Protein AF-A0A9I9D9I3-F1 (afdb_monomer_lite)

Sequence (636 aa):
SFKDNELGKIIQQENEIQSILKISFNHLSSSLKQCFTYCALFLKDYKIQKDDLIKQWMAQGFLQPQNKKTMEDVGDDYFKELMGRSFFQDIRKNKWGEIKEFKMHDIIHDLACSVVENDCVLANDDTKSIDKRTRLVSISKTRWEVVKESLIKAKNLRTLNNASENYVGGKIEIDLSNHLRLRTLNLESHYYYLDIPKCIGKMKHLRYINISHSDIDFLPRGVTELYHLETLIIRDCMKLRELPSDIKNLINLRHLDIKNLIHFDVPWYRRGWSYMPKGMGSMTTLQTMNLYVLGENKGGELSELNGLINLRGSLSIRELQFCKPIGLENAKYLEEKSGIRKLKLHCKIFGRKLSKIDYEDEKVLECLKPHPNLQKICIKGYRGVKLCNWFSFGNIGSLVNIKLWNCEKLQHLPRFDQFPFLKHLHLEGLPNIEFIDNKNYVSHSLTTFFPSLEKLSIIDLPKLKEWWKGEFIDQTTSFPTILHHLSELTIFNCPQLGSIPKHGPLHSLDISDISLQLFELVMEMATTNIIVGSQDSSSSATTSLSSLRISNMDFEFVELYDLFSNMTHLEFLYLLKCKNMKMSSSLDGVIWKGLGSLRRLILWSIPDLEYLPKGLQYVTTLQYLEISDCPNLVSI

InterPro domains:
  IPR032675 Leucine-rich repeat domain superfamily [G3DSA:3.80.10.10] (127-482)
  IPR032675 Leucine-rich repeat domain superfamily [G3DSA:3.80.10.10] (483-636)
  IPR036388 Winged helix-like DNA-binding domain superfamily [G3DSA:1.10.10.10] (20-114)
  IPR056789 R13L1/DRL21-like, LRR repeat region [PF25019] (302-429)
  IPR058922 Disease resistance protein, winged helix domain [PF23559] (41-112)

pLDDT: mean 82.41, std 14.93, range [32.5, 98.44]

Radius of gyration: 29.5 Å; chains: 1; bounding box: 79×77×71 Å

Secondary structure (DSSP, 8-state):
--HHHHHHHHHHHHHHHHHHHHHHHHTS-HHHHHHHHHGGGSPTT--EEHHHHHHHHHHHT-SPP-TT--HHHHHHHHHHHHHHTT--EEEEE-TTS-EEEEE--HHHHHHHHHHHGGGEEEE-S-GGG--SS--EEEE-SS-HHHHHHHHTT-TT--EEEE-------SEE----TT-TT--EEE---SS-EEPPPTTGGG-TT--EEE-TT---SB--GGGGG-TT--EEE-TT-TT--B--TTGGG-TT--EEE----S--S-GGG--S---PPTTGGG-TT--EE-EEE--SSSS--GGGGGG-TT-EEEEEEE-GGG---TT-TT--SBTT-TEEEEEEEE---TT----S----HHHHHHTT-B-TT--EEEEES---SB--TT-SHHHHTT--EEEEE--TT--B---STT-TT--EEEEES-TT--EEEETT------PPSSTT--EEEEES-TT--EEEES--S-TT-----EETT--EEEEEEETT-----EE---SEEEEEEE-HHHHHHHHHHHHS---TT---TTS-------EEEEES---TT--THHHHTT-TT--EEEEES-SS-----TTHHHHHHT-TT--EEEEES-TT--B--GGGGG-TT--EEEEES-TT--B-

Foldseek 3Di:
DVVVVVVVVVVVVLVVVLVVVVVLLVPDDPLLNVLLLVLLLDDAPDKDFLQVSLLVSVLVVSFDDDPPDDSSRSSVVSVVVCVVSVQWAPFDDDPVRHGTIIGGHPSSSVSSCVVCDLQEDADDLPLVSQACNHAYYEDEADDPVSVQVSVLRPLNHAEYHYNYPDADDDEDAHDPLSNLNYAEYHPDDPHYQYDDHLNLLSNLSHAYYAREPHQDQADRPSVLNNLNHAYDHHEQNQNHAAYDLSVLSVLNHAYDHHHHPPDPQDPPSNNHYAFHHAPLLNNLNHQEDAEHEHHQPHHSALVSLQSPLNYAEHHEYEPLLSHDLPPLVPAASAQNNLRYAEYEYEHDRPPDDDDPDPRPLQSSQQNPQHHLNHAYYAYEQAADQEHYPCPACVRNQNYQYYHYYQRANHADYDQPQRRQNHAEYYYENHANHQEQEEPPDDDPDPDARNNRHAYYAAENHANHAEHYDDDDPDPPDDDRLEAERHAYYHEYQHANHQDHRQYAAHQEYAYENYHPNHVVVVLVSNQDHPPPPDPDPDDQGAGNHAYYHYEHADDADDDCQVRQLRDQNHAYYHYEQHERDDQEDPCLQRRLLSPQNHAEYEAYQYAPCQEHRPNVVNNPNHNYYHHYNHVNHPDD

Structure (mmCIF, N/CA/C/O backbone):
data_AF-A0A9I9D9I3-F1
#
_entry.id   AF-A0A9I9D9I3-F1
#
loop_
_atom_site.group_PDB
_atom_site.id
_atom_site.type_symbol
_atom_site.label_atom_id
_atom_site.label_alt_id
_atom_site.label_comp_id
_atom_site.label_asym_id
_atom_site.label_entity_id
_atom_site.label_seq_id
_atom_site.pdbx_PDB_ins_code
_atom_site.Cartn_x
_atom_site.Cartn_y
_atom_site.Cartn_z
_atom_site.occupancy
_atom_site.B_iso_or_equiv
_atom_site.auth_seq_id
_atom_site.auth_comp_id
_atom_site.auth_asym_id
_atom_site.auth_atom_id
_atom_site.pdbx_PDB_model_num
ATOM 1 N N . SER A 1 1 ? -23.595 -47.362 22.532 1.00 53.38 1 SER A N 1
ATOM 2 C CA . SER A 1 1 ? -23.285 -45.921 22.558 1.00 53.38 1 SER A CA 1
ATOM 3 C C . SER A 1 1 ? -21.770 -45.716 22.559 1.00 53.38 1 SER A C 1
ATOM 5 O O . SER A 1 1 ? -21.153 -45.520 23.594 1.00 53.38 1 SER A O 1
ATOM 7 N N . PHE A 1 2 ? -21.134 -45.815 21.389 1.00 40.72 2 PHE A N 1
ATOM 8 C CA . PHE A 1 2 ? -19.729 -45.403 21.224 1.00 40.72 2 PHE A CA 1
ATOM 9 C C . PHE A 1 2 ? -19.655 -43.894 20.926 1.00 40.72 2 PHE A C 1
ATOM 11 O O . PHE A 1 2 ? -18.816 -43.192 21.475 1.00 40.72 2 PHE A O 1
ATOM 18 N N . LYS A 1 3 ? -20.634 -43.382 20.160 1.00 43.72 3 LYS A N 1
ATOM 19 C CA . LYS A 1 3 ? -20.789 -41.954 19.844 1.00 43.72 3 LYS A CA 1
ATOM 20 C C . LYS A 1 3 ? -20.945 -41.072 21.085 1.00 43.72 3 LYS A C 1
ATOM 22 O O . LYS A 1 3 ? -20.223 -40.095 21.185 1.00 43.72 3 LYS A O 1
ATOM 27 N N . ASP A 1 4 ? -21.803 -41.428 22.042 1.00 53.91 4 ASP A N 1
ATOM 28 C CA . ASP A 1 4 ? -22.055 -40.567 23.215 1.00 53.91 4 ASP A CA 1
ATOM 29 C C . ASP A 1 4 ? -20.863 -40.502 24.183 1.00 53.91 4 ASP A C 1
ATOM 31 O O . ASP A 1 4 ? -20.634 -39.482 24.826 1.00 53.91 4 ASP A O 1
ATOM 35 N N . ASN A 1 5 ? -20.075 -41.579 24.262 1.00 57.09 5 ASN A N 1
ATOM 36 C CA . ASN A 1 5 ? -18.926 -41.667 25.164 1.00 57.09 5 ASN A CA 1
ATOM 37 C C . ASN A 1 5 ? -17.683 -40.967 24.576 1.00 57.09 5 ASN A C 1
ATOM 39 O O . ASN A 1 5 ? -16.932 -40.323 25.303 1.00 57.09 5 ASN A O 1
ATOM 43 N N . GLU A 1 6 ? -17.490 -41.046 23.255 1.00 58.91 6 GLU A N 1
ATOM 44 C CA . GLU A 1 6 ? -16.483 -40.258 22.526 1.00 58.91 6 GLU A CA 1
ATOM 45 C C . GLU A 1 6 ? -16.839 -38.762 22.524 1.00 58.91 6 GLU A C 1
ATOM 47 O O . GLU A 1 6 ? -15.986 -37.940 22.847 1.00 58.91 6 GLU A O 1
ATOM 52 N N . LEU A 1 7 ? -18.106 -38.394 22.267 1.00 54.19 7 LEU A N 1
ATOM 53 C CA . LEU A 1 7 ? -18.573 -37.002 22.377 1.00 54.19 7 LEU A CA 1
ATOM 54 C C . LEU A 1 7 ? -18.385 -36.448 23.792 1.00 54.19 7 LEU A C 1
ATOM 56 O O . LEU A 1 7 ? -17.918 -35.324 23.942 1.00 54.19 7 LEU A O 1
ATOM 60 N N . GLY A 1 8 ? -18.694 -37.234 24.828 1.00 61.84 8 GLY A N 1
ATOM 61 C CA . GLY A 1 8 ? -18.469 -36.838 26.219 1.00 61.84 8 GLY A CA 1
ATOM 62 C C . GLY A 1 8 ? -16.996 -36.545 26.522 1.00 61.84 8 GLY A C 1
ATOM 63 O O . GLY A 1 8 ? -16.693 -35.531 27.147 1.00 61.84 8 GLY A O 1
ATOM 64 N N . LYS A 1 9 ? -16.073 -37.377 26.019 1.00 64.06 9 LYS A N 1
ATOM 65 C CA . LYS A 1 9 ? -14.623 -37.158 26.161 1.00 64.06 9 LYS A CA 1
ATOM 66 C C . LYS A 1 9 ? -14.129 -35.936 25.387 1.00 64.06 9 LYS A C 1
ATOM 68 O O . LYS A 1 9 ? -13.308 -35.195 25.919 1.00 64.06 9 LYS A O 1
ATOM 73 N N . ILE A 1 10 ? -14.639 -35.704 24.175 1.00 65.25 10 ILE A N 1
ATOM 74 C CA . ILE A 1 10 ? -14.300 -34.524 23.362 1.00 65.25 10 ILE A CA 1
ATOM 75 C C . ILE A 1 10 ? -14.774 -33.243 24.057 1.00 65.25 10 ILE A C 1
ATOM 77 O O . ILE A 1 10 ? -13.993 -32.311 24.207 1.00 65.25 10 ILE A O 1
ATOM 81 N N . ILE A 1 11 ? -16.010 -33.217 24.569 1.00 64.75 11 ILE A N 1
ATOM 82 C CA . ILE A 1 11 ? -16.556 -32.071 25.316 1.00 64.75 11 ILE A CA 1
ATOM 83 C C . ILE A 1 11 ? -15.752 -31.823 26.600 1.00 64.75 11 ILE A C 1
ATOM 85 O O . ILE A 1 11 ? -15.494 -30.679 26.973 1.00 64.75 11 ILE A O 1
ATOM 89 N N . GLN A 1 12 ? -15.335 -32.884 27.294 1.00 68.25 12 GLN A N 1
ATOM 90 C CA . GLN A 1 12 ? -14.514 -32.765 28.497 1.00 68.25 12 GLN A CA 1
ATOM 91 C C . GLN A 1 12 ? -13.123 -32.196 28.178 1.00 68.25 12 GLN A C 1
ATOM 93 O O . GLN A 1 12 ? -12.675 -31.282 28.869 1.00 68.25 12 GLN A O 1
ATOM 98 N N . GLN A 1 13 ? -12.493 -32.646 27.089 1.00 72.19 13 GLN A N 1
ATOM 99 C CA . GLN A 1 13 ? -11.240 -32.074 26.590 1.00 72.19 13 GLN A CA 1
ATOM 100 C C . GLN A 1 13 ? -11.398 -30.614 26.149 1.00 72.19 13 GLN A C 1
ATOM 102 O O . GLN A 1 13 ? -10.558 -29.788 26.493 1.00 72.19 13 GLN A O 1
ATOM 107 N N . GLU A 1 14 ? -12.474 -30.254 25.444 1.00 68.06 14 GLU A N 1
ATOM 108 C CA . GLU A 1 14 ? -12.756 -28.859 25.078 1.00 68.06 14 GLU A CA 1
ATOM 109 C C . GLU A 1 14 ? -12.930 -27.970 26.315 1.00 68.06 14 GLU A C 1
ATOM 111 O O . GLU A 1 14 ? -12.385 -26.867 26.358 1.00 68.06 14 GLU A O 1
ATOM 116 N N . ASN A 1 15 ? -13.613 -28.457 27.354 1.00 73.69 15 ASN A N 1
ATOM 117 C CA . ASN A 1 15 ? -13.773 -27.736 28.617 1.00 73.69 15 ASN A CA 1
ATOM 118 C C . ASN A 1 15 ? -12.439 -27.562 29.363 1.00 73.69 15 ASN A C 1
ATOM 120 O O . ASN A 1 15 ? -12.169 -26.489 29.914 1.00 73.69 15 ASN A O 1
ATOM 124 N N . GLU A 1 16 ? -11.578 -28.580 29.368 1.00 78.94 16 GLU A N 1
ATOM 125 C CA . GLU A 1 16 ? -10.223 -28.487 29.925 1.00 78.94 16 GLU A CA 1
ATOM 126 C C . GLU A 1 16 ? -9.365 -27.480 29.143 1.00 78.94 16 GLU A C 1
ATOM 128 O O . GLU A 1 16 ? -8.726 -26.612 29.744 1.00 78.94 16 GLU A O 1
ATOM 133 N N . ILE A 1 17 ? -9.421 -27.513 27.808 1.00 80.38 17 ILE A N 1
ATOM 134 C CA . ILE A 1 17 ? -8.735 -26.556 26.930 1.00 80.38 17 ILE A CA 1
ATOM 135 C C . ILE A 1 17 ? -9.243 -25.132 27.189 1.00 80.38 17 ILE A C 1
ATOM 137 O O . ILE A 1 17 ? -8.435 -24.225 27.397 1.00 80.38 17 ILE A O 1
ATOM 141 N N . GLN A 1 18 ? -10.560 -24.913 27.252 1.00 78.38 18 GLN A N 1
ATOM 142 C CA . GLN A 1 18 ? -11.130 -23.602 27.579 1.00 78.38 18 GLN A CA 1
ATOM 143 C C . GLN A 1 18 ? -10.682 -23.111 28.959 1.00 78.38 18 GLN A C 1
ATOM 145 O O . GLN A 1 18 ? -10.388 -21.925 29.120 1.00 78.38 18 GLN A O 1
ATOM 150 N N . SER A 1 19 ? -10.571 -24.007 29.941 1.00 81.69 19 SER A N 1
ATOM 151 C CA . SER A 1 19 ? -10.085 -23.675 31.285 1.00 81.69 19 SER A CA 1
ATOM 152 C C . SER A 1 19 ? -8.634 -23.188 31.254 1.00 81.69 19 SER A C 1
ATOM 154 O O . SER A 1 19 ? -8.319 -22.150 31.841 1.00 81.69 19 SER A O 1
ATOM 156 N N . ILE A 1 20 ? -7.763 -23.875 30.509 1.00 84.94 20 ILE A N 1
ATOM 157 C CA . ILE A 1 20 ? -6.354 -23.490 30.325 1.00 84.94 20 ILE A CA 1
ATOM 158 C C . ILE A 1 20 ? -6.248 -22.142 29.601 1.00 84.94 20 ILE A C 1
ATOM 160 O O . ILE A 1 20 ? -5.526 -21.244 30.039 1.00 84.94 20 ILE A O 1
ATOM 164 N N . LEU A 1 21 ? -7.006 -21.951 28.522 1.00 86.69 21 LEU A N 1
ATOM 165 C CA . LEU A 1 21 ? -7.010 -20.694 27.771 1.00 86.69 21 LEU A CA 1
ATOM 166 C C . LEU A 1 21 ? -7.533 -19.524 28.614 1.00 86.69 21 LEU A C 1
ATOM 168 O O . LEU A 1 21 ? -7.006 -18.409 28.537 1.00 86.69 21 LEU A O 1
ATOM 172 N N . LYS A 1 22 ? -8.522 -19.778 29.478 1.00 89.38 22 LYS A N 1
ATOM 173 C CA . LYS A 1 22 ? -9.054 -18.788 30.418 1.00 89.38 22 LYS A CA 1
ATOM 174 C C . LYS A 1 22 ? -8.007 -18.354 31.443 1.00 89.38 22 LYS A C 1
ATOM 176 O O . LYS A 1 22 ? -7.979 -17.177 31.795 1.00 89.38 22 LYS A O 1
ATOM 181 N N . ILE A 1 23 ? -7.105 -19.242 31.870 1.00 88.06 23 ILE A N 1
ATOM 182 C CA . ILE A 1 23 ? -5.952 -18.868 32.708 1.00 88.06 23 ILE A CA 1
ATOM 183 C C . ILE A 1 23 ? -5.056 -17.873 31.959 1.00 88.06 23 ILE A C 1
ATOM 185 O O . ILE A 1 23 ? -4.775 -16.792 32.485 1.00 88.06 23 ILE A O 1
ATOM 189 N N . SER A 1 24 ? -4.682 -18.170 30.709 1.00 89.88 24 SER A N 1
ATOM 190 C CA . SER A 1 24 ? -3.870 -17.259 29.885 1.00 89.88 24 SER A CA 1
ATOM 191 C C . SER A 1 24 ? -4.531 -15.888 29.706 1.00 89.88 24 SER A C 1
ATOM 193 O O . SER A 1 24 ? -3.854 -14.861 29.789 1.00 89.88 24 SER A O 1
ATOM 195 N N . PHE A 1 25 ? -5.855 -15.850 29.523 1.00 92.44 25 PHE A N 1
ATOM 196 C CA . PHE A 1 25 ? -6.634 -14.610 29.481 1.00 92.44 25 PHE A CA 1
ATOM 197 C C . PHE A 1 25 ? -6.647 -13.869 30.830 1.00 92.44 25 PHE A C 1
ATOM 199 O O . PHE A 1 25 ? -6.484 -12.648 30.877 1.00 92.44 25 PHE A O 1
ATOM 206 N N . ASN A 1 26 ? -6.810 -14.580 31.947 1.00 92.44 26 ASN A N 1
ATOM 207 C CA . ASN A 1 26 ? -6.870 -13.980 33.281 1.00 92.44 26 ASN A CA 1
ATOM 208 C C . ASN A 1 26 ? -5.576 -13.247 33.659 1.00 92.44 26 ASN A C 1
ATOM 210 O O . ASN A 1 26 ? -5.652 -12.239 34.367 1.00 92.44 26 ASN A O 1
ATOM 214 N N . HIS A 1 27 ? -4.430 -13.690 33.137 1.00 93.25 27 HIS A N 1
ATOM 215 C CA . HIS A 1 27 ? -3.127 -13.044 33.320 1.00 93.25 27 HIS A CA 1
ATOM 216 C C . HIS A 1 27 ? -2.899 -11.789 32.460 1.00 93.25 27 HIS A C 1
ATOM 218 O O . HIS A 1 27 ? -1.872 -11.129 32.621 1.00 93.25 27 HIS A O 1
ATOM 224 N N . LEU A 1 28 ? -3.818 -11.431 31.559 1.00 94.44 28 LEU A N 1
ATOM 225 C CA . LEU A 1 28 ? -3.732 -10.179 30.808 1.00 94.44 28 LEU A CA 1
ATOM 226 C C . LEU A 1 28 ? -4.009 -8.964 31.705 1.00 94.44 28 LEU A C 1
ATOM 228 O O . LEU A 1 28 ? -4.851 -9.001 32.611 1.00 94.44 28 LEU A O 1
ATOM 232 N N . SER A 1 29 ? -3.355 -7.843 31.392 1.00 94.62 29 SER A N 1
ATOM 233 C CA . SER A 1 29 ? -3.715 -6.544 31.966 1.00 94.62 29 SER A CA 1
ATOM 234 C C . SER A 1 29 ? -5.152 -6.157 31.586 1.00 94.62 29 SER A C 1
ATOM 236 O O . SER A 1 29 ? -5.691 -6.630 30.585 1.00 94.62 29 SER A O 1
ATOM 238 N N . SER A 1 30 ? -5.783 -5.270 32.360 1.00 94.31 30 SER A N 1
ATOM 239 C CA . SER A 1 30 ? -7.168 -4.835 32.100 1.00 94.31 30 SER A CA 1
ATOM 240 C C . SER A 1 30 ? -7.362 -4.305 30.669 1.00 94.31 30 SER A C 1
ATOM 242 O O . SER A 1 30 ? -8.293 -4.700 29.969 1.00 94.31 30 SER A O 1
ATOM 244 N N . SER A 1 31 ? -6.424 -3.487 30.190 1.00 95.19 31 SER A N 1
ATOM 245 C CA . SER A 1 31 ? -6.449 -2.914 28.842 1.00 95.19 31 SER A CA 1
ATOM 246 C C . SER A 1 31 ? -6.322 -3.975 27.742 1.00 95.19 31 SER A C 1
ATOM 248 O O . SER A 1 31 ? -7.024 -3.921 26.732 1.00 95.19 31 SER A O 1
ATOM 250 N N . LEU A 1 32 ? -5.467 -4.983 27.947 1.00 96.12 32 LEU A N 1
ATOM 251 C CA . LEU A 1 32 ? -5.314 -6.099 27.010 1.00 96.12 32 LEU A CA 1
ATOM 252 C C . LEU A 1 32 ? -6.534 -7.012 26.998 1.00 96.12 32 LEU A C 1
ATOM 254 O O . LEU A 1 32 ? -6.920 -7.475 25.928 1.00 96.12 32 LEU A O 1
ATOM 258 N N . LYS A 1 33 ? -7.180 -7.222 28.152 1.00 96.25 33 LYS A N 1
ATOM 259 C CA . LYS A 1 33 ? -8.452 -7.953 28.226 1.00 96.25 33 LYS A CA 1
ATOM 260 C C . LYS A 1 33 ? -9.512 -7.282 27.361 1.00 96.25 33 LYS A C 1
ATOM 262 O O . LYS A 1 33 ? -10.189 -7.977 26.617 1.00 96.25 33 LYS A O 1
ATOM 267 N N . GLN A 1 34 ? -9.612 -5.951 27.398 1.00 95.50 34 GLN A N 1
ATOM 268 C CA . GLN A 1 34 ? -10.537 -5.198 26.540 1.00 95.50 34 GLN A CA 1
ATOM 269 C C . GLN A 1 34 ? -10.194 -5.325 25.050 1.00 95.50 34 GLN A C 1
ATOM 271 O O . GLN A 1 34 ? -11.085 -5.518 24.227 1.00 95.50 34 GLN A O 1
ATOM 276 N N . CYS A 1 35 ? -8.907 -5.247 24.697 1.00 97.12 35 CYS A N 1
ATOM 277 C CA . CYS A 1 35 ? -8.455 -5.422 23.315 1.00 97.12 35 CYS A CA 1
ATOM 278 C C . CYS A 1 35 ? -8.764 -6.832 22.788 1.00 97.12 35 CYS A C 1
ATOM 280 O O . CYS A 1 35 ? -9.246 -6.976 21.666 1.00 97.12 35 CYS A O 1
ATOM 282 N N . PHE A 1 36 ? -8.538 -7.854 23.618 1.00 96.38 36 PHE A N 1
ATOM 283 C CA . PHE A 1 36 ? -8.848 -9.248 23.317 1.00 96.38 36 PHE A CA 1
ATOM 284 C C . PHE A 1 36 ? -10.353 -9.486 23.152 1.00 96.38 36 PHE A C 1
ATOM 286 O O . PHE A 1 36 ? -10.771 -10.031 22.136 1.00 96.38 36 PHE A O 1
ATOM 293 N N . THR A 1 37 ? -11.184 -9.047 24.105 1.00 94.69 37 THR A N 1
ATOM 294 C CA . THR A 1 37 ? -12.641 -9.268 24.040 1.00 94.69 37 THR A CA 1
ATOM 295 C C . THR A 1 37 ? -13.288 -8.526 22.879 1.00 94.69 37 THR A C 1
ATOM 297 O O . THR A 1 37 ? -14.264 -9.009 22.314 1.00 94.69 37 THR A O 1
ATOM 300 N N . TYR A 1 38 ? -12.718 -7.395 22.455 1.00 95.56 38 TYR A N 1
ATOM 301 C CA . TYR A 1 38 ? -13.163 -6.693 21.253 1.00 95.56 38 TYR A CA 1
ATOM 302 C C . TYR A 1 38 ? -13.070 -7.556 19.988 1.00 95.56 38 TYR A C 1
ATOM 304 O O . TYR A 1 38 ? -13.881 -7.393 19.080 1.00 95.56 38 TYR A O 1
ATOM 312 N N . CYS A 1 39 ? -12.134 -8.509 19.927 1.00 94.38 39 CYS A N 1
ATOM 313 C CA . CYS A 1 39 ? -11.998 -9.410 18.784 1.00 94.38 39 CYS A CA 1
ATOM 314 C C . CYS A 1 39 ? -13.193 -10.365 18.610 1.00 94.38 39 CYS A C 1
ATOM 316 O O . CYS A 1 39 ? -13.382 -10.876 17.509 1.00 94.38 39 CYS A O 1
ATOM 318 N N . ALA A 1 40 ? -14.043 -10.544 19.631 1.00 92.81 40 ALA A N 1
ATOM 319 C CA . ALA A 1 40 ? -15.305 -11.284 19.512 1.00 92.81 40 ALA A CA 1
ATOM 320 C C . ALA A 1 40 ? -16.279 -10.655 18.493 1.00 92.81 40 ALA A C 1
ATOM 322 O O . ALA A 1 40 ? -17.245 -11.291 18.083 1.00 92.81 40 ALA A O 1
ATOM 323 N N . LEU A 1 41 ? -16.040 -9.401 18.088 1.00 91.56 41 LEU A N 1
ATOM 324 C CA . LEU A 1 41 ? -16.795 -8.692 17.054 1.00 91.56 41 LEU A CA 1
ATOM 325 C C . LEU A 1 41 ? -16.598 -9.283 15.645 1.00 91.56 41 LEU A C 1
ATOM 327 O O . LEU A 1 41 ? -17.449 -9.095 14.775 1.00 91.56 41 LEU A O 1
ATOM 331 N N . PHE A 1 42 ? -15.478 -9.956 15.387 1.00 90.19 42 PHE A N 1
ATOM 332 C CA . PHE A 1 42 ? -15.194 -10.550 14.079 1.00 90.19 42 PHE A CA 1
ATOM 333 C C . PHE A 1 42 ? -15.751 -11.969 14.007 1.00 90.19 42 PHE A C 1
ATOM 335 O O . PHE A 1 42 ? -15.935 -12.619 15.031 1.00 90.19 42 PHE A O 1
ATOM 342 N N . LEU A 1 43 ? -16.043 -12.453 12.802 1.00 86.56 43 LEU A N 1
ATOM 343 C CA . LEU A 1 43 ? -16.455 -13.841 12.612 1.00 86.56 43 LEU A CA 1
ATOM 344 C C . LEU A 1 43 ? -15.283 -14.799 12.848 1.00 86.56 43 LEU A C 1
ATOM 346 O O . LEU A 1 43 ? -14.116 -14.423 12.708 1.00 86.56 43 LEU A O 1
ATOM 350 N N . LYS A 1 44 ? -15.614 -16.059 13.139 1.00 87.44 44 LYS A N 1
ATOM 351 C CA . LYS A 1 44 ? -14.654 -17.165 13.070 1.00 87.44 44 LYS A CA 1
ATOM 352 C C . LYS A 1 44 ? -13.988 -17.187 11.696 1.00 87.44 44 LYS A C 1
ATOM 354 O O . LYS A 1 44 ? -14.616 -16.838 10.696 1.00 87.44 44 LYS A O 1
ATOM 359 N N . ASP A 1 45 ? -12.702 -17.522 11.671 1.00 82.00 45 ASP A N 1
ATOM 360 C CA . ASP A 1 45 ? -11.848 -17.506 10.477 1.00 82.00 45 ASP A CA 1
ATOM 361 C C . ASP A 1 45 ? -11.671 -16.166 9.735 1.00 82.00 45 ASP A C 1
ATOM 363 O O . ASP A 1 45 ? -10.950 -16.104 8.727 1.00 82.00 45 ASP A O 1
ATOM 367 N N . TYR A 1 46 ? -12.257 -15.072 10.229 1.00 85.62 46 TYR A N 1
ATOM 368 C CA . TYR A 1 46 ? -12.167 -13.770 9.579 1.00 85.62 46 TYR A CA 1
ATOM 369 C C . TYR A 1 46 ? -10.724 -13.252 9.563 1.00 85.62 46 TYR A C 1
ATOM 371 O O . TYR A 1 46 ? -10.020 -13.254 10.577 1.00 85.62 46 TYR A O 1
ATOM 379 N N . LYS A 1 47 ? -10.277 -12.768 8.398 1.00 90.44 47 LYS A N 1
ATOM 380 C CA . LYS A 1 47 ? -8.949 -12.160 8.235 1.00 90.44 47 LYS A CA 1
ATOM 381 C C . LYS A 1 47 ? -8.988 -10.723 8.739 1.00 90.44 47 LYS A C 1
ATOM 383 O O . LYS A 1 47 ? -9.526 -9.837 8.079 1.00 90.44 47 LYS A O 1
ATOM 388 N N . ILE A 1 48 ? -8.395 -10.484 9.901 1.00 91.94 48 ILE A N 1
ATOM 389 C CA . ILE A 1 48 ? -8.400 -9.172 10.544 1.00 91.94 48 ILE A CA 1
ATOM 390 C C . ILE A 1 48 ? -7.194 -8.358 10.064 1.00 91.94 48 ILE A C 1
ATOM 392 O O . ILE A 1 48 ? -6.047 -8.800 10.163 1.00 91.94 48 ILE A O 1
ATOM 396 N N . GLN A 1 49 ? -7.446 -7.137 9.584 1.00 93.00 49 GLN A N 1
ATOM 397 C CA . GLN A 1 49 ? -6.398 -6.161 9.278 1.00 93.00 49 GLN A CA 1
ATOM 398 C C . GLN A 1 49 ? -5.851 -5.569 10.582 1.00 93.00 49 GLN A C 1
ATOM 400 O O . GLN A 1 49 ? -6.556 -4.861 11.306 1.00 93.00 49 GLN A O 1
ATOM 405 N N . LYS A 1 50 ? -4.571 -5.818 10.868 1.00 95.25 50 LYS A N 1
ATOM 406 C CA . LYS A 1 50 ? -3.903 -5.388 12.107 1.00 95.25 50 LYS A CA 1
ATOM 407 C C . LYS A 1 50 ? -4.037 -3.892 12.370 1.00 95.25 50 LYS A C 1
ATOM 409 O O . LYS A 1 50 ? -4.463 -3.487 13.450 1.00 95.25 50 LYS A O 1
ATOM 414 N N . ASP A 1 51 ? -3.683 -3.077 11.381 1.00 93.50 51 ASP A N 1
ATOM 415 C CA . ASP A 1 51 ? -3.660 -1.625 11.551 1.00 93.50 51 ASP A CA 1
ATOM 416 C C . ASP A 1 51 ? -5.073 -1.069 11.781 1.00 93.50 51 ASP A C 1
ATOM 418 O O . ASP A 1 51 ? -5.221 -0.027 12.411 1.00 93.50 51 ASP A O 1
ATOM 422 N N . ASP A 1 52 ? -6.119 -1.707 11.251 1.00 93.81 52 ASP A N 1
ATOM 423 C CA . ASP A 1 52 ? -7.499 -1.241 11.420 1.00 93.81 52 ASP A CA 1
ATOM 424 C C . ASP A 1 52 ? -8.078 -1.682 12.768 1.00 93.81 52 ASP A C 1
ATOM 426 O O . ASP A 1 52 ? -8.817 -0.910 13.379 1.00 93.81 52 ASP A O 1
ATOM 430 N N . LEU A 1 53 ? -7.677 -2.848 13.288 1.00 96.38 53 LEU A N 1
ATOM 431 C CA . LEU A 1 53 ? -8.012 -3.261 14.652 1.00 96.38 53 LEU A CA 1
ATOM 432 C C . LEU A 1 53 ? -7.401 -2.323 15.701 1.00 96.38 53 LEU A C 1
ATOM 434 O O . LEU A 1 53 ? -8.098 -1.895 16.618 1.00 96.38 53 LEU A O 1
ATOM 438 N N . ILE A 1 54 ? -6.129 -1.942 15.543 1.00 97.75 54 ILE A N 1
ATOM 439 C CA . ILE A 1 54 ? -5.467 -1.003 16.463 1.00 97.75 54 ILE A CA 1
ATOM 440 C C . ILE A 1 54 ? -6.209 0.342 16.495 1.00 97.75 54 ILE A C 1
ATOM 442 O O . ILE A 1 54 ? -6.493 0.864 17.573 1.00 97.75 54 ILE A O 1
ATOM 446 N N . LYS A 1 55 ? -6.606 0.873 15.330 1.00 97.62 55 LYS A N 1
ATOM 447 C CA . LYS A 1 55 ? -7.412 2.105 15.245 1.00 97.62 55 LYS A CA 1
ATOM 448 C C . LYS A 1 55 ? -8.779 1.959 15.924 1.00 97.62 55 LYS A C 1
ATOM 450 O O . LYS A 1 55 ? -9.276 2.913 16.518 1.00 97.62 55 LYS A O 1
ATOM 455 N N . GLN A 1 56 ? -9.387 0.774 15.875 1.00 97.62 56 GLN A N 1
ATOM 456 C CA . GLN A 1 56 ? -10.628 0.498 16.600 1.00 97.62 56 GLN A CA 1
ATOM 457 C C . GLN A 1 56 ? -10.403 0.445 18.120 1.00 97.62 56 GLN A C 1
ATOM 459 O O . GLN A 1 56 ? -11.191 1.026 18.865 1.00 97.62 56 GLN A O 1
ATOM 464 N N . TRP A 1 57 ? -9.307 -0.154 18.600 1.00 98.25 57 TRP A N 1
ATOM 465 C CA . TRP A 1 57 ? -8.935 -0.121 20.022 1.00 98.25 57 TRP A CA 1
ATOM 466 C C . TRP A 1 57 ? -8.673 1.303 20.529 1.00 98.25 57 TRP A C 1
ATOM 468 O O . TRP A 1 57 ? -9.097 1.647 21.636 1.00 98.25 57 TRP A O 1
ATOM 478 N N . MET A 1 58 ? -8.035 2.146 19.708 1.00 97.81 58 MET A N 1
ATOM 479 C CA . MET A 1 58 ? -7.871 3.580 19.977 1.00 97.81 58 MET A CA 1
ATOM 480 C C . MET A 1 58 ? -9.230 4.266 20.132 1.00 97.81 58 MET A C 1
ATOM 482 O O . MET A 1 58 ? -9.502 4.865 21.171 1.00 97.81 58 MET A O 1
ATOM 486 N N . ALA A 1 59 ? -10.128 4.075 19.162 1.00 97.81 59 ALA A N 1
ATOM 487 C CA . ALA A 1 59 ? -11.460 4.673 19.171 1.00 97.81 59 ALA A CA 1
ATOM 488 C C . ALA A 1 59 ? -12.323 4.223 20.360 1.00 97.81 59 ALA A C 1
ATOM 490 O O . ALA A 1 59 ? -13.142 4.987 20.873 1.00 97.81 59 ALA A O 1
ATOM 491 N N . GLN A 1 60 ? -12.140 2.996 20.847 1.00 96.75 60 GLN A N 1
ATOM 492 C CA . GLN A 1 60 ? -12.813 2.543 22.063 1.00 96.75 60 GLN A CA 1
ATOM 493 C C . GLN A 1 60 ? -12.172 3.086 23.349 1.00 96.75 60 GLN A C 1
ATOM 495 O O . GLN A 1 60 ? -12.845 3.118 24.382 1.00 96.75 60 GLN A O 1
ATOM 500 N N . GLY A 1 61 ? -10.936 3.586 23.288 1.00 96.12 61 GLY A N 1
ATOM 501 C CA . GLY A 1 61 ? -10.180 4.094 24.433 1.00 96.12 61 GLY A CA 1
ATOM 502 C C . GLY A 1 61 ? -9.563 2.987 25.288 1.00 96.12 61 GLY A C 1
ATOM 503 O O . GLY A 1 61 ? -9.442 3.157 26.497 1.00 96.12 61 GLY A O 1
ATOM 504 N N . PHE A 1 62 ? -9.226 1.841 24.687 1.00 96.69 62 PHE A N 1
ATOM 505 C CA . PHE A 1 62 ? -8.633 0.704 25.408 1.00 96.69 62 PHE A CA 1
ATOM 506 C C . PHE A 1 62 ? -7.129 0.860 25.632 1.00 96.69 62 PHE A C 1
ATOM 508 O O . PHE A 1 62 ? -6.573 0.297 26.572 1.00 96.69 62 PHE A O 1
ATOM 515 N N . LEU A 1 63 ? -6.461 1.629 24.777 1.00 96.50 63 LEU A N 1
ATOM 516 C CA . LEU A 1 63 ? -5.021 1.833 24.846 1.00 96.50 63 LEU A CA 1
ATOM 517 C C . LEU A 1 63 ? -4.678 2.886 25.906 1.00 96.50 63 LEU A C 1
ATOM 519 O O . LEU A 1 63 ? -5.293 3.951 25.953 1.00 96.50 63 LEU A O 1
ATOM 523 N N . GLN A 1 64 ? -3.680 2.593 26.740 1.00 93.69 64 GLN A N 1
ATOM 524 C CA . GLN A 1 64 ? -3.220 3.509 27.784 1.00 93.69 64 GLN A CA 1
ATOM 525 C C . GLN A 1 64 ? -2.006 4.310 27.299 1.00 93.69 64 GLN A C 1
ATOM 527 O O . GLN A 1 64 ? -1.064 3.697 26.791 1.00 93.69 64 GLN A O 1
ATOM 532 N N . PRO A 1 65 ? -1.980 5.645 27.463 1.00 90.12 65 PRO A N 1
ATOM 533 C CA . PRO A 1 65 ? -0.829 6.455 27.078 1.00 90.12 65 PRO A CA 1
ATOM 534 C C . PRO A 1 65 ? 0.453 5.978 27.772 1.00 90.12 65 PRO A C 1
ATOM 536 O O . PRO A 1 65 ? 0.471 5.768 28.984 1.00 90.12 65 PRO A O 1
ATOM 539 N N . GLN A 1 66 ? 1.536 5.830 27.008 1.00 89.38 66 GLN A N 1
ATOM 540 C CA . GLN A 1 66 ? 2.863 5.501 27.531 1.00 89.38 66 GLN A CA 1
ATOM 541 C C . GLN A 1 66 ? 3.854 6.600 27.151 1.00 89.38 66 GLN A C 1
ATOM 543 O O . GLN A 1 66 ? 3.826 7.118 26.033 1.00 89.38 66 GLN A O 1
ATOM 548 N N . ASN A 1 67 ? 4.757 6.943 28.072 1.00 86.38 67 ASN A N 1
ATOM 549 C CA . ASN A 1 67 ? 5.766 7.972 27.830 1.00 86.38 67 ASN A CA 1
ATOM 550 C C . ASN A 1 67 ? 6.575 7.659 26.560 1.00 86.38 67 ASN A C 1
ATOM 552 O O . ASN A 1 67 ? 7.088 6.553 26.400 1.00 86.38 67 ASN A O 1
ATOM 556 N N . LYS A 1 68 ? 6.722 8.666 25.686 1.00 85.50 68 LYS A N 1
ATOM 557 C CA . LYS A 1 68 ? 7.486 8.624 24.421 1.00 85.50 68 LYS A CA 1
ATOM 558 C C . LYS A 1 68 ? 6.920 7.722 23.310 1.00 85.50 68 LYS A C 1
ATOM 560 O O . LYS A 1 68 ? 7.553 7.631 22.261 1.00 85.50 68 LYS A O 1
ATOM 565 N N . LYS A 1 69 ? 5.756 7.092 23.491 1.00 91.12 69 LYS A N 1
ATOM 566 C CA . LYS A 1 69 ? 5.102 6.276 22.454 1.00 91.12 69 LYS A CA 1
ATOM 567 C C . LYS A 1 69 ? 3.840 6.949 21.941 1.00 91.12 69 LYS A C 1
ATOM 569 O O . LYS A 1 69 ? 3.112 7.585 22.699 1.00 91.12 69 LYS A O 1
ATOM 574 N N . THR A 1 70 ? 3.572 6.798 20.649 1.00 92.62 70 THR A N 1
ATOM 575 C CA . THR A 1 70 ? 2.259 7.163 20.108 1.00 92.62 70 THR A CA 1
ATOM 576 C C . THR A 1 70 ? 1.226 6.092 20.439 1.00 92.62 70 THR A C 1
ATOM 578 O O . THR A 1 70 ? 1.575 4.973 20.812 1.00 92.62 70 THR A O 1
ATOM 581 N N . MET A 1 71 ? -0.056 6.422 20.298 1.00 95.00 71 MET A N 1
ATOM 582 C CA . MET A 1 71 ? -1.139 5.463 20.535 1.00 95.00 71 MET A CA 1
ATOM 583 C C . MET A 1 71 ? -1.063 4.271 19.575 1.00 95.00 71 MET A C 1
ATOM 585 O O . MET A 1 71 ? -1.386 3.150 19.955 1.00 95.00 71 MET A O 1
ATOM 589 N N . GLU A 1 72 ? -0.574 4.500 18.359 1.00 95.62 72 GLU A N 1
ATOM 590 C CA . GLU A 1 72 ? -0.306 3.477 17.358 1.00 95.62 72 GLU A CA 1
ATOM 591 C C . GLU A 1 72 ? 0.808 2.531 17.819 1.00 95.62 72 GLU A C 1
ATOM 593 O O . GLU A 1 72 ? 0.661 1.318 17.697 1.00 95.62 72 GLU A O 1
ATOM 598 N N . ASP A 1 73 ? 1.886 3.073 18.400 1.00 95.00 73 ASP A N 1
ATOM 599 C CA . ASP A 1 73 ? 2.999 2.277 18.933 1.00 95.00 73 ASP A CA 1
ATOM 600 C C . ASP A 1 73 ? 2.544 1.439 20.146 1.00 95.00 73 ASP A C 1
ATOM 602 O O . ASP A 1 73 ? 2.856 0.255 20.235 1.00 95.00 73 ASP A O 1
ATOM 606 N N . VAL A 1 74 ? 1.739 2.017 21.049 1.00 96.94 74 VAL A N 1
ATOM 607 C CA . VAL A 1 74 ? 1.138 1.278 22.178 1.00 96.94 74 VAL A CA 1
ATOM 608 C C . VAL A 1 74 ? 0.215 0.163 21.682 1.00 96.94 74 VAL A C 1
ATOM 610 O O . VAL A 1 74 ? 0.242 -0.949 22.208 1.00 96.94 74 VAL A O 1
ATOM 613 N N . GLY A 1 75 ? -0.604 0.443 20.667 1.00 97.19 75 GLY A N 1
ATOM 614 C CA . GLY A 1 75 ? -1.483 -0.555 20.063 1.00 97.19 75 GLY A CA 1
ATOM 615 C C . GLY A 1 75 ? -0.708 -1.689 19.395 1.00 97.19 75 GLY A C 1
ATOM 616 O O . GLY A 1 75 ? -1.103 -2.849 19.503 1.00 97.19 75 GLY A O 1
ATOM 617 N N . ASP A 1 76 ? 0.420 -1.372 18.757 1.00 95.81 76 ASP A N 1
ATOM 618 C CA . ASP A 1 76 ? 1.334 -2.357 18.178 1.00 95.81 76 ASP A CA 1
ATOM 619 C C . ASP A 1 76 ? 1.976 -3.253 19.248 1.00 95.81 76 ASP A C 1
ATOM 621 O O . ASP A 1 76 ? 2.053 -4.469 19.060 1.00 95.81 76 ASP A O 1
ATOM 625 N N . ASP A 1 77 ? 2.371 -2.686 20.389 1.00 96.44 77 ASP A N 1
ATOM 626 C CA . ASP A 1 77 ? 2.890 -3.452 21.527 1.00 96.44 77 ASP A CA 1
ATOM 627 C C . ASP A 1 77 ? 1.830 -4.388 22.112 1.00 96.44 77 ASP A C 1
ATOM 629 O O . ASP A 1 77 ? 2.109 -5.560 22.364 1.00 96.44 77 ASP A O 1
ATOM 633 N N . TYR A 1 78 ? 0.594 -3.907 22.271 1.00 97.56 78 TYR A N 1
ATOM 634 C CA . TYR A 1 78 ? -0.515 -4.735 22.749 1.00 97.56 78 TYR A CA 1
ATOM 635 C C . TYR A 1 78 ? -0.821 -5.874 21.779 1.00 97.56 78 TYR A C 1
ATOM 637 O O . TYR A 1 78 ? -0.998 -7.019 22.196 1.00 97.56 78 TYR A O 1
ATOM 645 N N . PHE A 1 79 ? -0.824 -5.584 20.475 1.00 97.44 79 PHE A N 1
ATOM 646 C CA . PHE A 1 79 ? -0.961 -6.607 19.445 1.00 97.44 79 PHE A CA 1
ATOM 647 C C . PHE A 1 79 ? 0.151 -7.661 19.551 1.00 97.44 79 PHE A C 1
ATOM 649 O O . PHE A 1 79 ? -0.134 -8.858 19.519 1.00 97.44 79 PHE A O 1
ATOM 656 N N . LYS A 1 80 ? 1.410 -7.232 19.702 1.00 95.69 80 LYS A N 1
ATOM 657 C CA . LYS A 1 80 ? 2.562 -8.133 19.847 1.00 95.69 80 LYS A CA 1
ATOM 658 C C . LYS A 1 80 ? 2.483 -8.983 21.110 1.00 95.69 80 LYS A C 1
ATOM 660 O O . LYS A 1 80 ? 2.850 -10.150 21.044 1.00 95.69 80 LYS A O 1
ATOM 665 N N . GLU A 1 81 ? 1.991 -8.446 22.225 1.00 96.00 81 GLU A N 1
ATOM 666 C CA . GLU A 1 81 ? 1.809 -9.228 23.451 1.00 96.00 81 GLU A CA 1
ATOM 667 C C . GLU A 1 81 ? 0.732 -10.307 23.279 1.00 96.00 81 GLU A C 1
ATOM 669 O O . GLU A 1 81 ? 0.969 -11.467 23.618 1.00 96.00 81 GLU A O 1
ATOM 674 N N . LEU A 1 82 ? -0.427 -9.964 22.702 1.00 96.00 82 LEU A N 1
ATOM 675 C CA . LEU A 1 82 ? -1.483 -10.946 22.419 1.00 96.00 82 LEU A CA 1
ATOM 676 C C . LEU A 1 82 ? -0.998 -12.025 21.438 1.00 96.00 82 LEU A C 1
ATOM 678 O O . LEU A 1 82 ? -1.250 -13.212 21.644 1.00 96.00 82 LEU A O 1
ATOM 682 N N . MET A 1 83 ? -0.244 -11.624 20.412 1.00 94.25 83 MET A N 1
ATOM 683 C CA . MET A 1 83 ? 0.389 -12.541 19.465 1.00 94.25 83 MET A CA 1
ATOM 684 C C . MET A 1 83 ? 1.434 -13.440 20.142 1.00 94.25 83 MET A C 1
ATOM 686 O O . MET A 1 83 ? 1.467 -14.635 19.874 1.00 94.25 83 MET A O 1
ATOM 690 N N . GLY A 1 84 ? 2.263 -12.896 21.038 1.00 91.69 84 GLY A N 1
ATOM 691 C CA . GLY A 1 84 ? 3.282 -13.646 21.780 1.00 91.69 84 GLY A CA 1
ATOM 692 C C . GLY A 1 84 ? 2.706 -14.679 22.752 1.00 91.69 84 GLY A C 1
ATOM 693 O O . GLY A 1 84 ? 3.404 -15.611 23.137 1.00 91.69 84 GLY A O 1
ATOM 694 N N . ARG A 1 85 ? 1.424 -14.546 23.110 1.00 91.31 85 ARG A N 1
ATOM 695 C CA . ARG A 1 85 ? 0.648 -15.528 23.887 1.00 91.31 85 ARG A CA 1
ATOM 696 C C . ARG A 1 85 ? -0.150 -16.499 23.007 1.00 91.31 85 ARG A C 1
ATOM 698 O O . ARG A 1 85 ? -0.996 -17.224 23.522 1.00 91.31 85 ARG A O 1
ATOM 705 N N . SER A 1 86 ? 0.088 -16.492 21.696 1.00 90.19 86 SER A N 1
ATOM 706 C CA . SER A 1 86 ? -0.574 -17.354 20.708 1.00 90.19 86 SER A CA 1
ATOM 707 C C . SER A 1 86 ? -2.092 -17.162 20.597 1.00 90.19 86 SER A C 1
ATOM 709 O O . SER A 1 86 ? -2.793 -18.056 20.130 1.00 90.19 86 SER A O 1
ATOM 711 N N . PHE A 1 87 ? -2.629 -15.991 20.968 1.00 92.31 87 PHE A N 1
ATOM 712 C CA . PHE A 1 87 ? -4.050 -15.688 20.736 1.00 92.31 87 PHE A CA 1
ATOM 713 C C . PHE A 1 87 ? -4.378 -15.414 19.262 1.00 92.31 87 PHE A C 1
ATOM 715 O O . PHE A 1 87 ? -5.546 -15.442 18.872 1.00 92.31 87 PHE A O 1
ATOM 722 N N . PHE A 1 88 ? -3.357 -15.147 18.446 1.00 93.50 88 PHE A N 1
ATOM 723 C CA . PHE A 1 88 ? -3.478 -14.874 17.018 1.00 93.50 88 PHE A CA 1
ATOM 724 C C . PHE A 1 88 ? -2.684 -15.895 16.202 1.00 93.50 88 PHE A C 1
ATOM 726 O O . PHE A 1 88 ? -1.591 -16.295 16.599 1.00 93.50 88 PHE A O 1
ATOM 733 N N . GLN A 1 89 ? -3.214 -16.263 15.036 1.00 91.19 89 GLN A N 1
ATOM 734 C CA . GLN A 1 89 ? -2.620 -17.219 14.102 1.00 91.19 89 GLN A CA 1
ATOM 735 C C . GLN A 1 89 ? -2.655 -16.705 12.656 1.00 91.19 89 GLN A C 1
ATOM 737 O O . GLN A 1 89 ? -3.145 -15.604 12.394 1.00 91.19 89 GLN A O 1
ATOM 742 N N . ASP A 1 90 ? -2.134 -17.500 11.715 1.00 88.31 90 ASP A N 1
ATOM 743 C CA . ASP A 1 90 ? -2.110 -17.194 10.277 1.00 88.31 90 ASP A CA 1
ATOM 744 C C . ASP A 1 90 ? -1.530 -15.808 9.964 1.00 88.31 90 ASP A C 1
ATOM 746 O O . ASP A 1 90 ? -2.086 -15.026 9.189 1.00 88.31 90 ASP A O 1
ATOM 750 N N . ILE A 1 91 ? -0.397 -15.491 10.594 1.00 91.81 91 ILE A N 1
ATOM 751 C CA . ILE A 1 91 ? 0.263 -14.193 10.462 1.00 91.81 91 ILE A CA 1
ATOM 752 C C . ILE A 1 91 ? 0.752 -14.001 9.025 1.00 91.81 91 ILE A C 1
ATOM 754 O O . ILE A 1 91 ? 1.775 -14.550 8.608 1.00 91.81 91 ILE A O 1
ATOM 758 N N . ARG A 1 92 ? 0.056 -13.149 8.273 1.00 92.06 92 ARG A N 1
ATOM 759 C CA . ARG A 1 92 ? 0.451 -12.762 6.921 1.00 92.06 92 ARG A CA 1
ATOM 760 C C . ARG A 1 92 ? 1.222 -11.462 6.977 1.00 92.06 92 ARG A C 1
ATOM 762 O O . ARG A 1 92 ? 0.712 -10.396 7.342 1.00 92.06 92 ARG A O 1
ATOM 769 N N . LYS A 1 93 ? 2.484 -11.561 6.581 1.00 87.12 93 LYS A N 1
ATOM 770 C CA . LYS A 1 93 ? 3.357 -10.412 6.400 1.00 87.12 93 LYS A CA 1
ATOM 771 C C . LYS A 1 93 ? 3.277 -9.951 4.957 1.00 87.12 93 LYS A C 1
ATOM 773 O O . LYS A 1 93 ? 3.166 -10.754 4.035 1.00 87.12 93 LYS A O 1
ATOM 778 N N . ASN A 1 94 ? 3.358 -8.647 4.747 1.00 75.69 94 ASN A N 1
ATOM 779 C CA . ASN A 1 94 ? 3.622 -8.148 3.408 1.00 75.69 94 ASN A CA 1
ATOM 780 C C . ASN A 1 94 ? 5.080 -8.439 3.013 1.00 75.69 94 ASN A C 1
ATOM 782 O O . ASN A 1 94 ? 5.898 -8.871 3.825 1.00 75.69 94 ASN A O 1
ATOM 786 N N . LYS A 1 95 ? 5.431 -8.123 1.765 1.00 58.28 95 LYS A N 1
ATOM 787 C CA . LYS A 1 95 ? 6.785 -8.260 1.197 1.00 58.28 95 LYS A CA 1
ATOM 788 C C . LYS A 1 95 ? 7.898 -7.458 1.913 1.00 58.28 95 LYS A C 1
ATOM 790 O O . LYS A 1 95 ? 8.990 -7.319 1.376 1.00 58.28 95 LYS A O 1
ATOM 795 N N . TRP A 1 96 ? 7.613 -6.850 3.064 1.00 55.06 96 TRP A N 1
ATOM 796 C CA . TRP A 1 96 ? 8.556 -6.112 3.913 1.00 55.06 96 TRP A CA 1
ATOM 797 C C . TRP A 1 96 ? 8.668 -6.711 5.318 1.00 55.06 96 TRP A C 1
ATOM 799 O O . TRP A 1 96 ? 9.293 -6.111 6.183 1.00 55.06 96 TRP A O 1
ATOM 809 N N . GLY A 1 97 ? 8.032 -7.857 5.567 1.00 68.12 97 GLY A N 1
ATOM 810 C CA . GLY A 1 97 ? 8.013 -8.487 6.884 1.00 68.12 97 GLY A CA 1
ATOM 811 C C . GLY A 1 97 ? 7.067 -7.817 7.888 1.00 68.12 97 GLY A C 1
ATOM 812 O O . GLY A 1 97 ? 6.943 -8.307 9.010 1.00 68.12 97 GLY A O 1
ATOM 813 N N . GLU A 1 98 ? 6.367 -6.741 7.506 1.00 80.94 98 GLU A N 1
ATOM 814 C CA . GLU A 1 98 ? 5.349 -6.117 8.356 1.00 80.94 98 GLU A CA 1
ATOM 815 C C . GLU A 1 98 ? 4.100 -7.001 8.373 1.00 80.94 98 GLU A C 1
ATOM 817 O O . GLU A 1 98 ? 3.550 -7.334 7.319 1.00 80.94 98 GLU A O 1
ATOM 822 N N . ILE A 1 99 ? 3.624 -7.339 9.568 1.00 88.69 99 ILE A N 1
ATOM 823 C CA . ILE A 1 99 ? 2.367 -8.067 9.761 1.00 88.69 99 ILE A CA 1
ATOM 824 C C . ILE A 1 99 ? 1.211 -7.186 9.289 1.00 88.69 99 ILE A C 1
ATOM 826 O O . ILE A 1 99 ? 1.084 -6.049 9.749 1.00 88.69 99 ILE A O 1
ATOM 830 N N . LYS A 1 100 ? 0.385 -7.702 8.377 1.00 90.50 100 LYS A N 1
ATOM 831 C CA . LYS A 1 100 ? -0.794 -6.995 7.859 1.00 90.50 100 LYS A CA 1
ATOM 832 C C . LYS A 1 100 ? -2.091 -7.670 8.249 1.00 90.50 100 LYS A C 1
ATOM 834 O O . LYS A 1 100 ? -2.996 -6.989 8.723 1.00 90.50 100 LYS A O 1
ATOM 839 N N . GLU A 1 101 ? -2.136 -8.987 8.123 1.00 93.69 101 GLU A N 1
ATOM 840 C CA . GLU A 1 101 ? -3.328 -9.771 8.415 1.00 93.69 101 GLU A CA 1
ATOM 841 C C . GLU A 1 101 ? -2.992 -10.893 9.382 1.00 93.69 101 GLU A C 1
ATOM 843 O O . GLU A 1 101 ? -1.865 -11.395 9.420 1.00 93.69 101 GLU A O 1
ATOM 848 N N . PHE A 1 102 ? -3.990 -11.274 10.159 1.00 94.62 102 PHE A N 1
ATOM 849 C CA . PHE A 1 102 ? -3.952 -12.410 11.063 1.00 94.62 102 PHE A CA 1
ATOM 850 C C . PHE A 1 102 ? -5.383 -12.909 11.280 1.00 94.62 102 PHE A C 1
ATOM 852 O O . PHE A 1 102 ? -6.350 -12.273 10.847 1.00 94.62 102 PHE A O 1
ATOM 859 N N . LYS A 1 103 ? -5.514 -14.037 11.967 1.00 93.56 103 LYS A N 1
ATOM 860 C CA . LYS A 1 103 ? -6.793 -14.587 12.410 1.00 93.56 103 LYS A CA 1
ATOM 861 C C . LYS A 1 103 ? -6.773 -14.877 13.902 1.00 93.56 103 LYS A C 1
ATOM 863 O O . LYS A 1 103 ? -5.710 -14.979 14.516 1.00 93.56 103 LYS A O 1
ATOM 868 N N . MET A 1 104 ? -7.956 -15.068 14.465 1.00 92.50 104 MET A N 1
ATOM 869 C CA . MET A 1 104 ? -8.137 -15.685 15.774 1.00 92.50 104 MET A CA 1
ATOM 870 C C . MET A 1 104 ? -8.607 -17.126 15.563 1.00 92.50 104 MET A C 1
ATOM 872 O O . MET A 1 104 ? -9.499 -17.354 14.751 1.00 92.50 104 MET A O 1
ATOM 876 N N . HIS A 1 105 ? -7.988 -18.085 16.252 1.00 90.69 105 HIS A N 1
ATOM 877 C CA . HIS A 1 105 ? -8.432 -19.481 16.212 1.00 90.69 105 HIS A CA 1
ATOM 878 C C . HIS A 1 105 ? -9.830 -19.607 16.838 1.00 90.69 105 HIS A C 1
ATOM 880 O O . HIS A 1 105 ? -10.109 -18.935 17.831 1.00 90.69 105 HIS A O 1
ATOM 886 N N . ASP A 1 106 ? -10.673 -20.502 16.328 1.00 91.00 106 ASP A N 1
ATOM 887 C CA . ASP A 1 106 ? -12.080 -20.635 16.733 1.00 91.00 106 ASP A CA 1
ATOM 888 C C . ASP A 1 106 ? -12.278 -20.817 18.242 1.00 91.00 106 ASP A C 1
ATOM 890 O O . ASP A 1 106 ? -13.095 -20.126 18.833 1.00 91.00 106 ASP A O 1
ATOM 894 N N . ILE A 1 107 ? -11.474 -21.662 18.895 1.00 90.06 107 ILE A N 1
ATOM 895 C CA . ILE A 1 107 ? -11.536 -21.859 20.358 1.00 90.06 107 ILE A CA 1
ATOM 896 C C . ILE A 1 107 ? -11.150 -20.579 21.135 1.00 90.06 107 ILE A C 1
ATOM 898 O O . ILE A 1 107 ? -11.707 -20.288 22.194 1.00 90.06 107 ILE A O 1
ATOM 902 N N . ILE A 1 108 ? -10.207 -19.781 20.620 1.00 92.31 108 ILE A N 1
ATOM 903 C CA . ILE A 1 108 ? -9.827 -18.492 21.229 1.00 92.31 108 ILE A CA 1
ATOM 904 C C . ILE A 1 108 ? -10.938 -17.459 21.021 1.00 92.31 108 ILE A C 1
ATOM 906 O O . ILE A 1 108 ? -11.223 -16.659 21.913 1.00 92.31 108 ILE A O 1
ATOM 910 N N . HIS A 1 109 ? -11.579 -17.497 19.854 1.00 92.62 109 HIS A N 1
ATOM 911 C CA . HIS A 1 109 ? -12.748 -16.686 19.546 1.00 92.62 109 HIS A CA 1
ATOM 912 C C . HIS A 1 109 ? -13.927 -17.039 20.461 1.00 92.62 109 HIS A C 1
ATOM 914 O O . HIS A 1 109 ? -14.503 -16.139 21.068 1.00 92.62 109 HIS A O 1
ATOM 920 N N . ASP A 1 110 ? -14.193 -18.328 20.682 1.00 90.81 110 ASP A N 1
ATOM 921 C CA . ASP A 1 110 ? -15.213 -18.807 21.621 1.00 90.81 110 ASP A CA 1
ATOM 922 C C . ASP A 1 110 ? -14.927 -18.342 23.053 1.00 90.81 110 ASP A C 1
ATOM 924 O O . ASP A 1 110 ? -15.836 -17.887 23.752 1.00 90.81 110 ASP A O 1
ATOM 928 N N . LEU A 1 111 ? -13.656 -18.350 23.477 1.00 92.19 111 LEU A N 1
ATOM 929 C CA . LEU A 1 111 ? -13.259 -17.751 24.750 1.00 92.19 111 LEU A CA 1
ATOM 930 C C . LEU A 1 111 ? -13.592 -16.250 24.786 1.00 92.19 111 LEU A C 1
ATOM 932 O O . LEU A 1 111 ? -14.196 -15.793 25.756 1.00 92.19 111 LEU A O 1
ATOM 936 N N . ALA A 1 112 ? -13.252 -15.481 23.747 1.00 92.75 112 ALA A N 1
ATOM 937 C CA . ALA A 1 112 ? -13.575 -14.053 23.678 1.00 92.75 112 ALA A CA 1
ATOM 938 C C . ALA A 1 112 ? -15.094 -13.799 23.742 1.00 92.75 112 ALA A C 1
ATOM 940 O O . ALA A 1 112 ? -15.533 -12.921 24.490 1.00 92.75 112 ALA A O 1
ATOM 941 N N . CYS A 1 113 ? -15.895 -14.604 23.035 1.00 90.00 113 CYS A N 1
ATOM 942 C CA . CYS A 1 113 ? -17.357 -14.576 23.090 1.00 90.00 113 CYS A CA 1
ATOM 943 C C . CYS A 1 113 ? -17.901 -14.913 24.488 1.00 90.00 113 CYS A C 1
ATOM 945 O O . CYS A 1 113 ? -18.786 -14.217 24.984 1.00 90.00 113 CYS A O 1
ATOM 947 N N . SER A 1 114 ? -17.340 -15.923 25.161 1.00 89.25 114 SER A N 1
ATOM 948 C CA . SER A 1 114 ? -17.757 -16.308 26.517 1.00 89.25 114 SER A CA 1
ATOM 949 C C . SER A 1 114 ? -17.486 -15.216 27.559 1.00 89.25 114 SER A C 1
ATOM 951 O O . SER A 1 114 ? -18.215 -15.108 28.539 1.00 89.25 114 SER A O 1
ATOM 953 N N . VAL A 1 115 ? -16.451 -14.395 27.345 1.00 89.94 115 VAL A N 1
ATOM 954 C CA . VAL A 1 115 ? -16.056 -13.321 28.268 1.00 89.94 115 VAL A CA 1
ATOM 955 C C . VAL A 1 115 ? -16.817 -12.020 27.999 1.00 89.94 115 VAL A C 1
ATOM 957 O O . VAL A 1 115 ? -17.074 -11.262 28.932 1.00 89.94 115 VAL A O 1
ATOM 960 N N . VAL A 1 116 ? -17.147 -11.715 26.739 1.00 86.94 116 VAL A N 1
ATOM 961 C CA . VAL A 1 116 ? -17.875 -10.481 26.385 1.00 86.94 116 VAL A CA 1
ATOM 962 C C . VAL A 1 116 ? -19.381 -10.579 26.679 1.00 86.94 116 VAL A C 1
ATOM 964 O O . VAL A 1 116 ? -20.050 -9.550 26.776 1.00 86.94 116 VAL A O 1
ATOM 967 N N . GLU A 1 117 ? -19.902 -11.799 26.849 1.00 80.62 117 GLU A N 1
ATOM 968 C CA . GLU A 1 117 ? -21.302 -12.098 27.176 1.00 80.62 117 GLU A CA 1
ATOM 969 C C . GLU A 1 117 ? -22.294 -11.298 26.298 1.00 80.62 117 GLU A C 1
ATOM 971 O O . GLU A 1 117 ? -22.159 -11.242 25.077 1.00 80.62 117 GLU A O 1
ATOM 976 N N . ASN A 1 118 ? -23.290 -10.645 26.908 1.00 78.56 118 ASN A N 1
ATOM 977 C CA . ASN A 1 118 ? -24.365 -9.920 26.219 1.00 78.56 118 ASN A CA 1
ATOM 978 C C . ASN A 1 118 ? -23.948 -8.529 25.700 1.00 78.56 118 ASN A C 1
ATOM 980 O O . ASN A 1 118 ? -24.765 -7.802 25.127 1.00 78.56 118 ASN A O 1
ATOM 984 N N . ASP A 1 119 ? -22.694 -8.115 25.910 1.00 87.12 119 ASP A N 1
ATOM 985 C CA . ASP A 1 119 ? -22.227 -6.805 25.455 1.00 87.12 119 ASP A CA 1
ATOM 986 C C . ASP A 1 119 ? -21.903 -6.782 23.956 1.00 87.12 119 ASP A C 1
ATOM 988 O O . ASP A 1 119 ? -21.910 -5.695 23.362 1.00 87.12 119 ASP A O 1
ATOM 992 N N . CYS A 1 120 ? -21.659 -7.949 23.347 1.00 89.81 120 CYS A N 1
ATOM 993 C CA . CYS A 1 120 ? -21.396 -8.112 21.920 1.00 89.81 120 CYS A CA 1
ATOM 994 C C . CYS A 1 120 ? -22.422 -9.031 21.260 1.00 89.81 120 CYS A C 1
ATOM 996 O O . CYS A 1 120 ? -22.677 -10.131 21.736 1.00 89.81 120 CYS A O 1
ATOM 998 N N . VAL A 1 121 ? -22.971 -8.595 20.127 1.00 88.31 121 VAL A N 1
ATOM 999 C CA . VAL A 1 121 ? -23.884 -9.396 19.312 1.00 88.31 121 VAL A CA 1
ATOM 1000 C C . VAL A 1 121 ? -23.347 -9.509 17.889 1.00 88.31 121 VAL A C 1
ATOM 1002 O O . VAL A 1 121 ? -23.187 -8.510 17.183 1.00 88.31 121 VAL A O 1
ATOM 1005 N N . LEU A 1 122 ? -23.121 -10.748 17.453 1.00 85.38 122 LEU A N 1
ATOM 1006 C CA . LEU A 1 122 ? -22.934 -11.098 16.048 1.00 85.38 122 LEU A CA 1
ATOM 1007 C C . LEU A 1 122 ? -24.322 -11.283 15.425 1.00 85.38 122 LEU A C 1
ATOM 1009 O O . LEU A 1 122 ? -24.949 -12.329 15.575 1.00 85.38 122 LEU A O 1
ATOM 1013 N N . ALA A 1 123 ? -24.834 -10.237 14.780 1.00 79.50 123 ALA A N 1
ATOM 1014 C CA . ALA A 1 123 ? -26.171 -10.235 14.209 1.00 79.50 123 ALA A CA 1
ATOM 1015 C C . ALA A 1 123 ? -26.247 -11.181 12.997 1.00 79.50 123 ALA A C 1
ATOM 1017 O O . ALA A 1 123 ? -25.501 -11.036 12.018 1.00 79.50 123 ALA A O 1
ATOM 1018 N N . ASN A 1 124 ? -27.173 -12.133 13.089 1.00 75.44 124 ASN A N 1
ATOM 1019 C CA . ASN A 1 124 ? -27.632 -13.044 12.042 1.00 75.44 124 ASN A CA 1
ATOM 1020 C C . ASN A 1 124 ? -29.147 -12.829 11.822 1.00 75.44 124 ASN A C 1
ATOM 1022 O O . ASN A 1 124 ? -29.696 -11.852 12.326 1.00 75.44 124 ASN A O 1
ATOM 1026 N N . ASP A 1 125 ? -29.823 -13.703 11.076 1.00 66.62 125 ASP A N 1
ATOM 1027 C CA . ASP A 1 125 ? -31.254 -13.532 10.773 1.00 66.62 125 ASP A CA 1
ATOM 1028 C C . ASP A 1 125 ? -32.162 -13.577 12.025 1.00 66.62 125 ASP A C 1
ATOM 1030 O O . ASP A 1 125 ? -33.232 -12.969 12.031 1.00 66.62 125 ASP A O 1
ATOM 1034 N N . ASP A 1 126 ? -31.697 -14.173 13.130 1.00 64.62 126 ASP A N 1
ATOM 1035 C CA . ASP A 1 126 ? -32.383 -14.213 14.427 1.00 64.62 126 ASP A CA 1
ATOM 1036 C C . ASP A 1 126 ? -31.850 -13.134 15.396 1.00 64.62 126 ASP A C 1
ATOM 1038 O O . ASP A 1 126 ? -31.230 -13.407 16.425 1.00 64.62 126 ASP A O 1
ATOM 1042 N N . THR A 1 127 ? -32.141 -11.859 15.117 1.00 64.75 127 THR A N 1
ATOM 1043 C CA . THR A 1 127 ? -31.626 -10.692 15.880 1.00 64.75 127 THR A CA 1
ATOM 1044 C C . THR A 1 127 ? -32.238 -10.474 17.282 1.00 64.75 127 THR A C 1
ATOM 1046 O O . THR A 1 127 ? -32.155 -9.375 17.841 1.00 64.75 127 THR A O 1
ATOM 1049 N N . LYS A 1 128 ? -32.845 -11.499 17.898 1.00 66.25 128 LYS A N 1
ATOM 1050 C CA . LYS A 1 128 ? -33.557 -11.394 19.193 1.00 66.25 128 LYS A CA 1
ATOM 1051 C C . LYS A 1 128 ? -32.655 -11.041 20.385 1.00 66.25 128 LYS A C 1
ATOM 1053 O O . LYS A 1 128 ? -33.174 -10.627 21.418 1.00 66.25 128 LYS A O 1
ATOM 1058 N N . SER A 1 129 ? -31.338 -11.181 20.247 1.00 75.69 129 SER A N 1
ATOM 1059 C CA . SER A 1 129 ? -30.342 -10.932 21.299 1.00 75.69 129 SER A CA 1
ATOM 1060 C C . SER A 1 129 ? -29.935 -9.464 21.465 1.00 75.69 129 SER A C 1
ATOM 1062 O O . SER A 1 129 ? -29.301 -9.128 22.463 1.00 75.69 129 SER A O 1
ATOM 1064 N N . ILE A 1 130 ? -30.290 -8.574 20.527 1.00 84.88 130 ILE A N 1
ATOM 1065 C CA . ILE A 1 130 ? -29.960 -7.147 20.646 1.00 84.88 130 ILE A CA 1
ATOM 1066 C C . ILE A 1 130 ? -30.897 -6.482 21.657 1.00 84.88 130 ILE A C 1
ATOM 1068 O O . ILE A 1 130 ? -32.115 -6.409 21.460 1.00 84.88 130 ILE A O 1
ATOM 1072 N N . ASP A 1 131 ? -30.313 -5.929 22.716 1.00 87.44 131 ASP A N 1
ATOM 1073 C CA . ASP A 1 131 ? -31.039 -5.264 23.789 1.00 87.44 131 ASP A CA 1
ATOM 1074 C C . ASP A 1 131 ? -30.403 -3.920 24.194 1.00 87.44 131 ASP A C 1
ATOM 1076 O O . ASP A 1 131 ? -29.495 -3.391 23.553 1.00 87.44 131 ASP A O 1
ATOM 1080 N N . LYS A 1 132 ? -30.909 -3.322 25.278 1.00 88.12 132 LYS A N 1
ATOM 1081 C CA . LYS A 1 132 ? -30.441 -2.020 25.782 1.00 88.12 132 LYS A CA 1
ATOM 1082 C C . LYS A 1 132 ? -29.013 -2.027 26.347 1.00 88.12 132 LYS A C 1
ATOM 1084 O O . LYS A 1 132 ? -28.436 -0.949 26.508 1.00 88.12 132 LYS A O 1
ATOM 1089 N N . ARG A 1 133 ? -28.476 -3.184 26.742 1.00 88.56 133 ARG A N 1
ATOM 1090 C CA . ARG A 1 133 ? -27.126 -3.361 27.300 1.00 88.56 133 ARG A CA 1
ATOM 1091 C C . ARG A 1 133 ? -26.092 -3.586 26.204 1.00 88.56 133 ARG A C 1
ATOM 1093 O O . ARG A 1 133 ? -24.953 -3.177 26.417 1.00 88.56 133 ARG A O 1
ATOM 1100 N N . THR A 1 134 ? -26.494 -4.127 25.052 1.00 91.62 134 THR A N 1
ATOM 1101 C CA . THR A 1 134 ? -25.618 -4.358 23.897 1.00 91.62 134 THR A CA 1
ATOM 1102 C C .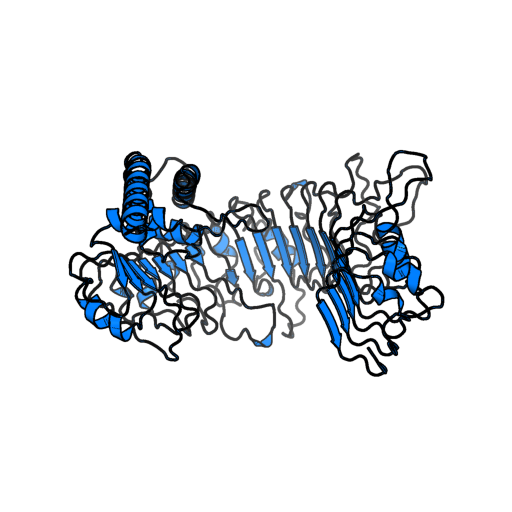 THR A 1 134 ? -24.810 -3.104 23.539 1.00 91.62 134 THR A C 1
ATOM 1104 O O . THR A 1 134 ? -25.358 -2.016 23.329 1.00 91.62 134 THR A O 1
ATOM 1107 N N . ARG A 1 135 ? -23.480 -3.255 23.473 1.00 93.69 135 ARG A N 1
ATOM 1108 C CA . ARG A 1 135 ? -22.531 -2.169 23.161 1.00 93.69 135 ARG A CA 1
ATOM 1109 C C . ARG A 1 135 ? -21.810 -2.377 21.837 1.00 93.69 135 ARG A C 1
ATOM 1111 O O . ARG A 1 135 ? -21.361 -1.395 21.246 1.00 93.69 135 ARG A O 1
ATOM 1118 N N . LEU A 1 136 ? -21.681 -3.616 21.386 1.00 93.75 136 LEU A N 1
ATOM 1119 C CA . LEU A 1 136 ? -20.971 -3.995 20.175 1.00 93.75 136 LEU A CA 1
ATOM 1120 C C . LEU A 1 136 ? -21.925 -4.803 19.293 1.00 93.75 136 LEU A C 1
ATOM 1122 O O . LEU A 1 136 ? -22.505 -5.783 19.751 1.00 93.75 136 LEU A O 1
ATOM 1126 N N . VAL A 1 137 ? -22.102 -4.386 18.043 1.00 91.88 137 VAL A N 1
ATOM 1127 C CA . VAL A 1 137 ? -22.884 -5.130 17.050 1.00 91.88 137 VAL A CA 1
ATOM 1128 C C . VAL A 1 137 ? -22.037 -5.313 15.802 1.00 91.88 137 VAL A C 1
ATOM 1130 O O . VAL A 1 137 ? -21.507 -4.337 15.270 1.00 91.88 137 VAL A O 1
ATOM 1133 N N . SER A 1 138 ? -21.938 -6.555 15.334 1.00 89.62 138 SER A N 1
ATOM 1134 C CA . SER A 1 138 ? -21.327 -6.908 14.053 1.00 89.62 138 SER A CA 1
ATOM 1135 C C . SER A 1 138 ? -22.362 -7.576 13.158 1.00 89.62 138 SER A C 1
ATOM 1137 O O . SER A 1 138 ? -22.977 -8.560 13.560 1.00 89.62 138 SER A O 1
ATOM 1139 N N . ILE A 1 139 ? -22.582 -7.045 11.961 1.00 84.44 139 ILE A N 1
ATOM 1140 C CA . ILE A 1 139 ? -23.537 -7.576 10.981 1.00 84.44 139 ILE A CA 1
ATOM 1141 C C . ILE A 1 139 ? -22.785 -8.544 10.078 1.00 84.44 139 ILE A C 1
ATOM 1143 O O . ILE A 1 139 ? -21.804 -8.136 9.477 1.00 84.44 139 ILE A O 1
ATOM 1147 N N . SER A 1 140 ? -23.214 -9.803 9.978 1.00 73.94 140 SER A N 1
ATOM 1148 C CA . SER A 1 140 ? -22.398 -10.856 9.346 1.00 73.94 140 SER A CA 1
ATOM 1149 C C . SER A 1 140 ? -23.066 -11.596 8.187 1.00 73.94 140 SER A C 1
ATOM 1151 O O . SER A 1 140 ? -22.576 -11.600 7.067 1.00 73.94 140 SER A O 1
ATOM 1153 N N . LYS A 1 141 ? -24.188 -12.263 8.447 1.00 68.12 141 LYS A N 1
ATOM 1154 C CA . LYS A 1 141 ? -24.875 -13.123 7.468 1.00 68.12 141 LYS A CA 1
ATOM 1155 C C . LYS A 1 141 ? -26.306 -12.685 7.212 1.00 68.12 141 LYS A C 1
ATOM 1157 O O . LYS A 1 141 ? -27.095 -13.451 6.679 1.00 68.12 141 LYS A O 1
ATOM 1162 N N . THR A 1 142 ? -26.642 -11.461 7.600 1.00 70.00 142 THR A N 1
ATOM 1163 C CA . THR A 1 142 ? -28.003 -10.942 7.515 1.00 70.00 142 THR A CA 1
ATOM 1164 C C . THR A 1 142 ? -28.043 -9.608 6.782 1.00 70.00 142 THR A C 1
ATOM 1166 O O . THR A 1 142 ? -27.011 -8.984 6.505 1.00 70.00 142 THR A O 1
ATOM 1169 N N . ARG A 1 143 ? -29.258 -9.192 6.436 1.00 71.81 143 ARG A N 1
ATOM 1170 C CA . ARG A 1 143 ? -29.545 -7.944 5.736 1.00 71.81 143 ARG A CA 1
ATOM 1171 C C . ARG A 1 143 ? -29.699 -6.797 6.734 1.00 71.81 143 ARG A C 1
ATOM 1173 O O . ARG A 1 143 ? -30.233 -6.989 7.829 1.00 71.81 143 ARG A O 1
ATOM 1180 N N . TRP A 1 144 ? -29.282 -5.589 6.351 1.00 74.06 144 TRP A N 1
ATOM 1181 C CA . TRP A 1 144 ? -29.447 -4.394 7.190 1.00 74.06 144 TRP A CA 1
ATOM 1182 C C . TRP A 1 144 ? -30.909 -4.185 7.608 1.00 74.06 144 TRP A C 1
ATOM 1184 O O . TRP A 1 144 ? -31.187 -3.807 8.744 1.00 74.06 144 TRP A O 1
ATOM 1194 N N . GLU A 1 145 ? -31.851 -4.492 6.718 1.00 75.00 145 GLU A N 1
ATOM 1195 C CA . GLU A 1 145 ? -33.289 -4.365 6.938 1.00 75.00 145 GLU A CA 1
ATOM 1196 C C . GLU A 1 145 ? -33.799 -5.200 8.113 1.00 75.00 145 GLU A C 1
ATOM 1198 O O . GLU A 1 145 ? -34.756 -4.785 8.760 1.00 75.00 145 GLU A O 1
ATOM 1203 N N . VAL A 1 146 ? -33.155 -6.332 8.409 1.00 77.06 146 VAL A N 1
ATOM 1204 C CA . VAL A 1 146 ? -33.495 -7.194 9.550 1.00 77.06 146 VAL A CA 1
ATOM 1205 C C . VAL A 1 146 ? -32.891 -6.631 10.836 1.00 77.06 146 VAL A C 1
ATOM 1207 O O . VAL A 1 146 ? -33.525 -6.616 11.890 1.00 77.06 146 VAL A O 1
ATOM 1210 N N . VAL A 1 147 ? -31.661 -6.118 10.757 1.00 80.00 147 VAL A N 1
ATOM 1211 C CA . VAL A 1 147 ? -30.936 -5.608 11.929 1.00 80.00 147 VAL A CA 1
ATOM 1212 C C . VAL A 1 147 ? -31.465 -4.251 12.381 1.00 80.00 147 VAL A C 1
ATOM 1214 O O . VAL A 1 147 ? -31.485 -3.992 13.584 1.00 80.00 147 VAL A O 1
ATOM 1217 N N . LYS A 1 148 ? -31.915 -3.389 11.459 1.00 80.19 148 LYS A N 1
ATOM 1218 C CA . LYS A 1 148 ? -32.282 -1.993 11.759 1.00 80.19 148 LYS A CA 1
ATOM 1219 C C . LYS A 1 148 ? -33.330 -1.877 12.870 1.00 80.19 148 LYS A C 1
ATOM 1221 O O . LYS A 1 148 ? -33.188 -1.025 13.742 1.00 80.19 148 LYS A O 1
ATOM 1226 N N . GLU A 1 149 ? -34.343 -2.746 12.882 1.00 80.62 149 GLU A N 1
ATOM 1227 C CA . GLU A 1 149 ? -35.433 -2.694 13.868 1.00 80.62 149 GLU A CA 1
ATOM 1228 C C . GLU A 1 149 ? -34.942 -3.077 15.265 1.00 80.62 149 GLU A C 1
ATOM 1230 O O . GLU A 1 149 ? -35.245 -2.412 16.259 1.00 80.62 149 GLU A O 1
ATOM 1235 N N . SER A 1 150 ? -34.111 -4.115 15.341 1.00 84.88 150 SER A N 1
ATOM 1236 C CA . SER A 1 150 ? -33.483 -4.556 16.584 1.00 84.88 150 SER A CA 1
ATOM 1237 C C . SER A 1 150 ? -32.436 -3.556 17.079 1.00 84.88 150 SER A C 1
ATOM 1239 O O . SER A 1 150 ? -32.323 -3.329 18.285 1.00 84.88 150 SER A O 1
ATOM 1241 N N . LEU A 1 151 ? -31.728 -2.874 16.173 1.00 86.81 151 LEU A N 1
ATOM 1242 C CA . LEU A 1 151 ? -30.697 -1.897 16.519 1.00 86.81 151 LEU A CA 1
ATOM 1243 C C . LEU A 1 151 ? -31.265 -0.691 17.279 1.00 86.81 151 LEU A C 1
ATOM 1245 O O . LEU A 1 151 ? -30.577 -0.147 18.142 1.00 86.81 151 LEU A O 1
ATOM 1249 N N . ILE A 1 152 ? -32.527 -0.310 17.046 1.00 85.50 152 ILE A N 1
ATOM 1250 C CA . ILE A 1 152 ? -33.215 0.765 17.791 1.00 85.50 152 ILE A CA 1
ATOM 1251 C C . ILE A 1 152 ? -33.206 0.494 19.309 1.00 85.50 152 ILE A C 1
ATOM 1253 O O . ILE A 1 152 ? -33.157 1.431 20.112 1.00 85.50 152 ILE A O 1
ATOM 1257 N N . LYS A 1 153 ? -33.203 -0.781 19.727 1.00 87.06 153 LYS A N 1
ATOM 1258 C CA . LYS A 1 153 ? -33.166 -1.180 21.145 1.00 87.06 153 LYS A CA 1
ATOM 1259 C C . LYS A 1 153 ? -31.801 -0.917 21.793 1.00 87.06 153 LYS A C 1
ATOM 1261 O O . LYS A 1 153 ? -31.751 -0.623 22.990 1.00 87.06 153 LYS A O 1
ATOM 1266 N N . ALA A 1 154 ? -30.714 -0.952 21.018 1.00 89.44 154 ALA A N 1
ATOM 1267 C CA . ALA A 1 154 ? -29.333 -0.808 21.483 1.00 89.44 154 ALA A CA 1
ATOM 1268 C C . ALA A 1 154 ? -28.936 0.649 21.776 1.00 89.44 154 ALA A C 1
ATOM 1270 O O . ALA A 1 154 ? -28.030 1.218 21.171 1.00 89.44 154 ALA A O 1
ATOM 1271 N N . LYS A 1 155 ? -29.580 1.279 22.764 1.00 88.00 155 LYS A N 1
ATOM 1272 C CA . LYS A 1 155 ? -29.320 2.686 23.142 1.00 88.00 155 LYS A CA 1
ATOM 1273 C C . LYS A 1 155 ? -27.892 2.954 23.650 1.00 88.00 155 LYS A C 1
ATOM 1275 O O . LYS A 1 155 ? -27.460 4.104 23.702 1.00 88.00 155 LYS A O 1
ATOM 1280 N N . ASN A 1 156 ? -27.161 1.909 24.044 1.00 91.31 156 ASN A N 1
ATOM 1281 C CA . ASN A 1 156 ? -25.786 1.986 24.550 1.00 91.31 156 ASN A CA 1
ATOM 1282 C C . ASN A 1 156 ? -24.720 1.571 23.526 1.00 91.31 156 ASN A C 1
ATOM 1284 O O . ASN A 1 156 ? -23.562 1.377 23.908 1.00 91.31 156 ASN A O 1
ATOM 1288 N N . LEU A 1 157 ? -25.096 1.459 22.250 1.00 94.38 157 LEU A N 1
ATOM 1289 C CA . LEU A 1 157 ? -24.203 1.045 21.177 1.00 94.38 157 LEU A CA 1
ATOM 1290 C C . LEU A 1 157 ? -22.969 1.955 21.082 1.00 94.38 157 LEU A C 1
ATOM 1292 O O . LEU A 1 157 ? -23.077 3.179 21.008 1.00 94.38 157 LEU A O 1
ATOM 1296 N N . ARG A 1 158 ? -21.790 1.331 21.078 1.00 96.06 158 ARG A N 1
ATOM 1297 C CA . ARG A 1 158 ? -20.473 1.967 20.921 1.00 96.06 158 ARG A CA 1
ATOM 1298 C C . ARG A 1 158 ? -19.778 1.560 19.629 1.00 96.06 158 ARG A C 1
ATOM 1300 O O . ARG A 1 158 ? -19.000 2.357 19.107 1.00 96.06 158 ARG A O 1
ATOM 1307 N N . THR A 1 159 ? -20.049 0.357 19.127 1.00 96.19 159 THR A N 1
ATOM 1308 C CA . THR A 1 159 ? -19.520 -0.133 17.851 1.00 96.19 159 THR A CA 1
ATOM 1309 C C . THR A 1 159 ? -20.641 -0.701 17.009 1.00 96.19 159 THR A C 1
ATOM 1311 O O . THR A 1 159 ? -21.349 -1.599 17.462 1.00 96.19 159 THR A O 1
ATOM 1314 N N . LEU A 1 160 ? -20.738 -0.216 15.778 1.00 93.25 160 LEU A N 1
ATOM 1315 C CA . LEU A 1 160 ? -21.463 -0.875 14.705 1.00 93.25 160 LEU A CA 1
ATOM 1316 C C . LEU A 1 160 ? -20.451 -1.271 13.634 1.00 93.25 160 LEU A C 1
ATOM 1318 O O . LEU A 1 160 ? -19.783 -0.402 13.071 1.00 93.25 160 LEU A O 1
ATOM 1322 N N . ASN A 1 161 ? -20.323 -2.569 13.387 1.00 90.56 161 ASN A N 1
ATOM 1323 C CA . ASN A 1 161 ? -19.426 -3.123 12.387 1.00 90.56 161 ASN A CA 1
ATOM 1324 C C . ASN A 1 161 ? -20.217 -3.861 11.315 1.00 90.56 161 ASN A C 1
ATOM 1326 O O . ASN A 1 161 ? -21.015 -4.742 11.622 1.00 90.56 161 ASN A O 1
ATOM 1330 N N . ASN A 1 162 ? -19.984 -3.514 10.059 1.00 85.06 162 ASN A N 1
ATOM 1331 C CA . ASN A 1 162 ? -20.455 -4.293 8.936 1.00 85.06 162 ASN A CA 1
ATOM 1332 C C . ASN A 1 162 ? -19.374 -5.300 8.530 1.00 85.06 162 ASN A C 1
ATOM 1334 O O . ASN A 1 162 ? -18.303 -4.919 8.075 1.00 85.06 162 ASN A O 1
ATOM 1338 N N . ALA A 1 163 ? -19.670 -6.580 8.707 1.00 75.75 163 ALA A N 1
ATOM 1339 C CA . ALA A 1 163 ? -18.898 -7.713 8.209 1.00 75.75 163 ALA A CA 1
ATOM 1340 C C . ALA A 1 163 ? -19.748 -8.559 7.239 1.00 75.75 163 ALA A C 1
ATOM 1342 O O . ALA A 1 163 ? -19.501 -9.754 7.091 1.00 75.75 163 ALA A O 1
ATOM 1343 N N . SER A 1 164 ? -20.793 -7.967 6.637 1.00 70.25 164 SER A N 1
ATOM 1344 C CA . SER A 1 164 ? -21.735 -8.710 5.805 1.00 70.25 164 SER A CA 1
ATOM 1345 C C . SER A 1 164 ? -21.115 -9.120 4.476 1.00 70.25 164 SER A C 1
ATOM 1347 O O . SER A 1 164 ? -20.687 -8.270 3.695 1.00 70.25 164 SER A O 1
ATOM 1349 N N . GLU A 1 165 ? -21.107 -10.427 4.214 1.00 65.06 165 GLU A N 1
ATOM 1350 C CA . GLU A 1 165 ? -20.622 -11.019 2.957 1.00 65.06 165 GLU A CA 1
ATOM 1351 C C . GLU A 1 165 ? -21.740 -11.228 1.925 1.00 65.06 165 GLU A C 1
ATOM 1353 O O . GLU A 1 165 ? -21.485 -11.612 0.786 1.00 65.06 165 GLU A O 1
ATOM 1358 N N . ASN A 1 166 ? -22.994 -10.983 2.306 1.00 59.78 166 ASN A N 1
ATOM 1359 C CA . ASN A 1 166 ? -24.130 -11.231 1.428 1.00 59.78 166 ASN A CA 1
ATOM 1360 C C . ASN A 1 166 ? -24.237 -10.152 0.342 1.00 59.78 166 ASN A C 1
ATOM 1362 O O . ASN A 1 166 ? -24.024 -8.976 0.612 1.00 59.78 166 ASN A O 1
ATOM 1366 N N . TYR A 1 167 ? -24.636 -10.533 -0.871 1.00 51.28 167 TYR A N 1
ATOM 1367 C CA . TYR A 1 167 ? -24.956 -9.592 -1.944 1.00 51.28 167 TYR A CA 1
ATOM 1368 C C . TYR A 1 167 ? -26.444 -9.238 -1.904 1.00 51.28 167 TYR A C 1
ATOM 1370 O O . TYR A 1 167 ? -27.299 -10.100 -2.122 1.00 51.28 167 TYR A O 1
ATOM 1378 N N . VAL A 1 168 ? -26.774 -7.969 -1.668 1.00 51.72 168 VAL A N 1
ATOM 1379 C CA . VAL A 1 168 ? -28.091 -7.433 -2.033 1.00 51.72 168 VAL A CA 1
ATOM 1380 C C . VAL A 1 168 ? -27.852 -6.134 -2.778 1.00 51.72 168 VAL A C 1
ATOM 1382 O O . VAL A 1 168 ? -27.340 -5.166 -2.222 1.00 51.72 168 VAL A O 1
ATOM 1385 N N . GLY A 1 169 ? -28.196 -6.123 -4.063 1.00 51.31 169 GLY A N 1
ATOM 1386 C CA . GLY A 1 169 ? -28.119 -4.911 -4.866 1.00 51.31 169 GLY A CA 1
ATOM 1387 C C . GLY A 1 169 ? -29.038 -3.828 -4.298 1.00 51.31 169 GLY A C 1
ATOM 1388 O O . GLY A 1 169 ? -30.189 -4.100 -3.963 1.00 51.31 169 GLY A O 1
ATOM 1389 N N . GLY A 1 170 ? -28.532 -2.599 -4.206 1.00 59.41 170 GLY A N 1
ATOM 1390 C CA . GLY A 1 170 ? -29.308 -1.437 -3.777 1.00 59.41 170 GLY A CA 1
ATOM 1391 C C . GLY A 1 170 ? -28.525 -0.478 -2.886 1.00 59.41 170 GLY A C 1
ATOM 1392 O O . GLY A 1 170 ? -27.493 -0.823 -2.311 1.00 59.41 170 GLY A O 1
ATOM 1393 N N . LYS A 1 171 ? -29.033 0.753 -2.793 1.00 66.62 171 LYS A N 1
ATOM 1394 C CA . LYS A 1 171 ? -28.567 1.764 -1.843 1.00 66.62 171 LYS A CA 1
ATOM 1395 C C . LYS A 1 171 ? -29.385 1.633 -0.563 1.00 66.62 171 LYS A C 1
ATOM 1397 O O . LYS A 1 171 ? -30.612 1.689 -0.631 1.00 66.62 171 LYS A O 1
ATOM 1402 N N . ILE A 1 172 ? -28.726 1.476 0.580 1.00 69.75 172 ILE A N 1
ATOM 1403 C CA . ILE A 1 172 ? -29.406 1.296 1.868 1.00 69.75 172 ILE A CA 1
ATOM 1404 C C . ILE A 1 172 ? -29.191 2.538 2.731 1.00 69.75 172 ILE A C 1
ATOM 1406 O O . ILE A 1 172 ? -28.055 2.885 3.062 1.00 69.75 172 ILE A O 1
ATOM 1410 N N . GLU A 1 173 ? -30.290 3.193 3.112 1.00 72.88 173 GLU A N 1
ATOM 1411 C CA . GLU A 1 173 ? -30.262 4.303 4.065 1.00 72.88 173 GLU A CA 1
ATOM 1412 C C . GLU A 1 173 ? -30.226 3.766 5.504 1.00 72.88 173 GLU A C 1
ATOM 1414 O O . GLU A 1 173 ? -31.043 2.938 5.920 1.00 72.88 173 GLU A O 1
ATOM 1419 N N . ILE A 1 174 ? -29.250 4.248 6.270 1.00 78.25 174 ILE A N 1
ATOM 1420 C CA . ILE A 1 174 ? -29.018 3.859 7.658 1.00 78.25 174 ILE A CA 1
ATOM 1421 C C . ILE A 1 174 ? -29.432 5.026 8.560 1.00 78.25 174 ILE A C 1
ATOM 1423 O O . ILE A 1 174 ? -28.802 6.086 8.540 1.00 78.25 174 ILE A O 1
ATOM 1427 N N . ASP A 1 175 ? -30.464 4.824 9.383 1.00 82.75 175 ASP A N 1
ATOM 1428 C CA . ASP A 1 175 ? -30.805 5.751 10.465 1.00 82.75 175 ASP A CA 1
ATOM 1429 C C . ASP A 1 175 ? -30.180 5.289 11.787 1.00 82.75 175 ASP A C 1
ATOM 1431 O O . ASP A 1 175 ? -30.478 4.214 12.305 1.00 82.75 175 ASP A O 1
ATOM 1435 N N . LEU A 1 176 ? -29.308 6.134 12.335 1.00 86.81 176 LEU A N 1
ATOM 1436 C CA . LEU A 1 176 ? -28.628 5.939 13.617 1.00 86.81 176 LEU A CA 1
ATOM 1437 C C . LEU A 1 176 ? -28.883 7.120 14.566 1.00 86.81 176 LEU A C 1
ATOM 1439 O O . LEU A 1 176 ? -28.090 7.396 15.468 1.00 86.81 176 LEU A O 1
ATOM 1443 N N . SER A 1 177 ? -29.983 7.855 14.371 1.00 86.12 177 SER A N 1
ATOM 1444 C CA . SER A 1 177 ? -30.290 9.085 15.117 1.00 86.12 177 SER A CA 1
ATOM 1445 C C . SER A 1 177 ? -30.361 8.888 16.637 1.00 86.12 177 SER A C 1
ATOM 1447 O O . SER A 1 177 ? -30.124 9.836 17.384 1.00 86.12 177 SER A O 1
ATOM 1449 N N . ASN A 1 178 ? -30.639 7.665 17.101 1.00 85.50 178 ASN A N 1
ATOM 1450 C CA . ASN A 1 178 ? -30.735 7.318 18.522 1.00 85.50 178 ASN A CA 1
ATOM 1451 C C . ASN A 1 178 ? -29.414 6.805 19.134 1.00 85.50 178 ASN A C 1
ATOM 1453 O O . ASN A 1 178 ? -29.339 6.599 20.346 1.00 85.50 178 ASN A O 1
ATOM 1457 N N . HIS A 1 179 ? -28.356 6.619 18.339 1.00 92.12 179 HIS A N 1
ATOM 1458 C CA . HIS A 1 179 ? -27.105 5.973 18.760 1.00 92.12 179 HIS A CA 1
ATOM 1459 C C . HIS A 1 179 ? -25.993 6.982 19.063 1.00 92.12 179 HIS A C 1
ATOM 1461 O O . HIS A 1 179 ? -24.860 6.871 18.600 1.00 92.12 179 HIS A O 1
ATOM 1467 N N . LEU A 1 180 ? -26.302 7.976 19.897 1.00 92.31 180 LEU A N 1
ATOM 1468 C CA . LEU A 1 180 ? -25.406 9.103 20.199 1.00 92.31 180 LEU A CA 1
ATOM 1469 C C . LEU A 1 180 ? -24.108 8.707 20.932 1.00 92.31 180 LEU A C 1
ATOM 1471 O O . LEU A 1 180 ? -23.184 9.511 21.014 1.00 92.31 180 LEU A O 1
ATOM 1475 N N . ARG A 1 181 ? -24.031 7.478 21.466 1.00 94.69 181 ARG A N 1
ATOM 1476 C CA . ARG A 1 181 ? -22.868 6.919 22.186 1.00 94.69 181 ARG A CA 1
ATOM 1477 C C . ARG A 1 181 ? -21.875 6.176 21.281 1.00 94.69 181 ARG A C 1
ATOM 1479 O O . ARG A 1 181 ? -20.867 5.679 21.793 1.00 94.69 181 ARG A O 1
ATOM 1486 N N . LEU A 1 182 ? -22.144 6.108 19.973 1.00 96.38 182 LEU A N 1
ATOM 1487 C CA . LEU A 1 182 ? -21.270 5.455 19.002 1.00 96.38 182 LEU A CA 1
ATOM 1488 C C . LEU A 1 182 ? -19.868 6.067 19.009 1.00 96.38 182 LEU A C 1
ATOM 1490 O O . LEU A 1 182 ? -19.706 7.285 19.012 1.00 96.38 182 LEU A O 1
ATOM 1494 N N . ARG A 1 183 ? -18.862 5.190 18.992 1.00 97.69 183 ARG A N 1
ATOM 1495 C CA . ARG A 1 183 ? -17.434 5.523 18.885 1.00 97.69 183 ARG A CA 1
ATOM 1496 C C . ARG A 1 183 ? -16.822 4.976 17.600 1.00 97.69 183 ARG A C 1
ATOM 1498 O O . ARG A 1 183 ? -16.017 5.665 16.979 1.00 97.69 183 ARG A O 1
ATOM 1505 N N . THR A 1 184 ? -17.241 3.781 17.190 1.00 97.62 184 THR A N 1
ATOM 1506 C CA . THR A 1 184 ? -16.781 3.106 15.973 1.00 97.62 184 THR A CA 1
ATOM 1507 C C . THR A 1 184 ? -17.966 2.834 15.056 1.00 97.62 184 THR A C 1
ATOM 1509 O O . THR A 1 184 ? -18.921 2.165 15.453 1.00 97.62 184 THR A O 1
ATOM 1512 N N . LEU A 1 185 ? -17.879 3.330 13.826 1.00 95.50 185 LEU A N 1
ATOM 1513 C CA . LEU A 1 185 ? -18.824 3.061 12.753 1.00 95.50 185 LEU A CA 1
ATOM 1514 C C . LEU A 1 185 ? -18.052 2.504 11.553 1.00 95.50 185 LEU A C 1
ATOM 1516 O O . LEU A 1 185 ? -17.359 3.247 10.862 1.00 95.50 185 LEU A O 1
ATOM 1520 N N . ASN A 1 186 ? -18.147 1.196 11.328 1.00 92.12 186 ASN A N 1
ATOM 1521 C CA . ASN A 1 186 ? -17.600 0.551 10.141 1.00 92.12 186 ASN A CA 1
ATOM 1522 C C . ASN A 1 186 ? -18.746 0.127 9.217 1.00 92.12 186 ASN A C 1
ATOM 1524 O O . ASN A 1 186 ? -19.508 -0.777 9.549 1.00 92.12 186 ASN A O 1
ATOM 1528 N N . LEU A 1 187 ? -18.856 0.805 8.079 1.00 88.12 187 LEU A N 1
ATOM 1529 C CA . LEU A 1 187 ? -19.823 0.572 7.008 1.00 88.12 187 LEU A CA 1
ATOM 1530 C C . LEU A 1 187 ? -19.149 0.031 5.741 1.00 88.12 187 LEU A C 1
ATOM 1532 O O . LEU A 1 187 ? -19.760 0.055 4.675 1.00 88.12 187 LEU A O 1
ATOM 1536 N N . GLU A 1 188 ? -17.899 -0.430 5.838 1.00 84.12 188 GLU A N 1
ATOM 1537 C CA . GLU A 1 188 ? -17.203 -1.068 4.723 1.00 84.12 188 GLU A CA 1
ATOM 1538 C C . GLU A 1 188 ? -18.055 -2.193 4.136 1.00 84.12 188 GLU A C 1
ATOM 1540 O O . GLU A 1 188 ? -18.626 -3.019 4.855 1.00 84.12 188 GLU A O 1
ATOM 1545 N N . SER A 1 189 ? -18.176 -2.202 2.812 1.00 73.25 189 SER A N 1
ATOM 1546 C CA . SER A 1 189 ? -18.835 -3.287 2.108 1.00 73.25 189 SER A CA 1
ATOM 1547 C C . SER A 1 189 ? -18.338 -3.415 0.680 1.00 73.25 189 SER A C 1
ATOM 1549 O O . SER A 1 189 ? -18.378 -2.463 -0.089 1.00 73.25 189 SER A O 1
ATOM 1551 N N . HIS A 1 190 ? -17.957 -4.627 0.290 1.00 67.06 190 HIS A N 1
ATOM 1552 C CA . HIS A 1 190 ? -17.662 -4.944 -1.107 1.00 67.06 190 HIS A CA 1
ATOM 1553 C C . HIS A 1 190 ? -18.918 -5.276 -1.930 1.00 67.06 190 HIS A C 1
ATOM 1555 O O . HIS A 1 190 ? -18.815 -5.472 -3.139 1.00 67.06 190 HIS A O 1
ATOM 1561 N N . TYR A 1 191 ? -20.088 -5.359 -1.285 1.00 62.59 191 TYR A N 1
ATOM 1562 C CA . TYR A 1 191 ? -21.301 -5.944 -1.868 1.00 62.59 191 TYR A CA 1
ATOM 1563 C C . TYR A 1 191 ? -22.537 -5.033 -1.795 1.00 62.59 191 TYR A C 1
ATOM 1565 O O . TYR A 1 191 ? -23.468 -5.235 -2.572 1.00 62.59 191 TYR A O 1
ATOM 1573 N N . TYR A 1 192 ? -22.540 -4.022 -0.917 1.00 62.56 192 TYR A N 1
ATOM 1574 C CA . TYR A 1 192 ? -23.606 -3.024 -0.781 1.00 62.56 192 TYR A CA 1
ATOM 1575 C C . TYR A 1 192 ? -23.058 -1.605 -0.913 1.00 62.56 192 TYR A C 1
ATOM 1577 O O . TYR A 1 192 ? -21.937 -1.314 -0.500 1.00 62.56 192 TYR A O 1
ATOM 1585 N N . TYR A 1 193 ? -23.914 -0.683 -1.349 1.00 66.19 193 TYR A N 1
ATOM 1586 C CA . TYR A 1 193 ? -23.669 0.746 -1.193 1.00 66.19 193 TYR A CA 1
ATOM 1587 C C . TYR A 1 193 ? -24.421 1.247 0.041 1.00 66.19 193 TYR A C 1
ATOM 1589 O O . TYR A 1 193 ? -25.584 1.651 -0.035 1.00 66.19 193 TYR A O 1
ATOM 1597 N N . LEU A 1 194 ? -23.763 1.177 1.200 1.00 66.44 194 LEU A N 1
ATOM 1598 C CA . LEU A 1 194 ? -24.287 1.779 2.423 1.00 66.44 194 LEU A CA 1
ATOM 1599 C C . LEU A 1 194 ? -24.093 3.294 2.359 1.00 66.44 194 LEU A C 1
ATOM 1601 O O . LEU A 1 194 ? -22.967 3.782 2.219 1.00 66.44 194 LEU A O 1
ATOM 1605 N N . ASP A 1 195 ? -25.200 4.028 2.462 1.00 73.50 195 ASP A N 1
ATOM 1606 C CA . ASP A 1 195 ? -25.151 5.477 2.594 1.00 73.50 195 ASP A CA 1
ATOM 1607 C C . ASP A 1 195 ? -24.652 5.867 3.984 1.00 73.50 195 ASP A C 1
ATOM 1609 O O . ASP A 1 195 ? -24.961 5.235 4.998 1.00 73.50 195 ASP A O 1
ATOM 1613 N N . ILE A 1 196 ? -23.919 6.974 4.041 1.00 83.00 196 ILE A N 1
ATOM 1614 C CA . ILE A 1 196 ? -23.523 7.562 5.315 1.00 83.00 196 ILE A CA 1
ATOM 1615 C C . ILE A 1 196 ? -24.771 8.184 5.961 1.00 83.00 196 ILE A C 1
ATOM 1617 O O . ILE A 1 196 ? -25.439 8.993 5.309 1.00 83.00 196 ILE A O 1
ATOM 1621 N N . PRO A 1 197 ? -25.077 7.882 7.238 1.00 84.81 197 PRO A N 1
ATOM 1622 C CA . PRO A 1 197 ? -26.231 8.451 7.926 1.00 84.81 197 PRO A CA 1
ATOM 1623 C C . PRO A 1 197 ? -26.248 9.980 7.842 1.00 84.81 197 PRO A C 1
ATOM 1625 O O . PRO A 1 197 ? -25.297 10.646 8.258 1.00 84.81 197 PRO A O 1
ATOM 1628 N N . LYS A 1 198 ? -27.357 10.569 7.382 1.00 84.50 198 LYS A N 1
ATOM 1629 C CA . LYS A 1 198 ? -27.510 12.039 7.304 1.00 84.50 198 LYS A CA 1
ATOM 1630 C C . LYS A 1 198 ? -27.314 12.716 8.667 1.00 84.50 198 LYS A C 1
ATOM 1632 O O . LYS A 1 198 ? -26.853 13.851 8.745 1.00 84.50 198 LYS A O 1
ATOM 1637 N N . CYS A 1 199 ? -27.626 12.004 9.750 1.00 88.25 199 CYS A N 1
ATOM 1638 C CA . CYS A 1 199 ? -27.488 12.459 11.129 1.00 88.25 199 CYS A CA 1
ATOM 1639 C C . CYS A 1 199 ? -26.080 12.278 11.726 1.00 88.25 199 CYS A C 1
ATOM 1641 O O . CYS A 1 199 ? -25.923 12.497 12.928 1.00 88.25 199 CYS A O 1
ATOM 1643 N N . ILE A 1 200 ? -25.063 11.880 10.946 1.00 92.12 200 ILE A N 1
ATOM 1644 C CA . ILE A 1 200 ? -23.731 11.528 11.471 1.00 92.12 200 ILE A CA 1
ATOM 1645 C C . ILE A 1 200 ? -23.100 12.640 12.320 1.00 92.12 200 ILE A C 1
ATOM 1647 O O . ILE A 1 200 ? -22.493 12.349 13.346 1.00 92.12 200 ILE A O 1
ATOM 1651 N N . GLY A 1 201 ? -23.353 13.912 11.987 1.00 92.12 201 GLY A N 1
ATOM 1652 C CA . GLY A 1 201 ? -22.868 15.062 12.759 1.00 92.12 201 GLY A CA 1
ATOM 1653 C C . GLY A 1 201 ? -23.388 15.136 14.202 1.00 92.12 201 GLY A C 1
ATOM 1654 O O . GLY A 1 201 ? -22.751 15.768 15.043 1.00 92.12 201 GLY A O 1
ATOM 1655 N N . LYS A 1 202 ? -24.494 14.454 14.541 1.00 93.38 202 LYS A N 1
ATOM 1656 C CA . LYS A 1 202 ? -25.024 14.384 15.917 1.00 93.38 202 LYS A CA 1
ATOM 1657 C C . LYS A 1 202 ? -24.226 13.433 16.820 1.00 93.38 202 LYS A C 1
ATOM 1659 O O . LYS A 1 202 ? -24.292 13.557 18.040 1.00 93.38 202 LYS A O 1
ATOM 1664 N N . MET A 1 203 ? -23.466 12.495 16.256 1.00 94.25 203 MET A N 1
ATOM 1665 C CA . MET A 1 203 ? -22.757 11.452 17.008 1.00 94.25 203 MET A CA 1
ATOM 1666 C C . MET A 1 203 ? -21.392 11.950 17.496 1.00 94.25 203 MET A C 1
ATOM 1668 O O . MET A 1 203 ? -20.343 11.496 17.047 1.00 94.25 203 MET A O 1
ATOM 1672 N N . LYS A 1 204 ? -21.393 12.899 18.438 1.00 94.50 204 LYS A N 1
ATOM 1673 C CA . LYS A 1 204 ? -20.174 13.597 18.892 1.00 94.50 204 LYS A CA 1
ATOM 1674 C C . LYS A 1 204 ? -19.120 12.694 19.549 1.00 94.50 204 LYS A C 1
ATOM 1676 O O . LYS A 1 204 ? -17.984 13.120 19.715 1.00 94.50 204 LYS A O 1
ATOM 1681 N N . HIS A 1 205 ? -19.462 11.456 19.906 1.00 96.56 205 HIS A N 1
ATOM 1682 C CA . HIS A 1 205 ? -18.518 10.483 20.459 1.00 96.56 205 HIS A CA 1
ATOM 1683 C C . HIS A 1 205 ? -17.784 9.639 19.405 1.00 96.56 205 HIS A C 1
ATOM 1685 O O . HIS A 1 205 ? -16.901 8.867 19.791 1.00 96.56 205 HIS A O 1
ATOM 1691 N N . LEU A 1 206 ? -18.108 9.786 18.111 1.00 97.69 206 LEU A N 1
ATOM 1692 C CA . LEU A 1 206 ? -17.429 9.061 17.039 1.00 97.69 206 LEU A CA 1
ATOM 1693 C C . LEU A 1 206 ? -15.938 9.400 16.999 1.00 97.69 206 LEU A C 1
ATOM 1695 O O . LEU A 1 206 ? -15.540 10.564 16.996 1.00 97.69 206 LEU A O 1
ATOM 1699 N N . ARG A 1 207 ? -15.130 8.342 16.936 1.00 98.38 207 ARG A N 1
ATOM 1700 C CA . ARG A 1 207 ? -13.666 8.368 16.842 1.00 98.38 207 ARG A CA 1
ATOM 1701 C C . ARG A 1 207 ? -13.156 7.588 15.636 1.00 98.38 207 ARG A C 1
ATOM 1703 O O . ARG A 1 207 ? -12.083 7.899 15.138 1.00 98.38 207 ARG A O 1
ATOM 1710 N N . TYR A 1 208 ? -13.932 6.637 15.125 1.00 98.44 208 TYR A N 1
ATOM 1711 C CA . TYR A 1 208 ? -13.589 5.844 13.951 1.00 98.44 208 TYR A CA 1
ATOM 1712 C C . TYR A 1 208 ? -14.766 5.766 12.985 1.00 98.44 208 TYR A C 1
ATOM 1714 O O . TYR A 1 208 ? -15.861 5.350 13.373 1.00 98.44 208 TYR A O 1
ATOM 1722 N N . ILE A 1 209 ? -14.514 6.121 11.727 1.00 96.75 209 ILE A N 1
ATOM 1723 C CA . ILE A 1 209 ? -15.431 5.936 10.605 1.00 96.75 209 ILE A CA 1
ATOM 1724 C C . ILE A 1 209 ? -14.687 5.198 9.492 1.00 96.75 209 ILE A C 1
ATOM 1726 O O . ILE A 1 209 ? -13.639 5.657 9.038 1.00 96.75 209 ILE A O 1
ATOM 1730 N N . ASN A 1 210 ? -15.254 4.090 9.025 1.00 93.81 210 ASN A N 1
ATOM 1731 C CA . ASN A 1 210 ? -14.842 3.423 7.795 1.00 93.81 210 ASN A CA 1
ATOM 1732 C C . ASN A 1 210 ? -16.048 3.317 6.860 1.00 93.81 210 ASN A C 1
ATOM 1734 O O . ASN A 1 210 ? -17.085 2.779 7.233 1.00 93.81 210 ASN A O 1
ATOM 1738 N N . ILE A 1 211 ? -15.902 3.886 5.672 1.00 90.75 211 ILE A N 1
ATOM 1739 C CA . ILE A 1 211 ? -16.903 3.959 4.599 1.00 90.75 211 ILE A CA 1
ATOM 1740 C C . ILE A 1 211 ? -16.256 3.525 3.278 1.00 90.75 211 ILE A C 1
ATOM 1742 O O . ILE A 1 211 ? -16.553 4.056 2.211 1.00 90.75 211 ILE A O 1
ATOM 1746 N N . SER A 1 212 ? -15.266 2.636 3.365 1.00 87.19 212 SER A N 1
ATOM 1747 C CA . SER A 1 212 ? -14.562 2.136 2.189 1.00 87.19 212 SER A CA 1
ATOM 1748 C C . SER A 1 212 ? -15.538 1.449 1.240 1.00 87.19 212 SER A C 1
ATOM 1750 O O . SER A 1 212 ? -16.479 0.790 1.684 1.00 87.19 212 SER A O 1
ATOM 1752 N N . HIS A 1 213 ? -15.293 1.601 -0.060 1.00 81.75 213 HIS A N 1
ATOM 1753 C CA . HIS A 1 213 ? -16.122 1.089 -1.154 1.00 81.75 213 HIS A CA 1
ATOM 1754 C C . HIS A 1 213 ? -17.532 1.707 -1.247 1.00 81.75 213 HIS A C 1
ATOM 1756 O O . HIS A 1 213 ? -18.342 1.264 -2.063 1.00 81.75 213 HIS A O 1
ATOM 1762 N N . SER A 1 214 ? -17.835 2.763 -0.482 1.00 81.19 214 SER A N 1
ATOM 1763 C CA . SER A 1 214 ? -19.107 3.482 -0.597 1.00 81.19 214 SER A CA 1
ATOM 1764 C C . SER A 1 214 ? -19.232 4.241 -1.925 1.00 81.19 214 SER A C 1
ATOM 1766 O O . SER A 1 214 ? -18.296 4.885 -2.408 1.00 81.19 214 SER A O 1
ATOM 1768 N N . ASP A 1 215 ? -20.444 4.239 -2.480 1.00 79.88 215 ASP A N 1
ATOM 1769 C CA . ASP A 1 215 ? -20.794 4.931 -3.724 1.00 79.88 215 ASP A CA 1
ATOM 1770 C C . ASP A 1 215 ? -21.313 6.351 -3.460 1.00 79.88 215 ASP A C 1
ATOM 1772 O O . ASP A 1 215 ? -22.485 6.668 -3.663 1.00 79.88 215 ASP A O 1
ATOM 1776 N N . ILE A 1 216 ? -20.430 7.206 -2.940 1.00 81.81 216 ILE A N 1
ATOM 1777 C CA . ILE A 1 216 ? -20.739 8.597 -2.585 1.00 81.81 216 ILE A CA 1
ATOM 1778 C C . ILE A 1 216 ? -20.005 9.579 -3.497 1.00 81.81 216 ILE A C 1
ATOM 1780 O O . ILE A 1 216 ? -18.825 9.399 -3.783 1.00 81.81 216 ILE A O 1
ATOM 1784 N N . ASP A 1 217 ? -20.677 10.657 -3.905 1.00 85.06 217 ASP A N 1
ATOM 1785 C CA . ASP A 1 217 ? -20.025 11.782 -4.591 1.00 85.06 217 ASP A CA 1
ATOM 1786 C C . ASP A 1 217 ? -19.320 12.732 -3.606 1.00 85.06 217 ASP A C 1
ATOM 1788 O O . ASP A 1 217 ? -18.291 13.318 -3.945 1.00 85.06 217 ASP A O 1
ATOM 1792 N N . PHE A 1 218 ? -19.861 12.879 -2.388 1.00 87.31 218 PHE A N 1
ATOM 1793 C CA . PHE A 1 218 ? -19.376 13.791 -1.346 1.00 87.31 218 PHE A CA 1
ATOM 1794 C C . PHE A 1 218 ? -19.586 13.201 0.051 1.00 87.31 218 PHE A C 1
ATOM 1796 O O . PHE A 1 218 ? -20.550 12.471 0.291 1.00 87.31 218 PHE A O 1
ATOM 1803 N N . LEU A 1 219 ? -18.730 13.583 1.000 1.00 90.06 219 LEU A N 1
ATOM 1804 C CA . LEU A 1 219 ? -18.984 13.331 2.419 1.00 90.06 219 LEU A CA 1
ATOM 1805 C C . LEU A 1 219 ? -20.117 14.240 2.933 1.00 90.06 219 LEU A C 1
ATOM 1807 O O . LEU A 1 219 ? -20.150 15.424 2.583 1.00 90.06 219 LEU A O 1
ATOM 1811 N N . PRO A 1 220 ? -21.019 13.747 3.802 1.00 87.94 220 PRO A N 1
ATOM 1812 C CA . PRO A 1 220 ? -22.009 14.592 4.459 1.00 87.94 220 PRO A CA 1
ATOM 1813 C C . PRO A 1 220 ? -21.346 15.721 5.247 1.00 87.94 220 PRO A C 1
ATOM 1815 O O . PRO A 1 220 ? -20.364 15.490 5.954 1.00 87.94 220 PRO A O 1
ATOM 1818 N N . ARG A 1 221 ? -21.934 16.924 5.207 1.00 85.69 221 ARG A N 1
ATOM 1819 C CA . ARG A 1 221 ? -21.413 18.100 5.935 1.00 85.69 221 ARG A CA 1
ATOM 1820 C C . ARG A 1 221 ? -21.194 17.824 7.425 1.00 85.69 221 ARG A C 1
ATOM 1822 O O . ARG A 1 221 ? -20.194 18.255 7.975 1.00 85.69 221 ARG A O 1
ATOM 1829 N N . GLY A 1 222 ? -22.065 17.026 8.046 1.00 91.81 222 GLY A N 1
ATOM 1830 C CA . GLY A 1 222 ? -21.946 16.667 9.461 1.00 91.81 222 GLY A CA 1
ATOM 1831 C C . GLY A 1 222 ? -20.653 15.928 9.836 1.00 91.81 222 GLY A C 1
ATOM 1832 O O . GLY A 1 222 ? -20.297 15.922 11.009 1.00 91.81 222 GLY A O 1
ATOM 1833 N N . VAL A 1 223 ? -19.925 15.332 8.879 1.00 94.69 223 VAL A N 1
ATOM 1834 C CA . VAL A 1 223 ? -18.638 14.669 9.159 1.00 94.69 223 VAL A CA 1
ATOM 1835 C C . VAL A 1 223 ? -17.620 15.664 9.711 1.00 94.69 223 VAL A C 1
ATOM 1837 O O . VAL A 1 223 ? -16.923 15.326 10.660 1.00 94.69 223 VAL A O 1
ATOM 1840 N N . THR A 1 224 ? -17.564 16.897 9.192 1.00 94.44 224 THR A N 1
ATOM 1841 C CA . THR A 1 224 ? -16.592 17.917 9.637 1.00 94.44 224 THR A CA 1
ATOM 1842 C C . THR A 1 224 ? -16.916 18.512 11.008 1.00 94.44 224 THR A C 1
ATOM 1844 O O . THR A 1 224 ? -16.091 19.213 11.588 1.00 94.44 224 THR A O 1
ATOM 1847 N N . GLU A 1 225 ? -18.084 18.195 11.572 1.00 95.56 225 GLU A N 1
ATOM 1848 C CA . GLU A 1 225 ? -18.488 18.599 12.922 1.00 95.56 225 GLU A CA 1
ATOM 1849 C C . GLU A 1 225 ? -18.072 17.591 14.009 1.00 95.56 225 GLU A C 1
ATOM 1851 O O . GLU A 1 225 ? -18.398 17.775 15.190 1.00 95.56 225 GLU A O 1
ATOM 1856 N N . LEU A 1 226 ? -17.407 16.496 13.627 1.00 96.38 226 LEU A N 1
ATOM 1857 C CA . LEU A 1 226 ? -16.941 15.440 14.523 1.00 96.38 226 LEU A CA 1
ATOM 1858 C C . LEU A 1 226 ? -15.524 15.738 15.017 1.00 96.38 226 LEU A C 1
ATOM 1860 O O . LEU A 1 226 ? -14.571 15.035 14.707 1.00 96.38 226 LEU A O 1
ATOM 1864 N N . TYR A 1 227 ? -15.376 16.783 15.825 1.00 94.50 227 TYR A N 1
ATOM 1865 C CA . TYR A 1 227 ? -14.077 17.258 16.323 1.00 94.50 227 TYR A CA 1
ATOM 1866 C C . TYR A 1 227 ? -13.293 16.223 17.157 1.00 94.50 227 TYR A C 1
ATOM 1868 O O . TYR A 1 227 ? -12.088 16.381 17.337 1.00 94.50 227 TYR A O 1
ATOM 1876 N N . HIS A 1 228 ? -13.941 15.162 17.652 1.00 96.69 228 HIS A N 1
ATOM 1877 C CA . HIS A 1 228 ? -13.304 14.029 18.337 1.00 96.69 228 HIS A CA 1
ATOM 1878 C C . HIS A 1 228 ? -12.891 12.877 17.408 1.00 96.69 228 HIS A C 1
ATOM 1880 O O . HIS A 1 228 ? -12.335 11.895 17.894 1.00 96.69 228 HIS A O 1
ATOM 1886 N N . LEU A 1 229 ? -13.158 12.968 16.102 1.00 98.19 229 LEU A N 1
ATOM 1887 C CA . LEU A 1 229 ? -12.831 11.908 15.157 1.00 98.19 229 LEU A CA 1
ATOM 1888 C C . LEU A 1 229 ? -11.312 11.708 15.079 1.00 98.19 229 LEU A C 1
ATOM 1890 O O . LEU A 1 229 ? -10.574 12.659 14.846 1.00 98.19 229 LEU A O 1
ATOM 1894 N N . GLU A 1 230 ? -10.858 10.466 15.244 1.00 98.12 230 GLU A N 1
ATOM 1895 C CA . GLU A 1 230 ? -9.442 10.078 15.214 1.00 98.12 230 GLU A CA 1
ATOM 1896 C C . GLU A 1 230 ? -9.085 9.345 13.911 1.00 98.12 230 GLU A C 1
ATOM 1898 O O . GLU A 1 230 ? -7.961 9.448 13.424 1.00 98.12 230 GLU A O 1
ATOM 1903 N N . THR A 1 231 ? -10.034 8.616 13.321 1.00 98.44 231 THR A N 1
ATOM 1904 C CA . THR A 1 231 ? -9.841 7.808 12.112 1.00 98.44 231 THR A CA 1
ATOM 1905 C C . THR A 1 231 ? -10.988 7.999 11.125 1.00 98.44 231 THR A C 1
ATOM 1907 O O . THR A 1 231 ? -12.150 7.784 11.471 1.00 98.44 231 THR A O 1
ATOM 1910 N N . LEU A 1 232 ? -10.644 8.324 9.879 1.00 97.19 232 LEU A N 1
ATOM 1911 C CA . LEU A 1 232 ? -11.545 8.371 8.733 1.00 97.19 232 LEU A CA 1
ATOM 1912 C C . LEU A 1 232 ? -10.943 7.559 7.576 1.00 97.19 232 LEU A C 1
ATOM 1914 O O . LEU A 1 232 ? -9.898 7.921 7.030 1.00 97.19 232 LEU A O 1
ATOM 1918 N N . ILE A 1 233 ? -11.602 6.458 7.216 1.00 94.56 233 ILE A N 1
ATOM 1919 C CA . ILE A 1 233 ? -11.191 5.541 6.146 1.00 94.56 233 ILE A CA 1
ATOM 1920 C C . ILE A 1 233 ? -12.221 5.590 5.018 1.00 94.56 233 ILE A C 1
ATOM 1922 O O . ILE A 1 233 ? -13.410 5.363 5.234 1.00 94.56 233 ILE A O 1
ATOM 1926 N N . ILE A 1 234 ? -11.739 5.896 3.819 1.00 90.38 234 ILE A N 1
ATOM 1927 C CA . ILE A 1 234 ? -12.501 6.144 2.595 1.00 90.38 234 ILE A CA 1
ATOM 1928 C C . ILE A 1 234 ? -11.773 5.474 1.418 1.00 90.38 234 ILE A C 1
ATOM 1930 O O . ILE A 1 234 ? -11.448 6.104 0.406 1.00 90.38 234 ILE A O 1
ATOM 1934 N N . ARG A 1 235 ? -11.406 4.199 1.582 1.00 86.94 235 ARG A N 1
ATOM 1935 C CA . ARG A 1 235 ? -10.688 3.465 0.535 1.00 86.94 235 ARG A CA 1
ATOM 1936 C C . ARG A 1 235 ? -11.641 3.151 -0.607 1.00 86.94 235 ARG A C 1
ATOM 1938 O O . ARG A 1 235 ? -12.807 2.864 -0.375 1.00 86.94 235 ARG A O 1
ATOM 1945 N N . ASP A 1 236 ? -11.142 3.198 -1.837 1.00 81.38 236 ASP A N 1
ATOM 1946 C CA . ASP A 1 236 ? -11.870 2.713 -3.020 1.00 81.38 236 ASP A CA 1
ATOM 1947 C C . ASP A 1 236 ? -13.283 3.311 -3.242 1.00 81.38 236 ASP A C 1
ATOM 1949 O O . ASP A 1 236 ? -14.120 2.713 -3.917 1.00 81.38 236 ASP A O 1
ATOM 1953 N N . CYS A 1 237 ? -13.548 4.525 -2.742 1.00 82.44 237 CYS A N 1
ATOM 1954 C CA . CYS A 1 237 ? -14.774 5.275 -3.042 1.00 82.44 237 CYS A CA 1
ATOM 1955 C C . CYS A 1 237 ? -14.663 5.950 -4.418 1.00 82.44 237 CYS A C 1
ATOM 1957 O O . CYS A 1 237 ? -14.191 7.082 -4.542 1.00 82.44 237 CYS A O 1
ATOM 1959 N N . MET A 1 238 ? -15.071 5.238 -5.471 1.00 77.25 238 MET A N 1
ATOM 1960 C CA . MET A 1 238 ? -14.773 5.598 -6.868 1.00 77.25 238 MET A CA 1
ATOM 1961 C C . MET A 1 238 ? -15.443 6.886 -7.366 1.00 77.25 238 MET A C 1
ATOM 1963 O O . MET A 1 238 ? -14.894 7.551 -8.246 1.00 77.25 238 MET A O 1
ATOM 1967 N N . LYS A 1 239 ? -16.613 7.245 -6.824 1.00 80.31 239 LYS A N 1
ATOM 1968 C CA . LYS A 1 239 ? -17.343 8.467 -7.207 1.00 80.31 239 LYS A CA 1
ATOM 1969 C C . LYS A 1 239 ? -16.986 9.691 -6.369 1.00 80.31 239 LYS A C 1
ATOM 1971 O O . LYS A 1 239 ? -17.359 10.796 -6.757 1.00 80.31 239 LYS A O 1
ATOM 1976 N N . LEU A 1 240 ? -16.251 9.520 -5.266 1.00 84.56 240 LEU A N 1
ATOM 1977 C CA . LEU A 1 240 ? -15.969 10.611 -4.338 1.00 84.56 240 LEU A CA 1
ATOM 1978 C C . LEU A 1 240 ? -15.110 11.674 -5.022 1.00 84.56 240 LEU A C 1
ATOM 1980 O O . LEU A 1 240 ? -14.017 11.387 -5.523 1.00 84.56 240 LEU A O 1
ATOM 1984 N N . ARG A 1 241 ? -15.630 12.904 -5.053 1.00 83.75 241 ARG A N 1
ATOM 1985 C CA . ARG A 1 241 ? -15.049 13.982 -5.856 1.00 83.75 241 ARG A CA 1
ATOM 1986 C C . ARG A 1 241 ? -14.037 14.829 -5.106 1.00 83.75 241 ARG A C 1
ATOM 1988 O O . ARG A 1 241 ? -13.001 15.202 -5.650 1.00 83.75 241 ARG A O 1
ATOM 1995 N N . GLU A 1 242 ? -14.334 15.132 -3.853 1.00 86.75 242 GLU A N 1
ATOM 1996 C CA . GLU A 1 242 ? -13.492 15.973 -3.011 1.00 86.75 242 GLU A CA 1
ATOM 1997 C C . GLU A 1 242 ? -13.778 15.746 -1.527 1.00 86.75 242 GLU A C 1
ATOM 1999 O O . GLU A 1 242 ? -14.841 15.252 -1.139 1.00 86.75 242 GLU A O 1
ATOM 2004 N N . LEU A 1 243 ? -12.813 16.136 -0.693 1.00 91.06 243 LEU A N 1
ATOM 2005 C CA . LEU A 1 243 ? -13.044 16.307 0.736 1.00 91.06 243 LEU A CA 1
ATOM 2006 C C . LEU A 1 243 ? -13.731 17.656 0.987 1.00 91.06 243 LEU A C 1
ATOM 2008 O O . LEU A 1 243 ? -13.445 18.627 0.285 1.00 91.06 243 LEU A O 1
ATOM 2012 N N . PRO A 1 244 ? -14.594 17.752 2.011 1.00 91.25 244 PRO A N 1
ATOM 2013 C CA . PRO A 1 244 ? -15.214 19.014 2.388 1.00 91.25 244 PRO A CA 1
ATOM 2014 C C . PRO A 1 244 ? -14.151 20.054 2.774 1.00 91.25 244 PRO A C 1
ATOM 2016 O O . PRO A 1 244 ? -13.160 19.727 3.428 1.00 91.25 244 PRO A O 1
ATOM 2019 N N . SER A 1 245 ? -14.385 21.324 2.427 1.00 90.62 245 SER A N 1
ATOM 2020 C CA . SER A 1 245 ? -13.477 22.447 2.731 1.00 90.62 245 SER A CA 1
ATOM 2021 C C . SER A 1 245 ? -13.160 22.598 4.221 1.00 90.62 245 SER A C 1
ATOM 2023 O O . SER A 1 245 ? -12.096 23.090 4.589 1.00 90.62 245 SER A O 1
ATOM 2025 N N . ASP A 1 246 ? -14.075 22.144 5.074 1.00 93.88 246 ASP A N 1
ATOM 2026 C CA . ASP A 1 246 ? -13.985 22.235 6.529 1.00 93.88 246 ASP A CA 1
ATOM 2027 C C . ASP A 1 246 ? -13.361 20.992 7.183 1.00 93.88 246 ASP A C 1
ATOM 2029 O O . ASP A 1 246 ? -13.414 20.852 8.402 1.00 93.88 246 ASP A O 1
ATOM 2033 N N . ILE A 1 247 ? -12.750 20.075 6.418 1.00 93.25 247 ILE A N 1
ATOM 2034 C CA . ILE A 1 247 ? -12.108 18.865 6.974 1.00 93.25 247 ILE A CA 1
ATOM 2035 C C . ILE A 1 247 ? -11.035 19.193 8.028 1.00 93.25 247 ILE A C 1
ATOM 2037 O O . ILE A 1 247 ? -10.829 18.424 8.965 1.00 93.25 247 ILE A O 1
ATOM 2041 N N . LYS A 1 248 ? -10.412 20.374 7.927 1.00 93.44 248 LYS A N 1
ATOM 2042 C CA . LYS A 1 248 ? -9.452 20.916 8.902 1.00 93.44 248 LYS A CA 1
ATOM 2043 C C . LYS A 1 248 ? -10.019 21.064 10.321 1.00 93.44 248 LYS A C 1
ATOM 2045 O O . LYS A 1 248 ? -9.249 21.137 11.274 1.00 93.44 248 LYS A O 1
ATOM 2050 N N . ASN A 1 249 ? -11.347 21.079 10.476 1.00 95.44 249 ASN A N 1
ATOM 2051 C CA . ASN A 1 249 ? -12.019 21.133 11.777 1.00 95.44 249 ASN A CA 1
ATOM 2052 C C . ASN A 1 249 ? -11.879 19.822 12.569 1.00 95.44 249 ASN A C 1
ATOM 2054 O O . ASN A 1 249 ? -12.129 19.796 13.776 1.00 95.44 249 ASN A O 1
ATOM 2058 N N . LEU A 1 250 ? -11.451 18.733 11.922 1.00 95.75 250 LEU A N 1
ATOM 2059 C CA . LEU A 1 250 ? -11.160 17.452 12.564 1.00 95.75 250 LEU A CA 1
ATOM 2060 C C . LEU A 1 250 ? -9.795 17.493 13.268 1.00 95.75 250 LEU A C 1
ATOM 2062 O O . LEU A 1 250 ? -8.863 16.777 12.915 1.00 95.75 250 LEU A O 1
ATOM 2066 N N . ILE A 1 251 ? -9.673 18.352 14.280 1.00 93.44 251 ILE A N 1
ATOM 2067 C CA . ILE A 1 251 ? -8.412 18.667 14.973 1.00 93.44 251 ILE A CA 1
ATOM 2068 C C . ILE A 1 251 ? -7.752 17.459 15.664 1.00 93.44 251 ILE A C 1
ATOM 2070 O O . ILE A 1 251 ? -6.538 17.446 15.869 1.00 93.44 251 ILE A O 1
ATOM 2074 N N . ASN A 1 252 ? -8.533 16.431 16.009 1.00 95.81 252 ASN A N 1
ATOM 2075 C CA . ASN A 1 252 ? -8.044 15.196 16.629 1.00 95.81 252 ASN A CA 1
ATOM 2076 C C . ASN A 1 252 ? -7.777 14.071 15.613 1.00 95.81 252 ASN A C 1
ATOM 2078 O O . ASN A 1 252 ? -7.415 12.966 16.024 1.00 95.81 252 ASN A O 1
ATOM 2082 N N . LEU A 1 253 ? -7.940 14.324 14.308 1.00 97.62 253 LEU A N 1
ATOM 2083 C CA . LEU A 1 253 ? -7.797 13.294 13.287 1.00 97.62 253 LEU A CA 1
ATOM 2084 C C . LEU A 1 253 ? -6.343 12.833 13.179 1.00 97.62 253 LEU A C 1
ATOM 2086 O O . LEU A 1 253 ? -5.438 13.604 12.877 1.00 97.62 253 LEU A O 1
ATOM 2090 N N . ARG A 1 254 ? -6.133 11.535 13.376 1.00 97.38 254 ARG A N 1
ATOM 2091 C CA . ARG A 1 254 ? -4.829 10.869 13.304 1.00 97.38 254 ARG A CA 1
ATOM 2092 C C . ARG A 1 254 ? -4.662 10.099 12.004 1.00 97.38 254 ARG A C 1
ATOM 2094 O O . ARG A 1 254 ? -3.560 10.032 11.463 1.00 97.38 254 ARG A O 1
ATOM 2101 N N . HIS A 1 255 ? -5.744 9.540 11.472 1.00 97.81 255 HIS A N 1
ATOM 2102 C CA . HIS A 1 255 ? -5.701 8.724 10.265 1.00 97.81 255 HIS A CA 1
ATOM 2103 C C . HIS A 1 255 ? -6.736 9.196 9.252 1.00 97.81 255 HIS A C 1
ATOM 2105 O O . HIS A 1 255 ? -7.936 9.058 9.477 1.00 97.81 255 HIS A O 1
ATOM 2111 N N . LEU A 1 256 ? -6.249 9.696 8.118 1.00 95.88 256 LEU A N 1
ATOM 2112 C CA . LEU A 1 256 ? -7.036 9.940 6.918 1.00 95.88 256 LEU A CA 1
ATOM 2113 C C . LEU A 1 256 ? -6.561 8.975 5.829 1.00 95.88 256 LEU A C 1
ATOM 2115 O O . LEU A 1 256 ? -5.502 9.156 5.222 1.00 95.88 256 LEU A O 1
ATOM 2119 N N . ASP A 1 257 ? -7.329 7.914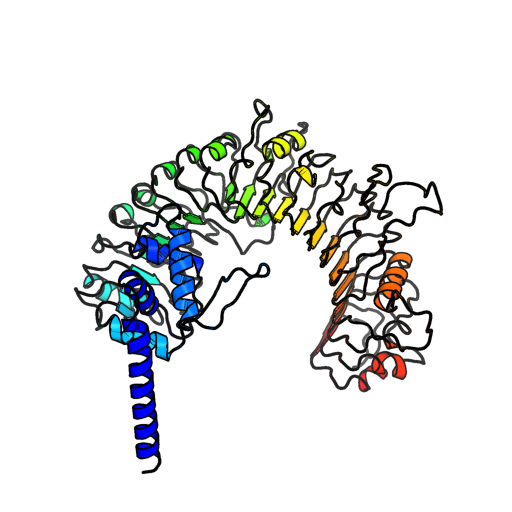 5.607 1.00 92.69 257 ASP A N 1
ATOM 2120 C CA . ASP A 1 257 ? -7.011 6.887 4.622 1.00 92.69 257 ASP A CA 1
ATOM 2121 C C . ASP A 1 257 ? -7.950 7.010 3.425 1.00 92.69 257 ASP A C 1
ATOM 2123 O O . ASP A 1 257 ? -9.115 6.644 3.501 1.00 92.69 257 ASP A O 1
ATOM 2127 N N . ILE A 1 258 ? -7.429 7.524 2.316 1.00 87.44 258 ILE A N 1
ATOM 2128 C CA . ILE A 1 258 ? -8.178 7.754 1.072 1.00 87.44 258 ILE A CA 1
ATOM 2129 C C . ILE A 1 258 ? -7.560 6.952 -0.082 1.00 87.44 258 ILE A C 1
ATOM 2131 O O . ILE A 1 258 ? -7.512 7.387 -1.236 1.00 87.44 258 ILE A O 1
ATOM 2135 N N . LYS A 1 259 ? -6.988 5.785 0.238 1.00 78.69 259 LYS A N 1
ATOM 2136 C CA . LYS A 1 259 ? -6.259 4.974 -0.735 1.00 78.69 259 LYS A CA 1
ATOM 2137 C C . LYS A 1 259 ? -7.229 4.396 -1.758 1.00 78.69 259 LYS A C 1
ATOM 2139 O O . LYS A 1 259 ? -8.170 3.704 -1.396 1.00 78.69 259 LYS A O 1
ATOM 2144 N N . ASN A 1 260 ? -6.932 4.591 -3.036 1.00 71.38 260 ASN A N 1
ATOM 2145 C CA . ASN A 1 260 ? -7.581 3.851 -4.110 1.00 71.38 260 ASN A CA 1
ATOM 2146 C C . ASN A 1 260 ? -6.623 2.743 -4.587 1.00 71.38 260 ASN A C 1
ATOM 2148 O O . ASN A 1 260 ? -5.535 3.033 -5.098 1.00 71.38 260 ASN A O 1
ATOM 2152 N N . LEU A 1 261 ? -6.976 1.493 -4.293 1.00 55.72 261 LEU A N 1
ATOM 2153 C CA . LEU A 1 261 ? -6.222 0.268 -4.548 1.00 55.72 261 LEU A CA 1
ATOM 2154 C C . LEU A 1 261 ? -6.472 -0.305 -5.945 1.00 55.72 261 LEU A C 1
ATOM 2156 O O . LEU A 1 261 ? -5.594 -0.996 -6.458 1.00 55.72 261 LEU A O 1
ATOM 2160 N N . ILE A 1 262 ? -7.631 -0.026 -6.550 1.00 48.81 262 ILE A N 1
ATOM 2161 C CA . ILE A 1 262 ? -8.116 -0.758 -7.737 1.00 48.81 262 ILE A CA 1
ATOM 2162 C C . ILE A 1 262 ? -7.616 -0.145 -9.058 1.00 48.81 262 ILE A C 1
ATOM 2164 O O . ILE A 1 262 ? -7.715 -0.759 -10.117 1.00 48.81 262 ILE A O 1
ATOM 2168 N N . HIS A 1 263 ? -6.975 1.023 -9.032 1.00 51.22 263 HIS A N 1
ATOM 2169 C CA . HIS A 1 263 ? -6.434 1.616 -10.252 1.00 51.22 263 HIS A CA 1
ATOM 2170 C C . HIS A 1 263 ? -4.938 1.339 -10.439 1.00 51.22 263 HIS A C 1
ATOM 2172 O O . HIS A 1 263 ? -4.077 2.049 -9.913 1.00 51.22 263 HIS A O 1
ATOM 2178 N N . PHE A 1 264 ? -4.645 0.385 -11.335 1.00 44.97 264 PHE A N 1
ATOM 2179 C CA . PHE A 1 264 ? -3.627 0.614 -12.364 1.00 44.97 264 PHE A CA 1
ATOM 2180 C C . PHE A 1 264 ? -3.846 2.024 -12.911 1.00 44.97 264 PHE A C 1
ATOM 2182 O O . PHE A 1 264 ? -4.989 2.452 -13.047 1.00 44.97 264 PHE A O 1
ATOM 2189 N N . ASP A 1 265 ? -2.783 2.775 -13.155 1.00 49.00 265 ASP A N 1
ATOM 2190 C CA . ASP A 1 265 ? -2.840 4.169 -13.588 1.00 49.00 265 ASP A CA 1
ATOM 2191 C C . ASP A 1 265 ? -3.460 4.341 -15.001 1.00 49.00 265 ASP A C 1
ATOM 2193 O O . ASP A 1 265 ? -2.802 4.828 -15.917 1.00 49.00 265 ASP A O 1
ATOM 2197 N N . VAL A 1 266 ? -4.721 3.946 -15.197 1.00 47.66 266 VAL A N 1
ATOM 2198 C CA . VAL A 1 266 ? -5.495 4.122 -16.423 1.00 47.66 266 VAL A CA 1
ATOM 2199 C C . VAL A 1 266 ? -6.138 5.516 -16.425 1.00 47.66 266 VAL A C 1
ATOM 2201 O O . VAL A 1 266 ? -6.934 5.834 -15.536 1.00 47.66 266 VAL A O 1
ATOM 2204 N N . PRO A 1 267 ? -5.814 6.378 -17.408 1.00 46.03 267 PRO A N 1
ATOM 2205 C CA . PRO A 1 267 ? -6.264 7.773 -17.436 1.00 46.03 267 PRO A CA 1
ATOM 2206 C C . PRO A 1 267 ? -7.786 7.989 -17.517 1.00 46.03 267 PRO A C 1
ATOM 2208 O O . PRO A 1 267 ? -8.268 9.044 -17.110 1.00 46.03 267 PRO A O 1
ATOM 2211 N N . TRP A 1 268 ? -8.559 7.025 -18.032 1.00 52.44 268 TRP A N 1
ATOM 2212 C CA . TRP A 1 268 ? -9.971 7.217 -18.403 1.00 52.44 268 TRP A CA 1
ATOM 2213 C C . TRP A 1 268 ? -10.984 7.048 -17.252 1.00 52.44 268 TRP A C 1
ATOM 2215 O O . TRP A 1 268 ? -12.123 7.484 -17.399 1.00 52.44 268 TRP A O 1
ATOM 2225 N N . TYR A 1 269 ? -10.589 6.513 -16.087 1.00 49.00 269 TYR A N 1
ATOM 2226 C CA . TYR A 1 269 ? -11.491 6.314 -14.928 1.00 49.00 269 TYR A CA 1
ATOM 2227 C C . TYR A 1 269 ? -11.398 7.392 -13.837 1.00 49.00 269 TYR A C 1
ATOM 2229 O O . TYR A 1 269 ? -12.123 7.365 -12.847 1.00 49.00 269 TYR A O 1
ATOM 2237 N N . ARG A 1 270 ? -10.538 8.399 -14.012 1.00 53.56 270 ARG A N 1
ATOM 2238 C CA . ARG A 1 270 ? -10.179 9.380 -12.973 1.00 53.56 270 ARG A CA 1
ATOM 2239 C C . ARG A 1 270 ? -11.178 10.539 -12.791 1.00 53.56 270 ARG A C 1
ATOM 2241 O O . ARG A 1 270 ? -10.772 11.651 -12.471 1.00 53.56 270 ARG A O 1
ATOM 2248 N N . ARG A 1 271 ? -12.479 10.316 -13.006 1.00 52.06 271 ARG A N 1
ATOM 2249 C CA . ARG A 1 271 ? -13.501 11.386 -12.959 1.00 52.06 271 ARG A CA 1
ATOM 2250 C C . ARG A 1 271 ? -13.855 11.887 -11.545 1.00 52.06 271 ARG A C 1
ATOM 2252 O O . ARG A 1 271 ? -14.567 12.879 -11.452 1.00 52.06 271 ARG A O 1
ATOM 2259 N N . GLY A 1 272 ? -13.364 11.241 -10.483 1.00 53.88 272 GLY A N 1
ATOM 2260 C CA . GLY A 1 272 ? -13.679 11.583 -9.089 1.00 53.88 272 GLY A CA 1
ATOM 2261 C C . GLY A 1 272 ? -12.801 12.693 -8.504 1.00 53.88 272 GLY A C 1
ATOM 2262 O O . GLY A 1 272 ? -13.223 13.837 -8.438 1.00 53.88 272 GLY A O 1
ATOM 2263 N N . TRP A 1 273 ? -11.582 12.370 -8.068 1.00 69.25 273 TRP A N 1
ATOM 2264 C CA . TRP A 1 273 ? -10.854 13.195 -7.092 1.00 69.25 273 TRP A CA 1
ATOM 2265 C C . TRP A 1 273 ? -10.179 14.467 -7.643 1.00 69.25 273 TRP A C 1
ATOM 2267 O O . TRP A 1 273 ? -9.324 14.374 -8.528 1.00 69.25 273 TRP A O 1
ATOM 2277 N N . SER A 1 274 ? -10.482 15.640 -7.070 1.00 74.69 274 SER A N 1
ATOM 2278 C CA . SER A 1 274 ? -10.015 16.950 -7.555 1.00 74.69 274 SER A CA 1
ATOM 2279 C C . SER A 1 274 ? -8.699 17.448 -6.916 1.00 74.69 274 SER A C 1
ATOM 2281 O O . SER A 1 274 ? -7.723 17.636 -7.641 1.00 74.69 274 SER A O 1
ATOM 2283 N N . TYR A 1 275 ? -8.643 17.679 -5.597 1.00 86.81 275 TYR A N 1
ATOM 2284 C CA . TYR A 1 275 ? -7.490 18.235 -4.852 1.00 86.81 275 TYR A CA 1
ATOM 2285 C C . TYR A 1 275 ? -7.692 18.119 -3.325 1.00 86.81 275 TYR A C 1
ATOM 2287 O O . TYR A 1 275 ? -8.761 17.719 -2.865 1.00 86.81 275 TYR A O 1
ATOM 2295 N N . MET A 1 276 ? -6.666 18.438 -2.526 1.00 91.50 276 MET A N 1
ATOM 2296 C CA . MET A 1 276 ? -6.810 18.586 -1.068 1.00 91.50 276 MET A CA 1
ATOM 2297 C C . MET A 1 276 ? -7.399 19.958 -0.706 1.00 91.50 276 MET A C 1
ATOM 2299 O O . MET A 1 276 ? -7.011 20.956 -1.311 1.00 91.50 276 MET A O 1
ATOM 2303 N N . PRO A 1 277 ? -8.318 20.050 0.270 1.00 91.75 277 PRO A N 1
ATOM 2304 C CA . PRO A 1 277 ? -8.851 21.332 0.725 1.00 91.75 277 PRO A CA 1
ATOM 2305 C C . PRO A 1 277 ? -7.771 22.165 1.429 1.00 91.75 277 PRO A C 1
ATOM 2307 O O . PRO A 1 277 ? -6.761 21.637 1.886 1.00 91.75 277 PRO A O 1
ATOM 2310 N N . LYS A 1 278 ? -7.997 23.478 1.523 1.00 92.25 278 LYS A N 1
ATOM 2311 C CA . LYS A 1 278 ? -7.081 24.412 2.193 1.00 92.25 278 LYS A CA 1
ATOM 2312 C C . LYS A 1 278 ? -7.113 24.256 3.712 1.00 92.25 278 LYS A C 1
ATOM 2314 O O . LYS A 1 278 ? -8.172 24.046 4.305 1.00 92.25 278 LYS A O 1
ATOM 2319 N N . GLY A 1 279 ? -5.977 24.501 4.350 1.00 91.56 279 GLY A N 1
ATOM 2320 C CA . GLY A 1 279 ? -5.800 24.470 5.798 1.00 91.56 279 GLY A CA 1
ATOM 2321 C C . GLY A 1 279 ? -5.520 23.080 6.363 1.00 91.56 279 GLY A C 1
ATOM 2322 O O . GLY A 1 279 ? -5.550 22.923 7.578 1.00 91.56 279 GLY A O 1
ATOM 2323 N N .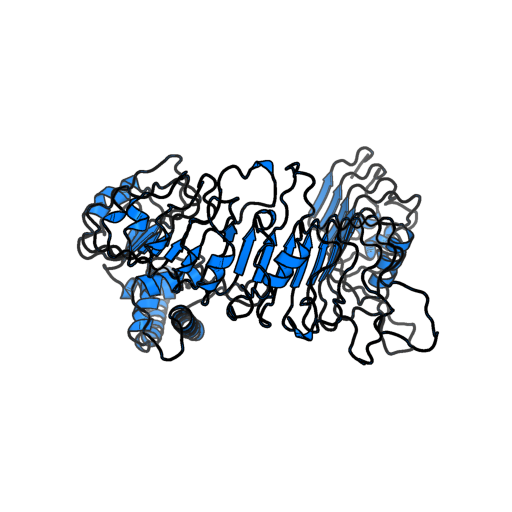 MET A 1 280 ? -5.207 22.082 5.532 1.00 91.50 280 MET A N 1
ATOM 2324 C CA . MET A 1 280 ? -4.788 20.754 5.998 1.00 91.50 280 MET A CA 1
ATOM 2325 C C . MET A 1 280 ? -3.533 20.837 6.870 1.00 91.50 280 MET A C 1
ATOM 2327 O O . MET A 1 280 ? -3.380 20.055 7.802 1.00 91.50 280 MET A O 1
ATOM 2331 N N . GLY A 1 281 ? -2.664 21.822 6.628 1.00 92.25 281 GLY A N 1
ATOM 2332 C CA . GLY A 1 281 ? -1.457 22.039 7.427 1.00 92.25 281 GLY A CA 1
ATOM 2333 C C . GLY A 1 281 ? -1.707 22.288 8.920 1.00 92.25 281 GLY A C 1
ATOM 2334 O O . GLY A 1 281 ? -0.802 22.074 9.718 1.00 92.25 281 GLY A O 1
ATOM 2335 N N . SER A 1 282 ? -2.917 22.670 9.346 1.00 93.25 282 SER A N 1
ATOM 2336 C CA . SER A 1 282 ? -3.232 22.799 10.779 1.00 93.25 282 SER A CA 1
ATOM 2337 C C . SER A 1 282 ? -3.504 21.459 11.474 1.00 93.25 282 SER A C 1
ATOM 2339 O O . SER A 1 282 ? -3.605 21.416 12.699 1.00 93.25 282 SER A O 1
ATOM 2341 N N . MET A 1 283 ? -3.631 20.360 10.727 1.00 94.06 283 MET A N 1
ATOM 2342 C CA . MET A 1 283 ? -3.954 19.027 11.249 1.00 94.06 283 MET A CA 1
ATOM 2343 C C . MET A 1 283 ? -2.694 18.302 11.750 1.00 94.06 283 MET A C 1
ATOM 2345 O O . MET A 1 283 ? -2.312 17.239 11.262 1.00 94.06 283 MET A O 1
ATOM 2349 N N . THR A 1 284 ? -2.027 18.890 12.743 1.00 93.06 284 THR A N 1
ATOM 2350 C CA . THR A 1 284 ? -0.712 18.451 13.251 1.00 93.06 284 THR A CA 1
ATOM 2351 C C . THR A 1 284 ? -0.730 17.076 13.936 1.00 93.06 284 THR A C 1
ATOM 2353 O O . THR A 1 284 ? 0.320 16.456 14.120 1.00 93.06 284 THR A O 1
ATOM 2356 N N . THR A 1 285 ? -1.911 16.568 14.296 1.00 94.69 285 THR A N 1
ATOM 2357 C CA . THR A 1 285 ? -2.124 15.254 14.924 1.00 94.69 285 THR A CA 1
ATOM 2358 C C . THR A 1 285 ? -2.100 14.089 13.928 1.00 94.69 285 THR A C 1
ATOM 2360 O O . THR A 1 285 ? -1.960 12.938 14.361 1.00 94.69 285 THR A O 1
ATOM 2363 N N . LEU A 1 286 ? -2.164 14.367 12.617 1.00 96.12 286 LEU A N 1
ATOM 2364 C CA . LEU A 1 286 ? -2.176 13.357 11.559 1.00 96.12 286 LEU A CA 1
ATOM 2365 C C . LEU A 1 286 ? -0.901 12.503 11.555 1.00 96.12 286 LEU A C 1
ATOM 2367 O O . LEU A 1 286 ? 0.214 12.983 11.357 1.00 96.12 286 LEU A O 1
ATOM 2371 N N . GLN A 1 287 ? -1.101 11.198 11.706 1.00 95.75 287 GLN A N 1
ATOM 2372 C CA . GLN A 1 287 ? -0.096 10.141 11.606 1.00 95.75 287 GLN A CA 1
ATOM 2373 C C . GLN A 1 287 ? -0.152 9.435 10.252 1.00 95.75 287 GLN A C 1
ATOM 2375 O O . GLN A 1 287 ? 0.853 8.915 9.777 1.00 95.75 287 GLN A O 1
ATOM 2380 N N . THR A 1 288 ? -1.321 9.359 9.614 1.00 94.94 288 THR A N 1
ATOM 2381 C CA . THR A 1 288 ? -1.484 8.679 8.323 1.00 94.94 288 THR A CA 1
ATOM 2382 C C . THR A 1 288 ? -2.254 9.550 7.351 1.00 94.94 288 THR A C 1
ATOM 2384 O O . THR A 1 288 ? -3.395 9.918 7.613 1.00 94.94 288 THR A O 1
ATOM 2387 N N . MET A 1 289 ? -1.629 9.807 6.205 1.00 93.56 289 MET A N 1
ATOM 2388 C CA . MET A 1 289 ? -2.251 10.383 5.020 1.00 93.56 289 MET A CA 1
ATOM 2389 C C . MET A 1 289 ? -1.564 9.776 3.801 1.00 93.56 289 MET A C 1
ATOM 2391 O O . MET A 1 289 ? -0.391 10.035 3.539 1.00 93.56 289 MET A O 1
ATOM 2395 N N . ASN A 1 290 ? -2.271 8.909 3.083 1.00 90.06 290 ASN A N 1
ATOM 2396 C CA . ASN A 1 290 ? -1.658 8.111 2.018 1.00 90.06 290 ASN A CA 1
ATOM 2397 C C . ASN A 1 290 ? -1.698 8.751 0.631 1.00 90.06 290 ASN A C 1
ATOM 2399 O O . ASN A 1 290 ? -0.982 8.291 -0.262 1.00 90.06 290 ASN A O 1
ATOM 2403 N N . LEU A 1 291 ? -2.478 9.815 0.462 1.00 90.62 291 LEU A N 1
ATOM 2404 C CA . LEU A 1 291 ? -2.606 10.559 -0.776 1.00 90.62 291 LEU A CA 1
ATOM 2405 C C . LEU A 1 291 ? -2.729 12.056 -0.467 1.00 90.62 291 LEU A C 1
ATOM 2407 O O . LEU A 1 291 ? -3.543 12.461 0.353 1.00 90.62 291 LEU A O 1
ATOM 2411 N N . TYR A 1 292 ? -1.929 12.862 -1.153 1.00 92.12 292 TYR A N 1
ATOM 2412 C CA . TYR A 1 292 ? -1.958 14.316 -1.137 1.00 92.12 292 TYR A CA 1
ATOM 2413 C C . TYR A 1 292 ? -1.994 14.802 -2.586 1.00 92.12 292 TYR A C 1
ATOM 2415 O O . TYR A 1 292 ? -1.110 14.472 -3.375 1.00 92.12 292 TYR A O 1
ATOM 2423 N N . VAL A 1 293 ? -3.045 15.521 -2.966 1.00 89.94 293 VAL A N 1
ATOM 2424 C CA . VAL A 1 293 ? -3.302 15.946 -4.349 1.00 89.94 293 VAL A CA 1
ATOM 2425 C C . VAL A 1 293 ? -3.267 17.466 -4.403 1.00 89.94 293 VAL A C 1
ATOM 2427 O O . VAL A 1 293 ? -4.081 18.113 -3.746 1.00 89.94 293 VAL A O 1
ATOM 2430 N N . LEU A 1 294 ? -2.342 18.026 -5.181 1.00 89.62 294 LEU A N 1
ATOM 2431 C CA . LEU A 1 294 ? -2.263 19.471 -5.387 1.00 89.62 294 LEU A CA 1
ATOM 2432 C C . LEU A 1 294 ? -3.393 19.927 -6.322 1.00 89.62 294 LEU A C 1
ATOM 2434 O O . LEU A 1 294 ? -3.732 19.240 -7.286 1.00 89.62 294 LEU A O 1
ATOM 2438 N N . GLY A 1 295 ? -3.957 21.103 -6.060 1.00 87.44 295 GLY A N 1
ATOM 2439 C CA . GLY A 1 295 ? -4.903 21.777 -6.944 1.00 87.44 295 GLY A CA 1
ATOM 2440 C C . GLY A 1 295 ? -4.301 23.041 -7.551 1.00 87.44 295 GLY A C 1
ATOM 2441 O O . GLY A 1 295 ? -3.622 23.809 -6.875 1.00 87.44 295 GLY A O 1
ATOM 2442 N N . GLU A 1 296 ? -4.599 23.312 -8.819 1.00 84.12 296 GLU A N 1
ATOM 2443 C CA . GLU A 1 296 ? -4.194 24.553 -9.490 1.00 84.12 296 GLU A CA 1
ATOM 2444 C C . GLU A 1 296 ? -4.934 25.766 -8.895 1.00 84.12 296 GLU A C 1
ATOM 2446 O O . GLU A 1 296 ? -6.035 26.109 -9.317 1.00 84.12 296 GLU A O 1
ATOM 2451 N N . ASN A 1 297 ? -4.348 26.400 -7.875 1.00 80.06 297 ASN A N 1
ATOM 2452 C CA . ASN A 1 297 ? -4.923 27.526 -7.117 1.00 80.06 297 ASN A CA 1
ATOM 2453 C C . ASN A 1 297 ? -6.241 27.222 -6.368 1.00 80.06 297 ASN A C 1
ATOM 2455 O O . ASN A 1 297 ? -6.904 28.145 -5.892 1.00 80.06 297 ASN A O 1
ATOM 2459 N N . LYS A 1 298 ? -6.635 25.947 -6.244 1.00 83.25 298 LYS A N 1
ATOM 2460 C CA . LYS A 1 298 ? -7.887 25.537 -5.576 1.00 83.25 298 LYS A CA 1
ATOM 2461 C C . LYS A 1 298 ? -7.688 25.076 -4.129 1.00 83.25 298 LYS A C 1
ATOM 2463 O O . LYS A 1 298 ? -8.585 25.259 -3.310 1.00 83.25 298 LYS A O 1
ATOM 2468 N N . GLY A 1 299 ? -6.511 24.547 -3.811 1.00 86.62 299 GLY A N 1
ATOM 2469 C CA . GLY A 1 299 ? -6.134 24.045 -2.492 1.00 86.62 299 GLY A CA 1
ATOM 2470 C C . GLY A 1 299 ? -5.047 22.977 -2.593 1.00 86.62 299 GLY A C 1
ATOM 2471 O O . GLY A 1 299 ? -4.638 22.605 -3.699 1.00 86.62 299 GLY A O 1
ATOM 2472 N N . GLY A 1 300 ? -4.589 22.477 -1.448 1.00 87.31 300 GLY A N 1
ATOM 2473 C CA . GLY A 1 300 ? -3.571 21.435 -1.389 1.00 87.31 300 GLY A CA 1
ATOM 2474 C C . GLY A 1 300 ? -2.189 21.972 -1.721 1.00 87.31 300 GLY A C 1
ATOM 2475 O O . GLY A 1 300 ? -1.367 21.254 -2.285 1.00 87.31 300 GLY A O 1
ATOM 2476 N N . GLU A 1 301 ? -1.937 23.243 -1.412 1.00 90.44 301 GLU A N 1
ATOM 2477 C CA . GLU A 1 301 ? -0.644 23.881 -1.581 1.00 90.44 301 GLU A CA 1
ATOM 2478 C C . GLU A 1 301 ? 0.444 23.055 -0.882 1.00 90.44 301 GLU A C 1
ATOM 2480 O O . GLU A 1 301 ? 0.255 22.522 0.214 1.00 90.44 301 GLU A O 1
ATOM 2485 N N . LEU A 1 302 ? 1.607 22.920 -1.522 1.00 90.38 302 LEU A N 1
ATOM 2486 C CA . LEU A 1 302 ? 2.674 22.063 -1.001 1.00 90.38 302 LEU A CA 1
ATOM 2487 C C . LEU A 1 302 ? 3.202 22.550 0.361 1.00 90.38 302 LEU A C 1
ATOM 2489 O O . LEU A 1 302 ? 3.622 21.741 1.185 1.00 90.38 302 LEU A O 1
ATOM 2493 N N . SER A 1 303 ? 3.107 23.857 0.623 1.00 90.25 303 SER A N 1
ATOM 2494 C CA . SER A 1 303 ? 3.471 24.484 1.895 1.00 90.25 303 SER A CA 1
ATOM 2495 C C . SER A 1 303 ? 2.683 23.961 3.092 1.00 90.25 303 SER A C 1
ATOM 2497 O O . SER A 1 303 ? 3.214 23.951 4.202 1.00 90.25 303 SER A O 1
ATOM 2499 N N . GLU A 1 304 ? 1.459 23.465 2.897 1.00 92.12 304 GLU A N 1
ATOM 2500 C CA . GLU A 1 304 ? 0.661 22.908 3.992 1.00 92.12 304 GLU A CA 1
ATOM 2501 C C . GLU A 1 304 ? 1.264 21.614 4.556 1.00 92.12 304 GLU A C 1
ATOM 2503 O O . GLU A 1 304 ? 1.049 21.293 5.725 1.00 92.12 304 GLU A O 1
ATOM 2508 N N . LEU A 1 305 ? 2.110 20.914 3.788 1.00 93.19 305 LEU A N 1
ATOM 2509 C CA . LEU A 1 305 ? 2.854 19.762 4.298 1.00 93.19 305 LEU A CA 1
ATOM 2510 C C . LEU A 1 305 ? 3.774 20.128 5.470 1.00 93.19 305 LEU A C 1
ATOM 2512 O O . LEU A 1 305 ? 4.103 19.237 6.254 1.00 93.19 305 LEU A O 1
ATOM 2516 N N . ASN A 1 306 ? 4.180 21.394 5.631 1.00 91.31 306 ASN A N 1
ATOM 2517 C CA . ASN A 1 306 ? 5.029 21.822 6.750 1.00 91.31 306 ASN A CA 1
ATOM 2518 C C . ASN A 1 306 ? 4.397 21.510 8.109 1.00 91.31 306 ASN A C 1
ATOM 2520 O O . ASN A 1 306 ? 5.090 21.028 8.998 1.00 91.31 306 ASN A O 1
ATOM 2524 N N . GLY A 1 307 ? 3.085 21.702 8.261 1.00 91.38 307 GLY A N 1
ATOM 2525 C CA . GLY A 1 307 ? 2.409 21.431 9.531 1.00 91.38 307 GLY A CA 1
ATOM 2526 C C . GLY A 1 307 ? 2.138 19.944 9.800 1.00 91.38 307 GLY A C 1
ATOM 2527 O O . GLY A 1 307 ? 1.895 19.546 10.938 1.00 91.38 307 GLY A O 1
ATOM 2528 N N . LEU A 1 308 ? 2.251 19.083 8.784 1.00 93.75 308 LEU A N 1
ATOM 2529 C CA . LEU A 1 308 ? 1.984 17.643 8.884 1.00 93.75 308 LEU A CA 1
ATOM 2530 C C . LEU A 1 308 ? 3.221 16.843 9.334 1.00 93.75 308 LEU A C 1
ATOM 2532 O O . LEU A 1 308 ? 3.628 15.869 8.699 1.00 93.75 308 LEU A O 1
ATOM 2536 N N . ILE A 1 309 ? 3.863 17.268 10.420 1.00 90.44 309 ILE A N 1
ATOM 2537 C CA . ILE A 1 309 ? 5.167 16.744 10.871 1.00 90.44 309 ILE A CA 1
ATOM 2538 C C . ILE A 1 309 ? 5.138 15.273 11.316 1.00 90.44 309 ILE A C 1
ATOM 2540 O O . ILE A 1 309 ? 6.138 14.570 11.206 1.00 90.44 309 ILE A O 1
ATOM 2544 N N . ASN A 1 310 ? 3.983 14.791 11.781 1.00 93.44 310 ASN A N 1
ATOM 2545 C CA . ASN A 1 310 ? 3.836 13.471 12.392 1.00 93.44 310 ASN A CA 1
ATOM 2546 C C . ASN A 1 310 ? 3.522 12.348 11.395 1.00 93.44 310 ASN A C 1
ATOM 2548 O O . ASN A 1 310 ? 3.312 11.212 11.814 1.00 93.44 310 ASN A O 1
ATOM 2552 N N . LEU A 1 311 ? 3.493 12.634 10.089 1.00 95.50 311 LEU A N 1
ATOM 2553 C CA . LEU A 1 311 ? 3.136 11.643 9.076 1.00 95.50 311 LEU A CA 1
ATOM 2554 C C . LEU A 1 311 ? 4.083 10.438 9.080 1.00 95.50 311 LEU A C 1
ATOM 2556 O O . LEU A 1 311 ? 5.311 10.559 9.100 1.00 95.50 311 LEU A O 1
ATOM 2560 N N . ARG A 1 312 ? 3.483 9.250 8.993 1.00 93.38 312 ARG A N 1
ATOM 2561 C CA . ARG A 1 312 ? 4.163 7.959 8.999 1.00 93.38 312 ARG A CA 1
ATOM 2562 C C . ARG A 1 312 ? 3.704 7.065 7.855 1.00 93.38 312 ARG A C 1
ATOM 2564 O O . ARG A 1 312 ? 2.638 7.237 7.264 1.00 93.38 312 ARG A O 1
ATOM 2571 N N . GLY A 1 313 ? 4.512 6.050 7.563 1.00 91.62 313 GLY A N 1
ATOM 2572 C CA . GLY A 1 313 ? 4.149 4.990 6.630 1.00 91.62 313 GLY A CA 1
ATOM 2573 C C . GLY A 1 313 ? 4.312 5.406 5.170 1.00 91.62 313 GLY A C 1
ATOM 2574 O O . GLY A 1 313 ? 5.438 5.566 4.699 1.00 91.62 313 GLY A O 1
ATOM 2575 N N . SER A 1 314 ? 3.208 5.488 4.425 1.00 92.06 314 SER A N 1
ATOM 2576 C CA . SER A 1 314 ? 3.218 5.734 2.978 1.00 92.06 314 SER A CA 1
ATOM 2577 C C . SER A 1 314 ? 2.540 7.051 2.642 1.00 92.06 314 SER A C 1
ATOM 2579 O O . SER A 1 314 ? 1.396 7.232 3.035 1.00 92.06 314 SER A O 1
ATOM 2581 N N . LEU A 1 315 ? 3.191 7.885 1.832 1.00 94.88 315 LEU A N 1
ATOM 2582 C CA . LEU A 1 315 ? 2.641 9.128 1.291 1.00 94.88 315 LEU A CA 1
ATOM 2583 C C . LEU A 1 315 ? 2.749 9.119 -0.239 1.00 94.88 315 LEU A C 1
ATOM 2585 O O . LEU A 1 315 ? 3.818 8.865 -0.796 1.00 94.88 315 LEU A O 1
ATOM 2589 N N . SER A 1 316 ? 1.642 9.388 -0.927 1.00 93.25 316 SER A N 1
ATOM 2590 C CA . SER A 1 316 ? 1.612 9.616 -2.371 1.00 93.25 316 SER A CA 1
ATOM 2591 C C . SER A 1 316 ? 1.276 11.075 -2.638 1.00 93.25 316 SER A C 1
ATOM 2593 O O . SER A 1 316 ? 0.173 11.497 -2.325 1.00 93.25 316 SER A O 1
ATOM 2595 N N . ILE A 1 317 ? 2.178 11.826 -3.259 1.00 93.19 317 ILE A N 1
ATOM 2596 C CA . ILE A 1 317 ? 1.932 13.203 -3.686 1.00 93.19 317 ILE A CA 1
ATOM 2597 C C . ILE A 1 317 ? 1.638 13.194 -5.185 1.00 93.19 317 ILE A C 1
ATOM 2599 O O . ILE A 1 317 ? 2.414 12.649 -5.976 1.00 93.19 317 ILE A O 1
ATOM 2603 N N . ARG A 1 318 ? 0.491 13.747 -5.574 1.00 89.19 318 ARG A N 1
ATOM 2604 C CA . ARG A 1 318 ? 0.027 13.807 -6.960 1.00 89.19 318 ARG A CA 1
ATOM 2605 C C . ARG A 1 318 ? -0.185 15.232 -7.419 1.00 89.19 318 ARG A C 1
ATOM 2607 O O . ARG A 1 318 ? -0.399 16.131 -6.614 1.00 89.19 318 ARG A O 1
ATOM 2614 N N . GLU A 1 319 ? -0.198 15.372 -8.737 1.00 85.75 319 GLU A N 1
ATOM 2615 C CA . GLU A 1 319 ? -0.419 16.637 -9.424 1.00 85.75 319 GLU A CA 1
ATOM 2616 C C . GLU A 1 319 ? 0.685 17.666 -9.139 1.00 85.75 319 GLU A C 1
ATOM 2618 O O . GLU A 1 319 ? 0.436 18.869 -9.067 1.00 85.75 319 GLU A O 1
ATOM 2623 N N . LEU A 1 320 ? 1.931 17.195 -8.980 1.00 89.31 320 LEU A N 1
ATOM 2624 C CA . LEU A 1 320 ? 3.075 18.064 -8.688 1.00 89.31 320 LEU A CA 1
ATOM 2625 C C . LEU A 1 320 ? 3.309 19.121 -9.777 1.00 89.31 320 LEU A C 1
ATOM 2627 O O . LEU A 1 320 ? 3.906 20.150 -9.478 1.00 89.31 320 LEU A O 1
ATOM 2631 N N . GLN A 1 321 ? 2.780 18.940 -10.994 1.00 83.06 321 GLN A N 1
ATOM 2632 C CA . GLN A 1 321 ? 2.806 19.981 -12.024 1.00 83.06 321 GLN A CA 1
ATOM 2633 C C . GLN A 1 321 ? 2.086 21.280 -11.630 1.00 83.06 321 GLN A C 1
ATOM 2635 O O . GLN A 1 321 ? 2.303 22.296 -12.284 1.00 83.06 321 GLN A O 1
ATOM 2640 N N . PHE A 1 322 ? 1.217 21.260 -10.612 1.00 85.25 322 PHE A N 1
ATOM 2641 C CA . PHE A 1 322 ? 0.552 22.458 -10.092 1.00 85.25 322 PHE A CA 1
ATOM 2642 C C . PHE A 1 322 ? 1.362 23.175 -9.002 1.00 85.25 322 PHE A C 1
ATOM 2644 O O . PHE A 1 322 ? 0.935 24.220 -8.509 1.00 85.25 322 PHE A O 1
ATOM 2651 N N . CYS A 1 323 ? 2.531 22.650 -8.626 1.00 84.94 323 CYS A N 1
ATOM 2652 C CA . CYS A 1 323 ? 3.451 23.339 -7.732 1.00 84.94 323 CYS A CA 1
ATOM 2653 C C . CYS A 1 323 ? 4.100 24.527 -8.460 1.00 84.94 323 CYS A C 1
ATOM 2655 O O . CYS A 1 323 ? 4.660 24.371 -9.545 1.00 84.94 323 CYS A O 1
ATOM 2657 N N . LYS A 1 324 ? 4.025 25.723 -7.865 1.00 76.62 324 LYS A N 1
ATOM 2658 C CA . LYS A 1 324 ? 4.684 26.923 -8.395 1.00 76.62 324 LYS A CA 1
ATOM 2659 C C . LYS A 1 324 ? 6.130 26.970 -7.880 1.00 76.62 324 LYS A C 1
ATOM 2661 O O . LYS A 1 324 ? 6.301 26.945 -6.665 1.00 76.62 324 LYS A O 1
ATOM 2666 N N . PRO A 1 325 ? 7.150 27.094 -8.752 1.00 67.94 325 PRO A N 1
ATOM 2667 C CA . PRO A 1 325 ? 8.554 27.122 -8.325 1.00 67.94 325 PRO A CA 1
ATOM 2668 C C . PRO A 1 325 ? 8.964 28.358 -7.507 1.00 67.94 325 PRO A C 1
ATOM 2670 O O . PRO A 1 325 ? 10.000 28.362 -6.849 1.00 67.94 325 PRO A O 1
ATOM 2673 N N . ILE A 1 326 ? 8.167 29.426 -7.560 1.00 68.19 326 ILE A N 1
ATOM 2674 C CA . ILE A 1 326 ? 8.451 30.695 -6.884 1.00 68.19 326 ILE A CA 1
ATOM 2675 C C . ILE A 1 326 ? 8.384 30.493 -5.363 1.00 68.19 326 ILE A C 1
ATOM 2677 O O . ILE A 1 326 ? 7.370 30.026 -4.848 1.00 68.19 326 ILE A O 1
ATOM 2681 N N . GLY A 1 327 ? 9.444 30.879 -4.643 1.00 68.50 327 GLY A N 1
ATOM 2682 C CA . GLY A 1 327 ? 9.509 30.778 -3.178 1.00 68.50 327 GLY A CA 1
ATOM 2683 C C . GLY A 1 327 ? 9.835 29.379 -2.643 1.00 68.50 327 GLY A C 1
ATOM 2684 O O . GLY A 1 327 ? 9.679 29.131 -1.451 1.00 68.50 327 GLY A O 1
ATOM 2685 N N . LEU A 1 328 ? 10.286 28.468 -3.511 1.00 75.75 328 LEU A N 1
ATOM 2686 C CA . LEU A 1 328 ? 10.761 27.133 -3.134 1.00 75.75 328 LEU A CA 1
ATOM 2687 C C . LEU A 1 328 ? 12.200 27.121 -2.587 1.00 75.75 328 LEU A C 1
ATOM 2689 O O . LEU A 1 328 ? 12.668 26.100 -2.082 1.00 75.75 328 LEU A O 1
ATOM 2693 N N . GLU A 1 329 ? 12.904 28.248 -2.664 1.00 68.00 329 GLU A N 1
ATOM 2694 C CA . GLU A 1 329 ? 14.272 28.393 -2.174 1.00 68.00 329 GLU A CA 1
ATOM 2695 C C . GLU A 1 329 ? 14.328 28.065 -0.670 1.00 68.00 329 GLU A C 1
ATOM 2697 O O . GLU A 1 329 ? 13.692 28.723 0.149 1.00 68.00 329 GLU A O 1
ATOM 2702 N N . ASN A 1 330 ? 15.075 27.015 -0.312 1.00 69.19 330 ASN A N 1
ATOM 2703 C CA . ASN A 1 330 ? 15.218 26.455 1.044 1.00 69.19 330 ASN A CA 1
ATOM 2704 C C . ASN A 1 330 ? 14.021 25.663 1.606 1.00 69.19 330 ASN A C 1
ATOM 2706 O O . ASN A 1 330 ? 14.074 25.230 2.760 1.00 69.19 330 ASN A O 1
ATOM 2710 N N . ALA A 1 331 ? 12.964 25.416 0.828 1.00 81.56 331 ALA A N 1
ATOM 2711 C CA . ALA A 1 331 ? 11.838 24.615 1.300 1.00 81.56 331 ALA A CA 1
ATOM 2712 C C . ALA A 1 331 ? 12.224 23.134 1.484 1.00 81.56 331 ALA A C 1
ATOM 2714 O O . ALA A 1 331 ? 12.806 22.518 0.594 1.00 81.56 331 ALA A O 1
ATOM 2715 N N . LYS A 1 332 ? 11.872 22.552 2.638 1.00 87.00 332 LYS A N 1
ATOM 2716 C CA . LYS A 1 332 ? 12.204 21.169 3.029 1.00 87.00 332 LYS A CA 1
ATOM 2717 C C . LYS A 1 332 ? 10.968 20.440 3.543 1.00 87.00 332 LYS A C 1
ATOM 2719 O O . LYS A 1 332 ? 10.805 20.196 4.736 1.00 87.00 332 LYS A O 1
ATOM 2724 N N . TYR A 1 333 ? 10.065 20.082 2.635 1.00 91.62 333 TYR A N 1
ATOM 2725 C CA . TYR A 1 333 ? 8.735 19.609 3.028 1.00 91.62 333 TYR A CA 1
ATOM 2726 C C . TYR A 1 333 ? 8.726 18.209 3.644 1.00 91.62 333 TYR A C 1
ATOM 2728 O O . TYR A 1 333 ? 7.798 17.890 4.385 1.00 91.62 333 TYR A O 1
ATOM 2736 N N . LEU A 1 334 ? 9.710 17.354 3.347 1.00 93.50 334 LEU A N 1
ATOM 2737 C CA . LEU A 1 334 ? 9.709 15.944 3.762 1.00 93.50 334 LEU A CA 1
ATOM 2738 C C . LEU A 1 334 ? 10.899 15.541 4.647 1.00 93.50 334 LEU A C 1
ATOM 2740 O O . LEU A 1 334 ? 10.899 14.424 5.166 1.00 93.50 334 LEU A O 1
ATOM 2744 N N . GLU A 1 335 ? 11.877 16.428 4.851 1.00 91.44 335 GLU A N 1
ATOM 2745 C CA . GLU A 1 335 ? 13.142 16.091 5.518 1.00 91.44 335 GLU A CA 1
ATOM 2746 C C . GLU A 1 335 ? 12.942 15.768 7.005 1.00 91.44 335 GLU A C 1
ATOM 2748 O O . GLU A 1 335 ? 13.534 14.820 7.503 1.00 91.44 335 GLU A O 1
ATOM 2753 N N . GLU A 1 336 ? 12.037 16.471 7.693 1.00 91.00 336 GLU A N 1
ATOM 2754 C CA . GLU A 1 336 ? 11.751 16.256 9.123 1.00 91.00 336 GLU A CA 1
ATOM 2755 C C . GLU A 1 336 ? 10.758 15.108 9.392 1.00 91.00 336 GLU A C 1
ATOM 2757 O O . GLU A 1 336 ? 10.566 14.683 10.532 1.00 91.00 336 GLU A O 1
ATOM 2762 N N . LYS A 1 337 ? 10.124 14.552 8.350 1.00 93.94 337 LYS A N 1
ATOM 2763 C CA . LYS A 1 337 ? 9.052 13.545 8.476 1.00 93.94 337 LYS A CA 1
ATOM 2764 C C . LYS A 1 337 ? 9.624 12.133 8.597 1.00 93.94 337 LYS A C 1
ATOM 2766 O O . LYS A 1 337 ? 9.437 11.273 7.732 1.00 93.94 337 LYS A O 1
ATOM 2771 N N . SER A 1 338 ? 10.320 11.888 9.705 1.00 92.19 338 SER A N 1
ATOM 2772 C CA . SER A 1 338 ? 11.076 10.658 9.988 1.00 92.19 338 SER A CA 1
ATOM 2773 C C . SER A 1 338 ? 10.248 9.373 10.012 1.00 92.19 338 SER A C 1
ATOM 2775 O O . SER A 1 338 ? 10.820 8.284 9.905 1.00 92.19 338 SER A O 1
ATOM 2777 N N . GLY A 1 339 ? 8.921 9.474 10.129 1.00 92.62 339 GLY A N 1
ATOM 2778 C CA . GLY A 1 339 ? 7.995 8.346 10.091 1.00 92.62 339 GLY A CA 1
ATOM 2779 C C . GLY A 1 339 ? 7.670 7.834 8.685 1.00 92.62 339 GLY A C 1
ATOM 2780 O O . GLY A 1 339 ? 7.172 6.712 8.549 1.00 92.62 339 GLY A O 1
ATOM 2781 N N . ILE A 1 340 ? 7.923 8.615 7.628 1.00 94.69 340 ILE A N 1
ATOM 2782 C CA . ILE A 1 340 ? 7.626 8.206 6.249 1.00 94.69 340 ILE A CA 1
ATOM 2783 C C . ILE A 1 340 ? 8.649 7.155 5.800 1.00 94.69 340 ILE A C 1
ATOM 2785 O O . ILE A 1 340 ? 9.861 7.336 5.884 1.00 94.69 340 ILE A O 1
ATOM 2789 N N . ARG A 1 341 ? 8.144 6.020 5.313 1.00 93.19 341 ARG A N 1
ATOM 2790 C CA . ARG A 1 341 ? 8.934 4.884 4.811 1.00 93.19 341 ARG A CA 1
ATOM 2791 C C . ARG A 1 341 ? 8.756 4.676 3.310 1.00 93.19 341 ARG A C 1
ATOM 2793 O O . ARG A 1 341 ? 9.616 4.067 2.676 1.00 93.19 341 ARG A O 1
ATOM 2800 N N . LYS A 1 342 ? 7.641 5.147 2.739 1.00 93.19 342 LYS A N 1
ATOM 2801 C CA . LYS A 1 342 ? 7.277 4.955 1.329 1.00 93.19 342 LYS A CA 1
ATOM 2802 C C . LYS A 1 342 ? 6.787 6.276 0.747 1.00 93.19 342 LYS A C 1
ATOM 2804 O O . LYS A 1 342 ? 5.824 6.844 1.255 1.00 93.19 342 LYS A O 1
ATOM 2809 N N . LEU A 1 343 ? 7.418 6.726 -0.329 1.00 95.56 343 LEU A N 1
ATOM 2810 C CA . LEU A 1 343 ? 7.072 7.964 -1.014 1.00 95.56 343 LEU A CA 1
ATOM 2811 C C . LEU A 1 343 ? 6.756 7.672 -2.480 1.00 95.56 343 LEU A C 1
ATOM 2813 O O . LEU A 1 343 ? 7.526 7.001 -3.168 1.00 95.56 343 LEU A O 1
ATOM 2817 N N . LYS A 1 344 ? 5.614 8.166 -2.959 1.00 94.19 344 LYS A N 1
ATOM 2818 C CA . LYS A 1 344 ? 5.260 8.152 -4.381 1.00 94.19 344 LYS A CA 1
ATOM 2819 C C . LYS A 1 344 ? 5.046 9.577 -4.863 1.00 94.19 344 LYS A C 1
ATOM 2821 O O . LYS A 1 344 ? 4.233 10.286 -4.283 1.00 94.19 344 LYS A O 1
ATOM 2826 N N . LEU A 1 345 ? 5.737 9.980 -5.917 1.00 94.19 345 LEU A N 1
ATOM 2827 C CA . LEU A 1 345 ? 5.664 11.316 -6.500 1.00 94.19 345 LEU A CA 1
ATOM 2828 C C . LEU A 1 345 ? 5.142 11.200 -7.931 1.00 94.19 345 LEU A C 1
ATOM 2830 O O . LEU A 1 345 ? 5.717 10.472 -8.738 1.00 94.19 345 LEU A O 1
ATOM 2834 N N . HIS A 1 346 ? 4.036 11.877 -8.238 1.00 90.06 346 HIS A N 1
ATOM 2835 C CA . HIS A 1 346 ? 3.439 11.890 -9.574 1.00 90.06 346 HIS A CA 1
ATOM 2836 C C . HIS A 1 346 ? 3.514 13.317 -10.148 1.00 90.06 346 HIS A C 1
ATOM 2838 O O . HIS A 1 346 ? 2.779 14.201 -9.700 1.00 90.06 346 HIS A O 1
ATOM 2844 N N . CYS A 1 347 ? 4.403 13.522 -11.127 1.00 85.56 347 CYS A N 1
ATOM 2845 C CA . CYS A 1 347 ? 4.736 14.825 -11.719 1.00 85.56 347 CYS A CA 1
ATOM 2846 C C . CYS A 1 347 ? 3.881 15.222 -12.924 1.00 85.56 347 CYS A C 1
ATOM 2848 O O . CYS A 1 347 ? 3.606 16.400 -13.097 1.00 85.56 347 CYS A O 1
ATOM 2850 N N . LYS A 1 348 ? 3.445 14.271 -13.753 1.00 73.44 348 LYS A N 1
ATOM 2851 C CA . LYS A 1 348 ? 2.595 14.522 -14.929 1.00 73.44 348 LYS A CA 1
ATOM 2852 C C . LYS A 1 348 ? 1.563 13.407 -15.060 1.00 73.44 348 LYS A C 1
ATOM 2854 O O . LYS A 1 348 ? 1.877 12.240 -14.815 1.00 73.44 348 LYS A O 1
ATOM 2859 N N . ILE A 1 349 ? 0.348 13.753 -15.496 1.00 61.62 349 ILE A N 1
ATOM 2860 C CA . ILE A 1 349 ? -0.640 12.775 -15.971 1.00 61.62 349 ILE A CA 1
ATOM 2861 C C . ILE A 1 349 ? -0.547 12.638 -17.496 1.00 61.62 349 ILE A C 1
ATOM 2863 O O . ILE A 1 349 ? -0.496 13.628 -18.228 1.00 61.62 349 ILE A O 1
ATOM 2867 N N . PHE A 1 350 ? -0.608 11.399 -17.972 1.00 54.44 350 PHE A N 1
ATOM 2868 C CA . PHE A 1 350 ? -0.829 11.058 -19.374 1.00 54.44 350 PHE A CA 1
ATOM 2869 C C . PHE A 1 350 ? -2.108 11.689 -19.951 1.00 54.44 350 PHE A C 1
ATOM 2871 O O . PHE A 1 350 ? -3.171 11.634 -19.339 1.00 54.44 350 PHE A O 1
ATOM 2878 N N . GLY A 1 351 ? -2.021 12.256 -21.158 1.00 49.22 351 GLY A N 1
ATOM 2879 C CA . GLY A 1 351 ? -3.192 12.674 -21.943 1.00 49.22 351 GLY A CA 1
ATOM 2880 C C . GLY A 1 351 ? -3.653 14.130 -21.791 1.00 49.22 351 GLY A C 1
ATOM 2881 O O . GLY A 1 351 ? -4.534 14.550 -22.538 1.00 49.22 351 GLY A O 1
ATOM 2882 N N . ARG A 1 352 ? -3.059 14.946 -20.906 1.00 52.53 352 ARG A N 1
ATOM 2883 C CA . ARG A 1 352 ? -3.281 16.408 -20.919 1.00 52.53 352 ARG A CA 1
ATOM 2884 C C . ARG A 1 352 ? -2.201 17.106 -21.748 1.00 52.53 352 ARG A C 1
ATOM 2886 O O . ARG A 1 352 ? -1.022 17.044 -21.404 1.00 52.53 352 ARG A O 1
ATOM 2893 N N . LYS A 1 353 ? -2.607 17.800 -22.820 1.00 47.03 353 LYS A N 1
ATOM 2894 C CA . LYS A 1 353 ? -1.757 18.786 -23.506 1.00 47.03 353 LYS A CA 1
ATOM 2895 C C . LYS A 1 353 ? -1.517 19.940 -22.534 1.00 47.03 353 LYS A C 1
ATOM 2897 O O . LYS A 1 353 ? -2.429 20.708 -22.252 1.00 47.03 353 LYS A O 1
ATOM 2902 N N . LEU A 1 354 ? -0.315 20.010 -21.977 1.00 52.84 354 LEU A N 1
ATOM 2903 C CA . LEU A 1 354 ? 0.119 21.135 -21.155 1.00 52.84 354 LEU A CA 1
ATOM 2904 C C . LEU A 1 354 ? 0.699 22.228 -22.062 1.00 52.84 354 LEU A C 1
ATOM 2906 O O . LEU A 1 354 ? 1.264 21.931 -23.117 1.00 52.84 354 LEU A O 1
ATOM 2910 N N . SER A 1 355 ? 0.525 23.488 -21.666 1.00 50.03 355 SER A N 1
ATOM 2911 C CA . SER A 1 355 ? 1.128 24.641 -22.334 1.00 50.03 355 SER A CA 1
ATOM 2912 C C . SER A 1 355 ? 2.662 24.596 -22.229 1.00 50.03 355 SER A C 1
ATOM 2914 O O . SER A 1 355 ? 3.221 23.967 -21.333 1.00 50.03 355 SER A O 1
ATOM 2916 N N . LYS A 1 356 ? 3.342 25.252 -23.178 1.00 48.78 356 LYS A N 1
ATOM 2917 C CA . LYS A 1 356 ? 4.805 25.296 -23.405 1.00 48.78 356 LYS A CA 1
ATOM 2918 C C . LYS A 1 356 ? 5.651 25.924 -22.270 1.00 48.78 356 LYS A C 1
ATOM 2920 O O . LYS A 1 356 ? 6.727 26.436 -22.546 1.00 48.78 356 LYS A O 1
ATOM 2925 N N . ILE A 1 357 ? 5.196 25.943 -21.021 1.00 53.88 357 ILE A N 1
ATOM 2926 C CA . ILE A 1 357 ? 6.000 26.512 -19.932 1.00 53.88 357 ILE A CA 1
ATOM 2927 C C . ILE A 1 357 ? 7.114 25.519 -19.578 1.00 53.88 357 ILE A C 1
ATOM 2929 O O . ILE A 1 357 ? 6.853 24.327 -19.409 1.00 53.88 357 ILE A O 1
ATOM 2933 N N . ASP A 1 358 ? 8.351 26.007 -19.484 1.00 54.75 358 ASP A N 1
ATOM 2934 C CA . ASP A 1 358 ? 9.480 25.271 -18.919 1.00 54.75 358 ASP A CA 1
ATOM 2935 C C . ASP A 1 358 ? 9.179 24.960 -17.449 1.00 54.75 358 ASP A C 1
ATOM 2937 O O . ASP A 1 358 ? 9.305 25.796 -16.557 1.00 54.75 358 ASP A O 1
ATOM 2941 N N . TYR A 1 359 ? 8.672 23.755 -17.202 1.00 62.72 359 TYR A N 1
ATOM 2942 C CA . TYR A 1 359 ? 8.383 23.281 -15.858 1.00 62.72 359 TYR A CA 1
ATOM 2943 C C . TYR A 1 359 ? 9.686 22.912 -15.147 1.00 62.72 359 TYR A C 1
ATOM 2945 O O . TYR A 1 359 ? 10.417 22.028 -15.592 1.00 62.72 359 TYR A O 1
ATOM 2953 N N . GLU A 1 360 ? 9.933 23.535 -14.000 1.00 75.00 360 GLU A N 1
ATOM 2954 C CA . GLU A 1 360 ? 11.104 23.286 -13.156 1.00 75.00 360 GLU A CA 1
ATOM 2955 C C . GLU A 1 360 ? 10.864 22.108 -12.191 1.00 75.00 360 GLU A C 1
ATOM 2957 O O . GLU A 1 360 ? 10.986 22.250 -10.973 1.00 75.00 360 GLU A O 1
ATOM 2962 N N . ASP A 1 361 ? 10.511 20.928 -12.726 1.00 80.88 361 ASP A N 1
ATOM 2963 C CA . ASP A 1 361 ? 10.304 19.704 -11.923 1.00 80.88 361 ASP A CA 1
ATOM 2964 C C . ASP A 1 361 ? 11.535 19.376 -11.056 1.00 80.88 361 ASP A C 1
ATOM 2966 O O . ASP A 1 361 ? 11.384 18.854 -9.953 1.00 80.88 361 ASP A O 1
ATOM 2970 N N . GLU A 1 362 ? 12.737 19.732 -11.526 1.00 84.69 362 GLU A N 1
ATOM 2971 C CA . GLU A 1 362 ? 13.996 19.633 -10.775 1.00 84.69 362 GLU A CA 1
ATOM 2972 C C . GLU A 1 362 ? 13.951 20.440 -9.466 1.00 84.69 362 GLU A C 1
ATOM 2974 O O . GLU A 1 362 ? 14.307 19.918 -8.411 1.00 84.69 362 GLU A O 1
ATOM 2979 N N . LYS A 1 363 ? 13.448 21.683 -9.490 1.00 84.44 363 LYS A N 1
ATOM 2980 C CA . LYS A 1 363 ? 13.330 22.506 -8.274 1.00 84.44 363 LYS A CA 1
ATOM 2981 C C . LYS A 1 363 ? 12.254 21.971 -7.334 1.00 84.44 363 LYS A C 1
ATOM 2983 O O . LYS A 1 363 ? 12.470 21.907 -6.129 1.00 84.44 363 LYS A O 1
ATOM 2988 N N . VAL A 1 364 ? 11.114 21.539 -7.880 1.00 88.19 364 VAL A N 1
ATOM 2989 C CA . VAL A 1 364 ? 10.022 20.951 -7.083 1.00 88.19 364 VAL A CA 1
ATOM 2990 C C . VAL A 1 364 ? 10.496 19.691 -6.361 1.00 88.19 364 VAL A C 1
ATOM 2992 O O . VAL A 1 364 ? 10.211 19.502 -5.179 1.00 88.19 364 VAL A O 1
ATOM 2995 N N . LEU A 1 365 ? 11.230 18.829 -7.063 1.00 89.31 365 LEU A N 1
ATOM 2996 C CA . LEU A 1 365 ? 11.737 17.585 -6.506 1.00 89.31 365 LEU A CA 1
ATOM 2997 C C . LEU A 1 365 ? 12.856 17.840 -5.474 1.00 89.31 365 LEU A C 1
ATOM 2999 O O . LEU A 1 365 ? 12.931 17.103 -4.492 1.00 89.31 365 LEU A O 1
ATOM 3003 N N . GLU A 1 366 ? 13.651 18.908 -5.603 1.00 88.44 366 GLU A N 1
ATOM 3004 C CA . GLU A 1 366 ? 14.667 19.290 -4.606 1.00 88.44 366 GLU A CA 1
ATOM 3005 C C . GLU A 1 366 ? 14.025 19.634 -3.247 1.00 88.44 366 GLU A C 1
ATOM 3007 O O . GLU A 1 366 ? 14.465 19.145 -2.206 1.00 88.44 366 GLU A O 1
ATOM 3012 N N . CYS A 1 367 ? 12.903 20.361 -3.247 1.00 88.94 367 CYS A N 1
ATOM 3013 C CA . CYS A 1 367 ? 12.166 20.723 -2.024 1.00 88.94 367 CYS A CA 1
ATOM 3014 C C . CYS A 1 367 ? 11.444 19.548 -1.350 1.00 88.94 367 CYS A C 1
ATOM 3016 O O . CYS A 1 367 ? 10.964 19.647 -0.215 1.00 88.94 367 CYS A O 1
ATOM 3018 N N . LEU A 1 368 ? 11.341 18.425 -2.061 1.00 92.44 368 LEU A N 1
ATOM 3019 C CA . LEU A 1 368 ? 10.752 17.174 -1.596 1.00 92.44 368 LEU A CA 1
ATOM 3020 C C . LEU A 1 368 ? 11.810 16.195 -1.080 1.00 92.44 368 LEU A C 1
ATOM 3022 O O . LEU A 1 368 ? 11.509 15.005 -0.959 1.00 92.44 368 LEU A O 1
ATOM 3026 N N . LYS A 1 369 ? 13.018 16.678 -0.744 1.00 92.25 369 LYS A N 1
ATOM 3027 C CA . LYS A 1 369 ? 14.051 15.873 -0.086 1.00 92.25 369 LYS A CA 1
ATOM 3028 C C . LYS A 1 369 ? 13.444 15.090 1.089 1.00 92.25 369 LYS A C 1
ATOM 3030 O O . LYS A 1 369 ? 12.965 15.703 2.048 1.00 92.25 369 LYS A O 1
ATOM 3035 N N . PRO A 1 370 ? 13.423 13.749 1.029 1.00 93.62 370 PRO A N 1
ATOM 3036 C CA . PRO A 1 370 ? 12.822 12.929 2.067 1.00 93.62 370 PRO A CA 1
ATOM 3037 C C . PRO A 1 370 ? 13.783 12.729 3.240 1.00 93.62 370 PRO A C 1
ATOM 3039 O O . PRO A 1 370 ? 14.999 12.853 3.101 1.00 93.62 370 PRO A O 1
ATOM 3042 N N . HIS A 1 371 ? 13.239 12.342 4.394 1.00 93.62 371 HIS A N 1
ATOM 3043 C CA . HIS A 1 371 ? 14.055 11.897 5.523 1.00 93.62 371 HIS A CA 1
ATOM 3044 C C . HIS A 1 371 ? 14.912 10.662 5.142 1.00 93.62 371 HIS A C 1
ATOM 3046 O O . HIS A 1 371 ? 14.390 9.743 4.499 1.00 93.62 371 HIS A O 1
ATOM 3052 N N . PRO A 1 372 ? 16.160 10.530 5.639 1.00 92.38 372 PRO A N 1
ATOM 3053 C CA . PRO A 1 372 ? 17.054 9.385 5.376 1.00 92.38 372 PRO A CA 1
ATOM 3054 C C . PRO A 1 372 ? 16.528 7.980 5.731 1.00 92.38 372 PRO A C 1
ATOM 3056 O O . PRO A 1 372 ? 17.132 6.972 5.364 1.00 92.38 372 PRO A O 1
ATOM 3059 N N . ASN A 1 373 ? 15.393 7.895 6.436 1.00 92.69 373 ASN A N 1
ATOM 3060 C CA . ASN A 1 373 ? 14.765 6.631 6.834 1.00 92.69 373 ASN A CA 1
ATOM 3061 C C . ASN A 1 373 ? 13.817 6.097 5.745 1.00 92.69 373 ASN A C 1
ATOM 3063 O O . ASN A 1 373 ? 13.137 5.086 5.949 1.00 92.69 373 ASN A O 1
ATOM 3067 N N . LEU A 1 374 ? 13.705 6.806 4.616 1.00 94.25 374 LEU A N 1
ATOM 3068 C CA . LEU A 1 374 ? 12.888 6.388 3.492 1.00 94.25 374 LEU A CA 1
ATOM 3069 C C . LEU A 1 374 ? 13.418 5.063 2.934 1.00 94.25 374 LEU A C 1
ATOM 3071 O O . LEU A 1 374 ? 14.591 4.934 2.606 1.00 94.25 374 LEU A O 1
ATOM 3075 N N . GLN A 1 375 ? 12.528 4.083 2.788 1.00 93.69 375 GLN A N 1
ATOM 3076 C CA . GLN A 1 375 ? 12.874 2.759 2.270 1.00 93.69 375 GLN A CA 1
ATOM 3077 C C . GLN A 1 375 ? 12.437 2.568 0.820 1.00 93.69 375 GLN A C 1
ATOM 3079 O O . GLN A 1 375 ? 12.961 1.698 0.123 1.00 93.69 375 GLN A O 1
ATOM 3084 N N . LYS A 1 376 ? 11.418 3.309 0.365 1.00 93.38 376 LYS A N 1
ATOM 3085 C CA . LYS A 1 376 ? 10.850 3.146 -0.978 1.00 93.38 376 LYS A CA 1
ATOM 3086 C C . LYS A 1 376 ? 10.535 4.475 -1.604 1.00 93.38 376 LYS A C 1
ATOM 3088 O O . LYS A 1 376 ? 9.821 5.280 -1.003 1.00 93.38 376 LYS A O 1
ATOM 3093 N N . ILE A 1 377 ? 10.952 4.616 -2.849 1.00 95.31 377 ILE A N 1
ATOM 3094 C CA . ILE A 1 377 ? 10.627 5.767 -3.663 1.00 95.31 377 ILE A CA 1
ATOM 3095 C C . ILE A 1 377 ? 10.096 5.324 -5.022 1.00 95.31 377 ILE A C 1
ATOM 3097 O O . ILE A 1 377 ? 10.627 4.416 -5.658 1.00 95.31 377 ILE A O 1
ATOM 3101 N N . CYS A 1 378 ? 9.006 5.954 -5.442 1.00 94.62 378 CYS A N 1
ATOM 3102 C CA . CYS A 1 378 ? 8.435 5.803 -6.769 1.00 94.62 378 CYS A CA 1
ATOM 3103 C C . CYS A 1 378 ? 8.247 7.192 -7.367 1.00 94.62 378 CYS A C 1
ATOM 3105 O O . CYS A 1 378 ? 7.511 7.996 -6.798 1.00 94.62 378 CYS A O 1
ATOM 3107 N N . ILE A 1 379 ? 8.869 7.463 -8.506 1.00 94.50 379 ILE A N 1
ATOM 3108 C CA . ILE A 1 379 ? 8.686 8.712 -9.246 1.00 94.50 379 ILE A CA 1
ATOM 3109 C C . ILE A 1 379 ? 8.024 8.377 -10.576 1.00 94.50 379 ILE A C 1
ATOM 3111 O O . ILE A 1 379 ? 8.494 7.504 -11.304 1.00 94.50 379 ILE A O 1
ATOM 3115 N N . LYS A 1 380 ? 6.917 9.058 -10.874 1.00 91.31 380 LYS A N 1
ATOM 3116 C CA . LYS A 1 380 ? 6.134 8.855 -12.089 1.00 91.31 380 LYS A CA 1
ATOM 3117 C C . LYS A 1 380 ? 5.941 10.154 -12.862 1.00 91.31 380 LYS A C 1
ATOM 3119 O O . LYS A 1 380 ? 5.499 11.152 -12.292 1.00 91.31 380 LYS A O 1
ATOM 3124 N N . GLY A 1 381 ? 6.179 10.115 -14.172 1.00 89.31 381 GLY A N 1
ATOM 3125 C CA . GLY A 1 381 ? 5.886 11.229 -15.073 1.00 89.31 381 GLY A CA 1
ATOM 3126 C C . GLY A 1 381 ? 6.815 12.428 -14.889 1.00 89.31 381 GLY A C 1
ATOM 3127 O O . GLY A 1 381 ? 6.390 13.551 -15.144 1.00 89.31 381 GLY A O 1
ATOM 3128 N N . TYR A 1 382 ? 8.027 12.218 -14.371 1.00 90.94 382 TYR A N 1
ATOM 3129 C CA . TYR A 1 382 ? 8.997 13.287 -14.129 1.00 90.94 382 TYR A CA 1
ATOM 3130 C C . TYR A 1 382 ? 9.514 13.879 -15.442 1.00 90.94 382 TYR A C 1
ATOM 3132 O O . TYR A 1 382 ? 9.845 13.139 -16.369 1.00 90.94 382 TYR A O 1
ATOM 3140 N N . ARG A 1 383 ? 9.575 15.214 -15.525 1.00 87.06 383 ARG A N 1
ATOM 3141 C CA . ARG A 1 383 ? 9.899 15.938 -16.767 1.00 87.06 383 ARG A CA 1
ATOM 3142 C C . ARG A 1 383 ? 11.263 16.631 -16.743 1.00 87.06 383 ARG A C 1
ATOM 3144 O O . ARG A 1 383 ? 11.595 17.291 -17.724 1.00 87.06 383 ARG A O 1
ATOM 3151 N N . GLY A 1 384 ? 12.031 16.505 -15.661 1.00 86.81 384 GLY A N 1
ATOM 3152 C CA . GLY A 1 384 ? 13.410 16.994 -15.606 1.00 86.81 384 GLY A CA 1
ATOM 3153 C C . GLY A 1 384 ? 14.367 16.118 -16.416 1.00 86.81 384 GLY A C 1
ATOM 3154 O O . GLY A 1 384 ? 14.064 14.960 -16.718 1.00 86.81 384 GLY A O 1
ATOM 3155 N N . VAL A 1 385 ? 15.527 16.672 -16.765 1.00 89.06 385 VAL A N 1
ATOM 3156 C CA . VAL A 1 385 ? 16.544 15.974 -17.576 1.00 89.06 385 VAL A CA 1
ATOM 3157 C C . VAL A 1 385 ? 17.419 15.073 -16.702 1.00 89.06 385 VAL A C 1
ATOM 3159 O O . VAL A 1 385 ? 17.874 14.014 -17.141 1.00 89.06 385 VAL A O 1
ATOM 3162 N N . LYS A 1 386 ? 17.597 15.452 -15.436 1.00 88.69 386 LYS A N 1
ATOM 3163 C CA . LYS A 1 386 ? 18.318 14.699 -14.402 1.00 88.69 386 LYS A CA 1
ATOM 3164 C C . LYS A 1 386 ? 17.489 14.622 -13.122 1.00 88.69 386 LYS A C 1
ATOM 3166 O O . LYS A 1 386 ? 16.609 15.455 -12.907 1.00 88.69 386 LYS A O 1
ATOM 3171 N N . LEU A 1 387 ? 17.759 13.637 -12.268 1.00 87.81 387 LEU A N 1
ATOM 3172 C CA . LEU A 1 387 ? 17.193 13.596 -10.913 1.00 87.81 387 LEU A CA 1
ATOM 3173 C C . LEU A 1 387 ? 17.918 14.579 -9.972 1.00 87.81 387 LEU A C 1
ATOM 3175 O O . LEU A 1 387 ? 19.039 15.002 -10.249 1.00 87.81 387 LEU A O 1
ATOM 3179 N N . CYS A 1 388 ? 17.261 14.935 -8.865 1.00 82.44 388 CYS A N 1
ATOM 3180 C CA . CYS A 1 388 ? 17.769 15.852 -7.837 1.00 82.44 388 CYS A CA 1
ATOM 3181 C C . CYS A 1 388 ? 19.023 15.353 -7.117 1.00 82.44 388 CYS A C 1
ATOM 3183 O O . CYS A 1 388 ? 19.287 14.153 -7.046 1.00 82.44 388 CYS A O 1
ATOM 3185 N N . ASN A 1 389 ? 19.749 16.275 -6.482 1.00 80.19 389 ASN A N 1
ATOM 3186 C CA . ASN A 1 389 ? 21.048 15.985 -5.866 1.00 80.19 389 ASN A CA 1
ATOM 3187 C C . ASN A 1 389 ? 20.941 15.083 -4.627 1.00 80.19 389 ASN A C 1
ATOM 3189 O O . ASN A 1 389 ? 21.883 14.362 -4.283 1.00 80.19 389 ASN A O 1
ATOM 3193 N N . TRP A 1 390 ? 19.784 15.078 -3.962 1.00 85.56 390 TRP A N 1
ATOM 3194 C CA . TRP A 1 390 ? 19.543 14.194 -2.825 1.00 85.56 390 TRP A CA 1
ATOM 3195 C C . TRP A 1 390 ? 19.333 12.719 -3.214 1.00 85.56 390 TRP A C 1
ATOM 3197 O O . TRP A 1 390 ? 19.297 11.875 -2.321 1.00 85.56 390 TRP A O 1
ATOM 3207 N N . PHE A 1 391 ? 19.302 12.366 -4.509 1.00 80.25 391 PHE A N 1
ATOM 3208 C CA . PHE A 1 391 ? 19.498 10.986 -4.994 1.00 80.25 391 PHE A CA 1
ATOM 3209 C C . PHE A 1 391 ? 20.972 10.550 -4.889 1.00 80.25 391 PHE A C 1
ATOM 3211 O O . PHE A 1 391 ? 21.605 10.100 -5.842 1.00 80.25 391 PHE A O 1
ATOM 3218 N N . SER A 1 392 ? 21.530 10.693 -3.694 1.00 76.62 392 SER A N 1
ATOM 3219 C CA . SER A 1 392 ? 22.887 10.303 -3.328 1.00 76.62 392 SER A CA 1
ATOM 3220 C C . SER A 1 392 ? 22.843 9.510 -2.026 1.00 76.62 392 SER A C 1
ATOM 3222 O O . SER A 1 392 ? 21.997 9.762 -1.161 1.00 76.62 392 SER A O 1
ATOM 3224 N N . PHE A 1 393 ? 23.749 8.540 -1.871 1.00 65.31 393 PHE A N 1
ATOM 3225 C CA . PHE A 1 393 ? 23.792 7.668 -0.694 1.00 65.31 393 PHE A CA 1
ATOM 3226 C C . PHE A 1 393 ? 23.847 8.466 0.616 1.00 65.31 393 PHE A C 1
ATOM 3228 O O . PHE A 1 393 ? 23.128 8.142 1.560 1.00 65.31 393 PHE A O 1
ATOM 3235 N N . GLY A 1 394 ? 24.602 9.571 0.635 1.00 69.50 394 GLY A N 1
ATOM 3236 C CA . GLY A 1 394 ? 24.718 10.458 1.796 1.00 69.50 394 GLY A CA 1
ATOM 3237 C C . GLY A 1 394 ? 23.404 11.095 2.270 1.00 69.50 394 GLY A C 1
ATOM 3238 O O . GLY A 1 394 ? 23.353 11.599 3.385 1.00 69.50 394 GLY A O 1
ATOM 3239 N N . ASN A 1 395 ? 22.336 11.060 1.465 1.00 78.00 395 ASN A N 1
ATOM 3240 C CA . ASN A 1 395 ? 21.041 11.654 1.803 1.00 78.00 395 ASN A CA 1
ATOM 3241 C C . ASN A 1 395 ? 19.938 10.619 2.095 1.00 78.00 395 ASN A C 1
ATOM 3243 O O . ASN A 1 395 ? 19.097 10.864 2.957 1.00 78.00 395 ASN A O 1
ATOM 3247 N N . ILE A 1 396 ? 19.914 9.473 1.402 1.00 81.50 396 ILE A N 1
ATOM 3248 C CA . ILE A 1 396 ? 18.815 8.482 1.469 1.00 81.50 396 ILE A CA 1
ATOM 3249 C C . ILE A 1 396 ? 19.325 7.030 1.530 1.00 81.50 396 ILE A C 1
ATOM 3251 O O . ILE A 1 396 ? 18.847 6.146 0.821 1.00 81.50 396 ILE A O 1
ATOM 3255 N N . GLY A 1 397 ? 20.306 6.765 2.395 1.00 79.62 397 GLY A N 1
ATOM 3256 C CA . GLY A 1 397 ? 21.007 5.476 2.464 1.00 79.62 397 GLY A CA 1
ATOM 3257 C C . GLY A 1 397 ? 20.158 4.245 2.827 1.00 79.62 397 GLY A C 1
ATOM 3258 O O . GLY A 1 397 ? 20.577 3.130 2.536 1.00 79.62 397 GLY A O 1
ATOM 3259 N N . SER A 1 398 ? 18.959 4.412 3.401 1.00 90.19 398 SER A N 1
ATOM 3260 C CA . SER A 1 398 ? 18.079 3.297 3.817 1.00 90.19 398 SER A CA 1
ATOM 3261 C C . SER A 1 398 ? 17.194 2.730 2.693 1.00 90.19 398 SER A C 1
ATOM 3263 O O . SER A 1 398 ? 16.277 1.946 2.962 1.00 90.19 398 SER A O 1
ATOM 3265 N N . LEU A 1 399 ? 17.402 3.155 1.442 1.00 93.12 399 LEU A N 1
ATOM 3266 C CA . LEU A 1 399 ? 16.566 2.754 0.314 1.00 93.12 399 LEU A CA 1
ATOM 3267 C C . LEU A 1 399 ? 16.700 1.264 -0.015 1.00 93.12 399 LEU A C 1
ATOM 3269 O O . LEU A 1 399 ? 17.784 0.736 -0.223 1.00 93.12 399 LEU A O 1
ATOM 3273 N N . VAL A 1 400 ? 15.543 0.616 -0.147 1.00 93.69 400 VAL A N 1
ATOM 3274 C CA . VAL A 1 400 ? 15.390 -0.803 -0.500 1.00 93.69 400 VAL A CA 1
ATOM 3275 C C . VAL A 1 400 ? 14.707 -0.976 -1.858 1.00 93.69 400 VAL A C 1
ATOM 3277 O O . VAL A 1 400 ? 14.826 -2.019 -2.498 1.00 93.69 400 VAL A O 1
ATOM 3280 N N . ASN A 1 401 ? 13.925 0.012 -2.301 1.00 94.25 401 ASN A N 1
ATOM 3281 C CA . ASN A 1 401 ? 13.147 -0.073 -3.535 1.00 94.25 401 ASN A CA 1
ATOM 3282 C C . ASN A 1 401 ? 13.102 1.279 -4.249 1.00 94.25 401 ASN A C 1
ATOM 3284 O O . ASN A 1 401 ? 12.599 2.254 -3.684 1.00 94.25 401 ASN A O 1
ATOM 3288 N N . ILE A 1 402 ? 13.565 1.301 -5.495 1.00 95.44 402 ILE A N 1
ATOM 3289 C CA . ILE A 1 402 ? 13.515 2.475 -6.366 1.00 95.44 402 ILE A CA 1
ATOM 3290 C C . ILE A 1 402 ? 12.693 2.120 -7.600 1.00 95.44 402 ILE A C 1
ATOM 3292 O O . ILE A 1 402 ? 12.923 1.090 -8.236 1.00 95.44 402 ILE A O 1
ATOM 3296 N N . LYS A 1 403 ? 11.719 2.973 -7.927 1.00 95.50 403 LYS A N 1
ATOM 3297 C CA . LYS A 1 403 ? 10.907 2.854 -9.137 1.00 95.50 403 LYS A CA 1
ATOM 3298 C C . LYS A 1 403 ? 10.843 4.174 -9.893 1.00 95.50 403 LYS A C 1
ATOM 3300 O O . LYS A 1 403 ? 10.404 5.174 -9.324 1.00 95.50 403 LYS A O 1
ATOM 3305 N N . LEU A 1 404 ? 11.188 4.155 -11.174 1.00 95.88 404 LEU A N 1
ATOM 3306 C CA . LEU A 1 404 ? 11.010 5.270 -12.103 1.00 95.88 404 LEU A CA 1
ATOM 3307 C C . LEU A 1 404 ? 10.065 4.839 -13.223 1.00 95.88 404 LEU A C 1
ATOM 3309 O O . LEU A 1 404 ? 10.242 3.766 -13.790 1.00 95.88 404 LEU A O 1
ATOM 3313 N N . TRP A 1 405 ? 9.038 5.648 -13.481 1.00 93.56 405 TRP A N 1
ATOM 3314 C CA . TRP A 1 405 ? 7.971 5.329 -14.428 1.00 93.56 405 TRP A CA 1
ATOM 3315 C C . TRP A 1 405 ? 7.704 6.517 -15.345 1.00 93.56 405 TRP A C 1
ATOM 3317 O O . TRP A 1 405 ? 7.272 7.573 -14.877 1.00 93.56 405 TRP A O 1
ATOM 3327 N N . ASN A 1 406 ? 7.829 6.314 -16.652 1.00 91.88 406 ASN A N 1
ATOM 3328 C CA . ASN A 1 406 ? 7.396 7.256 -17.679 1.00 91.88 406 ASN A CA 1
ATOM 3329 C C . ASN A 1 406 ? 8.024 8.651 -17.534 1.00 91.88 406 ASN A C 1
ATOM 3331 O O . ASN A 1 406 ? 7.339 9.673 -17.621 1.00 91.88 406 ASN A O 1
ATOM 3335 N N . CYS A 1 407 ? 9.324 8.705 -17.249 1.00 91.56 407 CYS A N 1
ATOM 3336 C CA . CYS A 1 407 ? 10.072 9.956 -17.137 1.00 91.56 407 CYS A CA 1
ATOM 3337 C C . CYS A 1 407 ? 10.633 10.344 -18.515 1.00 91.56 407 CYS A C 1
ATOM 3339 O O . CYS A 1 407 ? 11.822 10.194 -18.783 1.00 91.56 407 CYS A O 1
ATOM 3341 N N . GLU A 1 408 ? 9.753 10.826 -19.398 1.00 87.62 408 GLU A N 1
ATOM 3342 C CA . GLU A 1 408 ? 9.998 11.011 -20.842 1.00 87.62 408 GLU A CA 1
ATOM 3343 C C . GLU A 1 408 ? 11.270 11.813 -21.182 1.00 87.62 408 GLU A C 1
ATOM 3345 O O . GLU A 1 408 ? 11.942 11.516 -22.166 1.00 87.62 408 GLU A O 1
ATOM 3350 N N . LYS A 1 409 ? 11.605 12.844 -20.395 1.00 89.31 409 LYS A N 1
ATOM 3351 C CA . LYS A 1 409 ? 12.741 13.750 -20.659 1.00 89.31 409 LYS A CA 1
ATOM 3352 C C . LYS A 1 409 ? 14.035 13.361 -19.940 1.00 89.31 409 LYS A C 1
ATOM 3354 O O . LYS A 1 409 ? 15.053 14.007 -20.175 1.00 89.31 409 LYS A O 1
ATOM 3359 N N . LEU A 1 410 ? 14.000 12.346 -19.077 1.00 92.06 410 LEU A N 1
ATOM 3360 C CA . LEU A 1 410 ? 15.148 11.955 -18.267 1.00 92.06 410 LEU A CA 1
ATOM 3361 C C . LEU A 1 410 ? 16.257 11.385 -19.166 1.00 92.06 410 LEU A C 1
ATOM 3363 O O . LEU A 1 410 ? 16.008 10.470 -19.947 1.00 92.06 410 LEU A O 1
ATOM 3367 N N . GLN A 1 411 ? 17.464 11.938 -19.046 1.00 91.75 411 GLN A N 1
ATOM 3368 C CA . GLN A 1 411 ? 18.655 11.555 -19.821 1.00 91.75 411 GLN A CA 1
ATOM 3369 C C . GLN A 1 411 ? 19.777 10.999 -18.937 1.00 91.75 411 GLN A C 1
ATOM 3371 O O . GLN A 1 411 ? 20.652 10.281 -19.419 1.00 91.75 411 GLN A O 1
ATOM 3376 N N . HIS A 1 412 ? 19.767 11.324 -17.641 1.00 89.00 412 HIS A N 1
ATOM 3377 C CA . HIS A 1 412 ? 20.815 10.924 -16.706 1.00 89.00 412 HIS A CA 1
ATOM 3378 C C . HIS A 1 412 ? 20.222 10.284 -15.452 1.00 89.00 412 HIS A C 1
ATOM 3380 O O . HIS A 1 412 ? 19.394 10.890 -14.763 1.00 89.00 412 HIS A O 1
ATOM 3386 N N . LEU A 1 413 ? 20.678 9.068 -15.153 1.00 90.25 413 LEU A N 1
ATOM 3387 C CA . LEU A 1 413 ? 20.370 8.351 -13.920 1.00 90.25 413 LEU A CA 1
ATOM 3388 C C . LEU A 1 413 ? 21.478 8.581 -12.878 1.00 90.25 413 LEU A C 1
ATOM 3390 O O . LEU A 1 413 ? 22.643 8.749 -13.242 1.00 90.25 413 LEU A O 1
ATOM 3394 N N . PRO A 1 414 ? 21.132 8.619 -11.580 1.00 87.25 414 PRO A N 1
ATOM 3395 C CA . PRO A 1 414 ? 22.116 8.594 -10.512 1.00 87.25 414 PRO A CA 1
ATOM 3396 C C . PRO A 1 414 ? 22.709 7.189 -10.381 1.00 87.25 414 PRO A C 1
ATOM 3398 O O . PRO A 1 414 ? 22.099 6.194 -10.774 1.00 87.25 414 PRO A O 1
ATOM 3401 N N . ARG A 1 415 ? 23.866 7.105 -9.730 1.00 84.44 415 ARG A N 1
ATOM 3402 C CA . ARG A 1 415 ? 24.462 5.831 -9.327 1.00 84.44 415 ARG A CA 1
ATOM 3403 C C . ARG A 1 415 ? 23.531 5.108 -8.362 1.00 84.44 415 ARG A C 1
ATOM 3405 O O . ARG A 1 415 ? 23.251 5.623 -7.284 1.00 84.44 415 ARG A O 1
ATOM 3412 N N . PHE A 1 416 ? 22.996 3.955 -8.749 1.00 88.00 416 PHE A N 1
ATOM 3413 C CA . PHE A 1 416 ? 22.132 3.158 -7.870 1.00 88.00 416 PHE A CA 1
ATOM 3414 C C . PHE A 1 416 ? 22.913 2.107 -7.073 1.00 88.00 416 PHE A C 1
ATOM 3416 O O . PHE A 1 416 ? 22.443 1.646 -6.035 1.00 88.00 416 PHE A O 1
ATOM 3423 N N . ASP A 1 417 ? 24.116 1.769 -7.523 1.00 82.56 417 ASP A N 1
ATOM 3424 C CA . ASP A 1 417 ? 25.033 0.825 -6.885 1.00 82.56 417 ASP A CA 1
ATOM 3425 C C . ASP A 1 417 ? 25.561 1.329 -5.529 1.00 82.56 417 ASP A C 1
ATOM 3427 O O . ASP A 1 417 ? 25.871 0.526 -4.654 1.00 82.56 417 ASP A O 1
ATOM 3431 N N . GLN A 1 418 ? 25.562 2.649 -5.306 1.00 83.56 418 GLN A N 1
ATOM 3432 C CA . GLN A 1 418 ? 25.895 3.265 -4.013 1.00 83.56 418 GLN A CA 1
ATOM 3433 C C . GLN A 1 418 ? 24.905 2.932 -2.878 1.00 83.56 418 GLN A C 1
ATOM 3435 O O . GLN A 1 418 ? 25.165 3.289 -1.733 1.00 83.56 418 GLN A O 1
ATOM 3440 N N . PHE A 1 419 ? 23.745 2.322 -3.164 1.00 88.50 419 PHE A N 1
ATOM 3441 C CA . PHE A 1 419 ? 22.733 1.995 -2.154 1.00 88.50 419 PHE A CA 1
ATOM 3442 C C . PHE A 1 419 ? 22.896 0.543 -1.663 1.00 88.50 419 PHE A C 1
ATOM 3444 O O . PHE A 1 419 ? 22.412 -0.383 -2.318 1.00 88.50 419 PHE A O 1
ATOM 3451 N N . PRO A 1 420 ? 23.499 0.306 -0.481 1.00 87.88 420 PRO A N 1
ATOM 3452 C CA . PRO A 1 420 ? 23.869 -1.038 -0.035 1.00 87.88 420 PRO A CA 1
ATOM 3453 C C . PRO A 1 420 ? 22.668 -1.932 0.304 1.00 87.88 420 PRO A C 1
ATOM 3455 O O . PRO A 1 420 ? 22.779 -3.153 0.277 1.00 87.88 420 PRO A O 1
ATOM 3458 N N . PHE A 1 421 ? 21.508 -1.347 0.612 1.00 91.12 421 PHE A N 1
ATOM 3459 C CA . PHE A 1 421 ? 20.288 -2.085 0.962 1.00 91.12 421 PHE A CA 1
ATOM 3460 C C . PHE A 1 421 ? 19.287 -2.189 -0.196 1.00 91.12 421 PHE A C 1
ATOM 3462 O O . PHE A 1 421 ? 18.175 -2.690 -0.000 1.00 91.12 421 PHE A O 1
ATOM 3469 N N . LEU A 1 422 ? 19.646 -1.707 -1.393 1.00 93.31 422 LEU A N 1
ATOM 3470 C CA . LEU A 1 422 ? 18.750 -1.688 -2.543 1.00 93.31 422 LEU A CA 1
ATOM 3471 C C . LEU A 1 422 ? 18.500 -3.111 -3.040 1.00 93.31 422 LEU A C 1
ATOM 3473 O O . LEU A 1 422 ? 19.367 -3.725 -3.648 1.00 93.31 422 LEU A O 1
ATOM 3477 N N . LYS A 1 423 ? 17.282 -3.606 -2.806 1.00 94.06 423 LYS A N 1
ATOM 3478 C CA . LYS A 1 423 ? 16.845 -4.934 -3.245 1.00 94.06 423 LYS A CA 1
ATOM 3479 C C . LYS A 1 423 ? 16.176 -4.911 -4.602 1.00 94.06 423 LYS A C 1
ATOM 3481 O O . LYS A 1 423 ? 16.338 -5.847 -5.370 1.00 94.06 423 LYS A O 1
ATOM 3486 N N . HIS A 1 424 ? 15.399 -3.873 -4.904 1.00 95.44 424 HIS A N 1
ATOM 3487 C CA . HIS A 1 424 ? 14.633 -3.830 -6.148 1.00 95.44 424 HIS A CA 1
ATOM 3488 C C . HIS A 1 424 ? 14.830 -2.506 -6.891 1.00 95.44 424 HIS A C 1
ATOM 3490 O O . HIS A 1 424 ? 14.541 -1.437 -6.334 1.00 95.44 424 HIS A O 1
ATOM 3496 N N . LEU A 1 425 ? 15.189 -2.600 -8.168 1.00 96.25 425 LEU A N 1
ATOM 3497 C CA . LEU A 1 425 ? 15.301 -1.475 -9.090 1.00 96.25 425 LEU A CA 1
ATOM 3498 C C . LEU A 1 425 ? 14.352 -1.681 -10.275 1.00 96.25 425 LEU A C 1
ATOM 3500 O O . LEU A 1 425 ? 14.411 -2.701 -10.953 1.00 96.25 425 LEU A O 1
ATOM 3504 N N . HIS A 1 426 ? 13.462 -0.714 -10.504 1.00 96.81 426 HIS A N 1
ATOM 3505 C CA . HIS A 1 426 ? 12.488 -0.735 -11.599 1.00 96.81 426 HIS A CA 1
ATOM 3506 C C . HIS A 1 426 ? 12.605 0.534 -12.434 1.00 96.81 426 HIS A C 1
ATOM 3508 O O . HIS A 1 426 ? 12.369 1.631 -11.917 1.00 96.81 426 HIS A O 1
ATOM 3514 N N . LEU A 1 427 ? 12.912 0.374 -13.714 1.00 97.50 427 LEU A N 1
ATOM 3515 C CA . LEU A 1 427 ? 13.039 1.436 -14.702 1.00 97.50 427 LEU A CA 1
ATOM 3516 C C . LEU A 1 427 ? 12.052 1.154 -15.834 1.00 97.50 427 LEU A C 1
ATOM 3518 O O . LEU A 1 427 ? 12.179 0.140 -16.512 1.00 97.50 427 LEU A O 1
ATOM 3522 N N . GLU A 1 428 ? 11.060 2.026 -16.012 1.00 95.69 428 GLU A N 1
ATOM 3523 C CA . GLU A 1 428 ? 10.027 1.842 -17.031 1.00 95.69 428 GLU A CA 1
ATOM 3524 C C . GLU A 1 428 ? 9.709 3.129 -17.787 1.00 95.69 428 GLU A C 1
ATOM 3526 O O . GLU A 1 428 ? 9.505 4.172 -17.158 1.00 95.69 428 GLU A O 1
ATOM 3531 N N . GLY A 1 429 ? 9.630 3.057 -19.118 1.00 94.62 429 GLY A N 1
ATOM 3532 C CA . GLY A 1 429 ? 9.240 4.179 -19.976 1.00 94.62 429 GLY A CA 1
ATOM 3533 C C . GLY A 1 429 ? 10.228 5.343 -19.887 1.00 94.62 429 GLY A C 1
ATOM 3534 O O . GLY A 1 429 ? 9.850 6.470 -19.550 1.00 94.62 429 GLY A O 1
ATOM 3535 N N . LEU A 1 430 ? 11.515 5.069 -20.123 1.00 95.62 430 LEU A N 1
ATOM 3536 C CA . LEU A 1 430 ? 12.603 6.057 -20.050 1.00 95.62 430 LEU A CA 1
ATOM 3537 C C . LEU A 1 430 ? 13.284 6.203 -21.429 1.00 95.62 430 LEU A C 1
ATOM 3539 O O . LEU A 1 430 ? 14.420 5.768 -21.616 1.00 95.62 430 LEU A O 1
ATOM 3543 N N . PRO A 1 431 ? 12.616 6.824 -22.420 1.00 94.50 431 PRO A N 1
ATOM 3544 C CA . PRO A 1 431 ? 12.995 6.727 -23.833 1.00 94.50 431 PRO A CA 1
ATOM 3545 C C . PRO A 1 431 ? 14.277 7.466 -24.229 1.00 94.50 431 PRO A C 1
ATOM 3547 O O . PRO A 1 431 ? 14.746 7.295 -25.350 1.00 94.50 431 PRO A O 1
ATOM 3550 N N . ASN A 1 432 ? 14.831 8.308 -23.353 1.00 94.56 432 ASN A N 1
ATOM 3551 C CA . ASN A 1 432 ? 16.038 9.098 -23.620 1.00 94.56 432 ASN A CA 1
ATOM 3552 C C . ASN A 1 432 ? 17.260 8.660 -22.797 1.00 94.56 432 ASN A C 1
ATOM 3554 O O . ASN A 1 432 ? 18.294 9.321 -22.854 1.00 94.56 432 ASN A O 1
ATOM 3558 N N . ILE A 1 433 ? 17.157 7.556 -22.053 1.00 94.56 433 ILE A N 1
ATOM 3559 C CA . ILE A 1 433 ? 18.292 6.965 -21.344 1.00 94.56 433 ILE A CA 1
ATOM 3560 C C . ILE A 1 433 ? 19.123 6.136 -22.323 1.00 94.56 433 ILE A C 1
ATOM 3562 O O . ILE A 1 433 ? 18.604 5.203 -22.928 1.00 94.56 433 ILE A O 1
ATOM 3566 N N . GLU A 1 434 ? 20.410 6.468 -22.449 1.00 93.56 434 GLU A N 1
ATOM 3567 C CA . GLU A 1 434 ? 21.365 5.720 -23.284 1.00 93.56 434 GLU A CA 1
ATOM 3568 C C . GLU A 1 434 ? 22.226 4.731 -22.487 1.00 93.56 434 GLU A C 1
ATOM 3570 O O . GLU A 1 434 ? 22.678 3.731 -23.040 1.00 93.56 434 GLU A O 1
ATOM 3575 N N . PHE A 1 435 ? 22.432 4.998 -21.193 1.00 90.31 435 PHE A N 1
ATOM 3576 C CA . PHE A 1 435 ? 23.225 4.182 -20.272 1.00 90.31 435 PHE A CA 1
ATOM 3577 C C . PHE A 1 435 ? 22.672 4.270 -18.843 1.00 90.31 435 PHE A C 1
ATOM 3579 O O . PHE A 1 435 ? 22.054 5.272 -18.475 1.00 90.31 435 PHE A O 1
ATOM 3586 N N . ILE A 1 436 ? 22.906 3.239 -18.026 1.00 87.75 436 ILE A N 1
ATOM 3587 C CA . ILE A 1 436 ? 22.432 3.183 -16.630 1.00 87.75 436 ILE A CA 1
ATOM 3588 C C . ILE A 1 436 ? 23.421 3.850 -15.670 1.00 87.75 436 ILE A C 1
ATOM 3590 O O . ILE A 1 436 ? 22.995 4.552 -14.753 1.00 87.75 436 ILE A O 1
ATOM 3594 N N . ASP A 1 437 ? 24.722 3.672 -15.893 1.00 80.88 437 ASP A N 1
ATOM 3595 C CA . ASP A 1 437 ? 25.786 4.186 -15.030 1.00 80.88 437 ASP A CA 1
ATOM 3596 C C . ASP A 1 437 ? 26.886 4.902 -15.837 1.00 80.88 437 ASP A C 1
ATOM 3598 O O . ASP A 1 437 ? 27.153 4.579 -16.996 1.00 80.88 437 ASP A O 1
ATOM 3602 N N . ASN A 1 438 ? 27.532 5.908 -15.246 1.00 71.75 438 ASN A N 1
ATOM 3603 C CA . ASN A 1 438 ? 28.559 6.719 -15.899 1.00 71.75 438 ASN A CA 1
ATOM 3604 C C . ASN A 1 438 ? 29.948 6.442 -15.300 1.00 71.75 438 ASN A C 1
ATOM 3606 O O . ASN A 1 438 ? 30.188 6.737 -14.128 1.00 71.75 438 ASN A O 1
ATOM 3610 N N . LYS A 1 439 ? 30.883 5.952 -16.133 1.00 63.47 439 LYS A N 1
ATOM 3611 C CA . LYS A 1 439 ? 32.240 5.530 -15.727 1.00 63.47 439 LYS A CA 1
ATOM 3612 C C . LYS A 1 439 ? 33.108 6.670 -15.173 1.00 63.47 439 LYS A C 1
ATOM 3614 O O . LYS A 1 439 ? 34.062 6.405 -14.452 1.00 63.47 439 LYS A O 1
ATOM 3619 N N . ASN A 1 440 ? 32.775 7.932 -15.456 1.00 54.00 440 ASN A N 1
ATOM 3620 C CA . ASN A 1 440 ? 33.607 9.090 -15.090 1.00 54.00 440 ASN A CA 1
ATOM 3621 C C . ASN A 1 440 ? 33.572 9.467 -13.596 1.00 54.00 440 ASN A C 1
ATOM 3623 O O . ASN A 1 440 ? 34.308 10.357 -13.172 1.00 54.00 440 ASN A O 1
ATOM 3627 N N . TYR A 1 441 ? 32.734 8.817 -12.786 1.00 51.75 441 TYR A N 1
ATOM 3628 C CA . TYR A 1 441 ? 32.717 9.006 -11.336 1.00 51.75 441 TYR A CA 1
ATOM 3629 C C . TYR A 1 441 ? 33.574 7.924 -10.675 1.00 51.75 441 TYR A C 1
ATOM 3631 O O . TYR A 1 441 ? 33.070 6.880 -10.269 1.00 51.75 441 TYR A O 1
ATOM 3639 N N . VAL A 1 442 ? 34.882 8.154 -10.585 1.00 41.91 442 VAL A N 1
ATOM 3640 C CA . VAL A 1 442 ? 35.796 7.266 -9.855 1.00 41.91 442 VAL A CA 1
ATOM 3641 C C . VAL A 1 442 ? 35.440 7.322 -8.366 1.00 41.91 442 VAL A C 1
ATOM 3643 O O . VAL A 1 442 ? 35.611 8.359 -7.729 1.00 41.91 442 VAL A O 1
ATOM 3646 N N . SER A 1 443 ? 34.946 6.223 -7.793 1.00 45.06 443 SER A N 1
ATOM 3647 C CA . SER A 1 443 ? 34.957 6.028 -6.342 1.00 45.06 443 SER A CA 1
ATOM 3648 C C . SER A 1 443 ? 35.965 4.939 -6.000 1.00 45.06 443 SER A C 1
ATOM 3650 O O . SER A 1 443 ? 35.909 3.827 -6.515 1.00 45.06 443 SER A O 1
ATOM 3652 N N . HIS A 1 444 ? 36.884 5.250 -5.090 1.00 43.56 444 HIS A N 1
ATOM 3653 C CA . HIS A 1 444 ? 37.846 4.306 -4.514 1.00 43.56 444 HIS A CA 1
ATOM 3654 C C . HIS A 1 444 ? 37.196 3.298 -3.540 1.00 43.56 444 HIS A C 1
ATOM 3656 O O . HIS A 1 444 ? 37.846 2.808 -2.619 1.00 43.56 444 HIS A O 1
ATOM 3662 N N . SER A 1 445 ? 35.901 3.001 -3.682 1.00 46.12 445 SER A N 1
ATOM 3663 C CA . SER A 1 445 ? 35.190 2.107 -2.769 1.00 46.12 445 SER A CA 1
ATOM 3664 C C . SER A 1 445 ? 35.234 0.671 -3.283 1.00 46.12 445 SER A C 1
ATOM 3666 O O . SER A 1 445 ? 34.523 0.314 -4.218 1.00 46.12 445 SER A O 1
ATOM 3668 N N . LEU A 1 446 ? 36.030 -0.152 -2.600 1.00 46.94 446 LEU A N 1
ATOM 3669 C CA . LEU A 1 446 ? 36.153 -1.616 -2.693 1.00 46.94 446 LEU A CA 1
ATOM 3670 C C . LEU A 1 446 ? 34.850 -2.384 -2.345 1.00 46.94 446 LEU A C 1
ATOM 3672 O O . LEU A 1 446 ? 34.895 -3.521 -1.883 1.00 46.94 446 LEU A O 1
ATOM 3676 N N . THR A 1 447 ? 33.679 -1.762 -2.490 1.00 56.19 447 THR A N 1
ATOM 3677 C CA . THR A 1 447 ? 32.381 -2.363 -2.168 1.00 56.19 447 THR A CA 1
ATOM 3678 C C . THR A 1 447 ? 31.859 -3.175 -3.347 1.00 56.19 447 THR A C 1
ATOM 3680 O O . THR A 1 447 ? 31.970 -2.758 -4.498 1.00 56.19 447 THR A O 1
ATOM 3683 N N . THR A 1 448 ? 31.255 -4.324 -3.057 1.00 67.38 448 THR A N 1
ATOM 3684 C CA . THR A 1 448 ? 30.562 -5.167 -4.037 1.00 67.38 448 THR A CA 1
ATOM 3685 C C . THR A 1 448 ? 29.503 -4.369 -4.807 1.00 67.38 448 THR A C 1
ATOM 3687 O O . THR A 1 448 ? 28.711 -3.638 -4.214 1.00 67.38 448 THR A O 1
ATOM 3690 N N . PHE A 1 449 ? 29.497 -4.497 -6.137 1.00 79.19 449 PHE A N 1
ATOM 3691 C CA . PHE A 1 449 ? 28.507 -3.882 -7.027 1.00 79.19 449 PHE A CA 1
ATOM 3692 C C . PHE A 1 449 ? 27.110 -4.422 -6.701 1.00 79.19 449 PHE A C 1
ATOM 3694 O O . PHE A 1 449 ? 26.891 -5.629 -6.768 1.00 79.19 449 PHE A O 1
ATOM 3701 N N . PHE A 1 450 ? 26.182 -3.536 -6.313 1.00 85.75 450 PHE A N 1
ATOM 3702 C CA . PHE A 1 450 ? 24.821 -3.892 -5.879 1.00 85.75 450 PHE A CA 1
ATOM 3703 C C . PHE A 1 450 ? 24.772 -5.055 -4.861 1.00 85.75 450 PHE A C 1
ATOM 3705 O O . PHE A 1 450 ? 24.286 -6.148 -5.167 1.00 85.75 450 PHE A O 1
ATOM 3712 N N . PRO A 1 451 ? 25.195 -4.831 -3.607 1.00 85.62 451 PRO A N 1
ATOM 3713 C CA . PRO A 1 451 ? 25.392 -5.905 -2.631 1.00 85.62 451 PRO A CA 1
ATOM 3714 C C . PRO A 1 451 ? 24.100 -6.584 -2.152 1.00 85.62 451 PRO A C 1
ATOM 3716 O O . PRO A 1 451 ? 24.181 -7.614 -1.498 1.00 85.62 451 PRO A O 1
ATOM 3719 N N . SER A 1 452 ? 22.919 -6.027 -2.440 1.00 90.75 452 SER A N 1
ATOM 3720 C CA . SER A 1 452 ? 21.627 -6.580 -2.002 1.00 90.75 452 SER A CA 1
ATOM 3721 C C . SER A 1 452 ? 20.595 -6.716 -3.125 1.00 90.75 452 SER A C 1
ATOM 3723 O O . SER A 1 452 ? 19.438 -7.006 -2.826 1.00 90.75 452 SER A O 1
ATOM 3725 N N . LEU A 1 453 ? 20.945 -6.455 -4.392 1.00 92.81 453 LEU A N 1
ATOM 3726 C CA . LEU A 1 453 ? 19.946 -6.370 -5.463 1.00 92.81 453 LEU A CA 1
ATOM 3727 C C . LEU A 1 453 ? 19.394 -7.756 -5.811 1.00 92.81 453 LEU A C 1
ATOM 3729 O O . LEU A 1 453 ? 20.100 -8.588 -6.359 1.00 92.81 453 LEU A O 1
ATOM 3733 N N . GLU A 1 454 ? 18.111 -7.960 -5.523 1.00 93.50 454 GLU A N 1
ATOM 3734 C CA . GLU A 1 454 ? 17.360 -9.200 -5.732 1.00 93.50 454 GLU A CA 1
ATOM 3735 C C . GLU A 1 454 ? 16.515 -9.160 -7.011 1.00 93.50 454 GLU A C 1
ATOM 3737 O O . GLU A 1 454 ? 16.301 -10.202 -7.632 1.00 93.50 454 GLU A O 1
ATOM 3742 N N . LYS A 1 455 ? 16.013 -7.975 -7.400 1.00 94.56 455 LYS A N 1
ATOM 3743 C CA . LYS A 1 455 ? 15.093 -7.797 -8.537 1.00 94.56 455 LYS A CA 1
ATOM 3744 C C . LYS A 1 455 ? 15.470 -6.599 -9.403 1.00 94.56 455 LYS A C 1
ATOM 3746 O O . LYS A 1 455 ? 15.547 -5.473 -8.896 1.00 94.56 455 LYS A O 1
ATOM 3751 N N . LEU A 1 456 ? 15.603 -6.823 -10.705 1.00 96.19 456 LEU A N 1
ATOM 3752 C CA . LEU A 1 456 ? 15.889 -5.792 -11.700 1.00 96.19 456 LEU A CA 1
ATOM 3753 C C . LEU A 1 456 ? 14.845 -5.828 -12.819 1.00 96.19 456 LEU A C 1
ATOM 3755 O O . LEU A 1 456 ? 14.621 -6.867 -13.432 1.00 96.19 456 LEU A O 1
ATOM 3759 N N . SER A 1 457 ? 14.226 -4.683 -13.099 1.00 97.06 457 SER A N 1
ATOM 3760 C CA . SER A 1 457 ? 13.264 -4.533 -14.195 1.00 97.06 457 SER A CA 1
ATOM 3761 C C . SER A 1 457 ? 13.636 -3.342 -15.074 1.00 97.06 457 SER A C 1
ATOM 3763 O O . SER A 1 457 ? 13.716 -2.217 -14.573 1.00 97.06 457 SER A O 1
ATOM 3765 N N . ILE A 1 458 ? 13.843 -3.594 -16.367 1.00 97.06 458 ILE A N 1
ATOM 3766 C CA . ILE A 1 458 ? 14.164 -2.608 -17.405 1.00 97.06 458 ILE A CA 1
ATOM 3767 C C . ILE A 1 458 ? 13.121 -2.754 -18.517 1.00 97.06 458 ILE A C 1
ATOM 3769 O O . ILE A 1 458 ? 13.103 -3.749 -19.231 1.00 97.06 458 ILE A O 1
ATOM 3773 N N . ILE A 1 459 ? 12.202 -1.800 -18.625 1.00 96.50 459 ILE A N 1
ATOM 3774 C CA . ILE A 1 459 ? 11.000 -1.925 -19.459 1.00 96.50 459 ILE A CA 1
ATOM 3775 C C . ILE A 1 459 ? 10.847 -0.661 -20.306 1.00 96.50 459 ILE A C 1
ATOM 3777 O O . ILE A 1 459 ? 10.792 0.432 -19.759 1.00 96.50 459 ILE A O 1
ATOM 3781 N N . ASP A 1 460 ? 10.714 -0.779 -21.623 1.00 95.69 460 ASP A N 1
ATOM 3782 C CA . ASP A 1 460 ? 10.479 0.360 -22.519 1.00 95.69 460 ASP A CA 1
ATOM 3783 C C . ASP A 1 460 ? 11.581 1.439 -22.420 1.00 95.69 460 ASP A C 1
ATOM 3785 O O . ASP A 1 460 ? 11.348 2.612 -22.099 1.00 95.69 460 ASP A O 1
ATOM 3789 N N . LEU A 1 461 ? 12.826 1.011 -22.656 1.00 96.69 461 LEU A N 1
ATOM 3790 C CA . LEU A 1 461 ? 14.014 1.866 -22.761 1.00 96.69 461 LEU A CA 1
ATOM 3791 C C . LEU A 1 461 ? 14.611 1.770 -24.185 1.00 96.69 461 LEU A C 1
ATOM 3793 O O . LEU A 1 461 ? 15.683 1.197 -24.377 1.00 96.69 461 LEU A O 1
ATOM 3797 N N . PRO A 1 462 ? 13.951 2.340 -25.213 1.00 94.44 462 PRO A N 1
ATOM 3798 C CA . PRO A 1 462 ? 14.305 2.130 -26.622 1.00 94.44 462 PRO A CA 1
ATOM 3799 C C . PRO A 1 462 ? 15.700 2.614 -27.051 1.00 94.44 462 PRO A C 1
ATOM 3801 O O . PRO A 1 462 ? 16.236 2.100 -28.030 1.00 94.44 462 PRO A O 1
ATOM 3804 N N . LYS A 1 463 ? 16.283 3.602 -26.359 1.00 95.06 463 LYS A N 1
ATOM 3805 C CA . LYS A 1 463 ? 17.620 4.154 -26.662 1.00 95.06 463 LYS A CA 1
ATOM 3806 C C . LYS A 1 463 ? 18.734 3.613 -25.767 1.00 95.06 463 LYS A C 1
ATOM 3808 O O . LYS A 1 463 ? 19.874 4.049 -25.912 1.00 95.06 463 LYS A O 1
ATOM 3813 N N . LEU A 1 464 ? 18.422 2.716 -24.831 1.00 95.56 464 LEU A N 1
ATOM 3814 C CA . LEU A 1 464 ? 19.420 2.164 -23.924 1.00 95.56 464 LEU A CA 1
ATOM 3815 C C . LEU A 1 464 ? 20.355 1.247 -24.716 1.00 95.56 464 LEU A C 1
ATOM 3817 O O . LEU A 1 464 ? 19.896 0.254 -25.271 1.00 95.56 464 LEU A O 1
ATOM 3821 N N . LYS A 1 465 ? 21.645 1.591 -24.758 1.00 91.94 465 LYS A N 1
ATOM 3822 C CA . LYS A 1 465 ? 22.666 0.870 -25.534 1.00 91.94 465 LYS A CA 1
ATOM 3823 C C . LYS A 1 465 ? 23.491 -0.069 -24.665 1.00 91.94 465 LYS A C 1
ATOM 3825 O O . LYS A 1 465 ? 23.668 -1.237 -24.991 1.00 91.94 465 LYS A O 1
ATOM 3830 N N . GLU A 1 466 ? 23.978 0.437 -23.538 1.00 87.06 466 GLU A N 1
ATOM 3831 C CA . GLU A 1 466 ? 24.872 -0.296 -22.640 1.00 87.06 466 GLU A CA 1
ATOM 3832 C C . GLU A 1 466 ? 24.559 0.015 -21.180 1.00 87.06 466 GLU A C 1
ATOM 3834 O O . GLU A 1 466 ? 23.916 1.014 -20.857 1.00 87.06 466 GLU A O 1
ATOM 3839 N N . TRP A 1 467 ? 25.061 -0.816 -20.267 1.00 86.56 467 TRP A N 1
ATOM 3840 C CA . TRP A 1 467 ? 24.968 -0.508 -18.844 1.00 86.56 467 TRP A CA 1
ATOM 3841 C C . TRP A 1 467 ? 25.823 0.705 -18.451 1.00 86.56 467 TRP A C 1
ATOM 3843 O O . TRP A 1 467 ? 25.351 1.560 -17.701 1.00 86.56 467 TRP A O 1
ATOM 3853 N N . TRP A 1 468 ? 27.054 0.813 -18.964 1.00 82.19 468 TRP A N 1
ATOM 3854 C CA . TRP A 1 468 ? 28.023 1.836 -18.557 1.00 82.19 468 TRP A CA 1
ATOM 3855 C C . TRP A 1 468 ? 28.408 2.789 -19.699 1.00 82.19 468 TRP A C 1
ATOM 3857 O O . TRP A 1 468 ? 28.641 2.351 -20.817 1.00 82.19 468 TRP A O 1
ATOM 3867 N N . LYS A 1 469 ? 28.604 4.082 -19.409 1.00 77.31 469 LYS A N 1
ATOM 3868 C CA . LYS A 1 469 ? 29.102 5.082 -20.379 1.00 77.31 469 LYS A CA 1
ATOM 3869 C C . LYS A 1 469 ? 30.636 5.182 -20.423 1.00 77.31 469 LYS A C 1
ATOM 3871 O O . LYS A 1 469 ? 31.212 5.603 -19.426 1.00 77.31 469 LYS A O 1
ATOM 3876 N N . GLY A 1 470 ? 31.280 4.928 -21.570 1.00 65.69 470 GLY A N 1
ATOM 3877 C CA . GLY A 1 470 ? 32.702 5.250 -21.853 1.00 65.69 470 GLY A CA 1
ATOM 3878 C C . GLY A 1 470 ? 33.570 4.043 -22.251 1.00 65.69 470 GLY A C 1
ATOM 3879 O O . GLY A 1 470 ? 33.133 2.909 -22.097 1.00 65.69 470 GLY A O 1
ATOM 3880 N N . GLU A 1 471 ? 34.797 4.255 -22.735 1.00 53.47 471 GLU A N 1
ATOM 3881 C CA . GLU A 1 471 ? 35.766 3.184 -23.056 1.00 53.47 471 GLU A CA 1
ATOM 3882 C C . GLU A 1 471 ? 36.573 2.761 -21.810 1.00 53.47 471 GLU A C 1
ATOM 3884 O O . GLU A 1 471 ? 36.747 3.546 -20.877 1.00 53.47 471 GLU A O 1
ATOM 3889 N N . PHE A 1 472 ? 37.022 1.502 -21.741 1.00 53.66 472 PHE A N 1
ATOM 3890 C CA . PHE A 1 472 ? 37.854 1.011 -20.634 1.00 53.66 472 PHE A CA 1
ATOM 3891 C C . PHE A 1 472 ? 39.259 1.616 -20.747 1.00 53.66 472 PHE A C 1
ATOM 3893 O O . PHE A 1 472 ? 40.024 1.220 -21.619 1.00 53.66 472 PHE A O 1
ATOM 3900 N N . ILE A 1 473 ? 39.581 2.587 -19.887 1.00 49.91 473 ILE A N 1
ATOM 3901 C CA . ILE A 1 473 ? 40.860 3.318 -19.943 1.00 49.91 473 ILE A CA 1
ATOM 3902 C C . ILE A 1 473 ? 42.039 2.421 -19.520 1.00 49.91 473 ILE A C 1
ATOM 3904 O O . ILE A 1 473 ? 43.138 2.607 -20.025 1.00 49.91 473 ILE A O 1
ATOM 3908 N N . ASP A 1 474 ? 41.804 1.399 -18.686 1.00 46.47 474 ASP A N 1
ATOM 3909 C CA . ASP A 1 474 ? 42.826 0.440 -18.257 1.00 46.47 474 ASP A CA 1
ATOM 3910 C C . ASP A 1 474 ? 42.262 -0.985 -18.161 1.00 46.47 474 ASP A C 1
ATOM 3912 O O . ASP A 1 474 ? 41.283 -1.238 -17.457 1.00 46.47 474 ASP A O 1
ATOM 3916 N N . GLN A 1 475 ? 42.929 -1.949 -18.802 1.00 47.25 475 GLN A N 1
ATOM 3917 C CA . GLN A 1 475 ? 42.628 -3.388 -18.697 1.00 47.25 475 GLN A CA 1
ATOM 3918 C C . GLN A 1 475 ? 42.930 -3.978 -17.299 1.00 47.25 475 GLN A C 1
ATOM 3920 O O . GLN A 1 475 ? 42.731 -5.169 -17.074 1.00 47.25 475 GLN A O 1
ATOM 3925 N N . THR A 1 476 ? 43.422 -3.170 -16.353 1.00 41.66 476 THR A N 1
ATOM 3926 C CA . THR A 1 476 ? 43.947 -3.617 -15.051 1.00 41.66 476 THR A CA 1
ATOM 3927 C C . THR A 1 476 ? 43.059 -3.268 -13.852 1.00 41.66 476 THR A C 1
ATOM 3929 O O . THR A 1 476 ? 43.291 -3.795 -12.765 1.00 41.66 476 THR A O 1
ATOM 3932 N N . THR A 1 477 ? 42.005 -2.458 -14.016 1.00 44.28 477 THR A N 1
ATOM 3933 C CA . THR A 1 477 ? 41.000 -2.230 -12.959 1.00 44.28 477 THR A CA 1
ATOM 3934 C C . THR A 1 477 ? 39.729 -3.019 -13.268 1.00 44.28 477 THR A C 1
ATOM 3936 O O . THR A 1 477 ? 38.814 -2.559 -13.947 1.00 44.28 477 THR A O 1
ATOM 3939 N N . SER A 1 478 ? 39.668 -4.262 -12.785 1.00 50.44 478 SER A N 1
ATOM 3940 C CA . SER A 1 478 ? 38.450 -5.069 -12.861 1.00 50.44 478 SER A CA 1
ATOM 3941 C C . SER A 1 478 ? 37.413 -4.512 -11.883 1.00 50.44 478 SER A C 1
ATOM 3943 O O . SER A 1 478 ? 37.440 -4.776 -10.683 1.00 50.44 478 SER A O 1
ATOM 3945 N N . PHE A 1 479 ? 36.490 -3.692 -12.387 1.00 53.28 479 PHE A N 1
ATOM 3946 C CA . PHE A 1 479 ? 35.316 -3.317 -11.606 1.00 53.28 479 PHE A CA 1
ATOM 3947 C C . PHE A 1 479 ? 34.483 -4.569 -11.300 1.00 53.28 479 PHE A C 1
ATOM 3949 O O . PHE A 1 479 ? 34.381 -5.464 -12.148 1.00 53.28 479 PHE A O 1
ATOM 3956 N N . PRO A 1 480 ? 33.846 -4.643 -10.120 1.00 58.69 480 PRO A N 1
ATOM 3957 C CA . PRO A 1 480 ? 32.859 -5.676 -9.867 1.00 58.69 480 PRO A CA 1
ATOM 3958 C C . PRO A 1 480 ? 31.713 -5.509 -10.875 1.00 58.69 480 PRO A C 1
ATOM 3960 O O . PRO A 1 480 ? 30.983 -4.526 -10.859 1.00 58.69 480 PRO A O 1
ATOM 3963 N N . THR A 1 481 ? 31.595 -6.466 -11.791 1.00 67.31 481 THR A N 1
ATOM 3964 C CA . THR A 1 481 ? 30.598 -6.499 -12.876 1.00 67.31 481 THR A CA 1
ATOM 3965 C C . THR A 1 481 ? 29.485 -7.506 -12.603 1.00 67.31 481 THR A C 1
ATOM 3967 O O . THR A 1 481 ? 28.672 -7.764 -13.486 1.00 67.31 481 THR A O 1
ATOM 3970 N N . ILE A 1 482 ? 29.462 -8.102 -11.406 1.00 77.50 482 ILE A N 1
ATOM 3971 C CA . ILE A 1 482 ? 28.585 -9.224 -11.072 1.00 77.50 482 ILE A CA 1
ATOM 3972 C C . ILE A 1 482 ? 27.488 -8.778 -10.100 1.00 77.50 482 ILE A C 1
ATOM 3974 O O . ILE A 1 482 ? 27.765 -8.265 -9.018 1.00 77.50 482 ILE A O 1
ATOM 3978 N N . LEU A 1 483 ? 26.237 -9.036 -10.468 1.00 85.06 483 LEU A N 1
ATOM 3979 C CA . LEU A 1 483 ? 25.045 -8.909 -9.635 1.00 85.06 483 LEU A CA 1
ATOM 3980 C C . LEU A 1 483 ? 24.832 -10.214 -8.849 1.00 85.06 483 LEU A C 1
ATOM 3982 O O . LEU A 1 483 ? 24.073 -11.092 -9.259 1.00 85.06 483 LEU A O 1
ATOM 3986 N N . HIS A 1 484 ? 25.536 -10.355 -7.723 1.00 81.44 484 HIS A N 1
ATOM 3987 C CA . HIS A 1 484 ? 25.624 -11.614 -6.964 1.00 81.44 484 HIS A CA 1
ATOM 3988 C C . HIS A 1 484 ? 24.295 -12.123 -6.387 1.00 81.44 484 HIS A C 1
ATOM 3990 O O . HIS A 1 484 ? 24.119 -13.328 -6.243 1.00 81.44 484 HIS A O 1
ATOM 3996 N N . HIS A 1 485 ? 23.375 -11.221 -6.043 1.00 86.50 485 HIS A N 1
ATOM 3997 C CA . HIS A 1 485 ? 22.116 -11.564 -5.372 1.00 86.50 485 HIS A CA 1
ATOM 3998 C C . HIS A 1 485 ? 20.894 -11.506 -6.291 1.00 86.50 485 HIS A C 1
ATOM 4000 O O . HIS A 1 485 ? 19.768 -11.683 -5.818 1.00 86.50 485 HIS A O 1
ATOM 4006 N N . LEU A 1 486 ? 21.095 -11.254 -7.589 1.00 90.31 486 LEU A N 1
ATOM 4007 C CA . LEU A 1 486 ? 19.987 -11.091 -8.516 1.00 90.31 486 LEU A CA 1
ATOM 4008 C C . LEU A 1 486 ? 19.252 -12.420 -8.685 1.00 90.31 486 LEU A C 1
ATOM 4010 O O . LEU A 1 486 ? 19.840 -13.426 -9.065 1.00 90.31 486 LEU A O 1
ATOM 4014 N N . SER A 1 487 ? 17.954 -12.396 -8.402 1.00 90.25 487 SER A N 1
ATOM 4015 C CA . SER A 1 487 ? 17.070 -13.562 -8.461 1.00 90.25 487 SER A CA 1
ATOM 4016 C C . SER A 1 487 ? 15.970 -13.401 -9.506 1.00 90.25 487 SER A C 1
ATOM 4018 O O . SER A 1 487 ? 15.519 -14.390 -10.075 1.00 90.25 487 SER A O 1
ATOM 4020 N N . GLU A 1 488 ? 15.547 -12.167 -9.789 1.00 92.81 488 GLU A N 1
ATOM 4021 C CA . GLU A 1 488 ? 14.510 -11.881 -10.777 1.00 92.81 488 GLU A CA 1
ATOM 4022 C C . GLU A 1 488 ? 14.986 -10.798 -11.744 1.00 92.81 488 GLU A C 1
ATOM 4024 O O . GLU A 1 488 ? 15.341 -9.689 -11.325 1.00 92.81 488 GLU A O 1
ATOM 4029 N N . LEU A 1 489 ? 14.956 -11.115 -13.037 1.00 95.19 489 LEU A N 1
ATOM 4030 C CA . LEU A 1 489 ? 15.308 -10.197 -14.113 1.00 95.19 489 LEU A CA 1
ATOM 4031 C C . LEU A 1 489 ? 14.133 -10.049 -15.082 1.00 95.19 489 LEU A C 1
ATOM 4033 O O . LEU A 1 489 ? 13.572 -11.036 -15.557 1.00 95.19 489 LEU A O 1
ATOM 4037 N N . THR A 1 490 ? 13.781 -8.802 -15.385 1.00 96.12 490 THR A N 1
ATOM 4038 C CA . THR A 1 490 ? 12.785 -8.458 -16.401 1.00 96.12 490 THR A CA 1
ATOM 4039 C C . THR A 1 490 ? 13.375 -7.464 -17.391 1.00 96.12 490 THR A C 1
ATOM 4041 O O . THR A 1 490 ? 13.796 -6.381 -16.977 1.00 96.12 490 THR A O 1
ATOM 4044 N N . ILE A 1 491 ? 13.374 -7.801 -18.682 1.00 95.88 491 ILE A N 1
ATOM 4045 C CA . ILE A 1 491 ? 13.796 -6.903 -19.765 1.00 95.88 491 ILE A CA 1
ATOM 4046 C C . ILE A 1 491 ? 12.721 -6.893 -20.851 1.00 95.88 491 ILE A C 1
ATOM 4048 O O . ILE A 1 491 ? 12.461 -7.911 -21.478 1.00 95.88 491 ILE A O 1
ATOM 4052 N N . PHE A 1 492 ? 12.092 -5.747 -21.084 1.00 95.12 492 PHE A N 1
ATOM 4053 C CA . PHE A 1 492 ? 10.994 -5.615 -22.043 1.00 95.12 492 PHE A CA 1
ATOM 4054 C C . PHE A 1 492 ? 11.225 -4.400 -22.943 1.00 95.12 492 PHE A C 1
ATOM 4056 O O . PHE A 1 492 ? 11.519 -3.322 -22.430 1.00 95.12 492 PHE A O 1
ATOM 4063 N N . ASN A 1 493 ? 11.058 -4.538 -24.259 1.00 93.56 493 ASN A N 1
ATOM 4064 C CA . ASN A 1 493 ? 11.136 -3.439 -25.231 1.00 93.56 493 ASN A CA 1
ATOM 4065 C C . ASN A 1 493 ? 12.419 -2.593 -25.089 1.00 93.56 493 ASN A C 1
ATOM 4067 O O . ASN A 1 493 ? 12.377 -1.383 -24.839 1.00 93.56 493 ASN A O 1
ATOM 4071 N N . CYS A 1 494 ? 13.573 -3.257 -25.192 1.00 94.38 494 CYS A N 1
ATOM 4072 C CA . CYS A 1 494 ? 14.909 -2.653 -25.092 1.00 94.38 494 CYS A CA 1
ATOM 4073 C C . CYS A 1 494 ? 15.789 -3.084 -26.285 1.00 94.38 494 CYS A C 1
ATOM 4075 O O . CYS A 1 494 ? 16.789 -3.777 -26.095 1.00 94.38 494 CYS A O 1
ATOM 4077 N N . PRO A 1 495 ? 15.437 -2.703 -27.527 1.00 90.56 495 PRO A N 1
ATOM 4078 C CA . PRO A 1 495 ? 16.031 -3.266 -28.743 1.00 90.56 495 PRO A CA 1
ATOM 4079 C C . PRO A 1 495 ? 17.508 -2.908 -28.970 1.00 90.56 495 PRO A C 1
ATOM 4081 O O . PRO A 1 495 ? 18.200 -3.639 -29.670 1.00 90.56 495 PRO A O 1
ATOM 4084 N N . GLN A 1 496 ? 17.998 -1.793 -28.415 1.00 92.19 496 GLN A N 1
ATOM 4085 C CA . GLN A 1 496 ? 19.388 -1.340 -28.598 1.00 92.19 496 GLN A CA 1
ATOM 4086 C C . GLN A 1 496 ? 20.348 -1.843 -27.514 1.00 92.19 496 GLN A C 1
ATOM 4088 O O . GLN A 1 496 ? 21.551 -1.611 -27.625 1.00 92.19 496 GLN A O 1
ATOM 4093 N N . LEU A 1 497 ? 19.837 -2.505 -26.472 1.00 92.38 497 LEU A N 1
ATOM 4094 C CA . LEU A 1 497 ? 20.648 -2.931 -25.340 1.00 92.38 497 LEU A CA 1
ATOM 4095 C C . LEU A 1 497 ? 21.544 -4.094 -25.776 1.00 92.38 497 LEU A C 1
ATOM 4097 O O . LEU A 1 497 ? 21.046 -5.163 -26.121 1.00 92.38 497 LEU A O 1
ATOM 4101 N N . GLY A 1 498 ? 22.858 -3.872 -25.779 1.00 85.81 498 GLY A N 1
ATOM 4102 C CA . GLY A 1 498 ? 23.842 -4.865 -26.216 1.00 85.81 498 GLY A CA 1
ATOM 4103 C C . GLY A 1 498 ? 24.333 -5.785 -25.100 1.00 85.81 498 GLY A C 1
ATOM 4104 O O . GLY A 1 498 ? 24.652 -6.942 -25.352 1.00 85.81 498 GLY A O 1
ATOM 4105 N N . SER A 1 499 ? 24.406 -5.298 -23.857 1.00 84.50 499 SER A N 1
ATOM 4106 C CA . SER A 1 499 ? 24.871 -6.099 -22.718 1.00 84.50 499 SER A CA 1
ATOM 4107 C C . SER A 1 499 ? 24.370 -5.579 -21.371 1.00 84.50 499 SER A C 1
ATOM 4109 O O . SER A 1 499 ? 24.048 -4.399 -21.213 1.00 84.50 499 SER A O 1
ATOM 4111 N N . ILE A 1 500 ? 24.348 -6.472 -20.382 1.00 87.56 500 ILE A N 1
ATOM 4112 C CA . ILE A 1 500 ? 24.091 -6.170 -18.971 1.00 87.56 500 ILE A CA 1
ATOM 4113 C C . ILE A 1 500 ? 25.234 -6.721 -18.100 1.00 87.56 500 ILE A C 1
ATOM 4115 O O . ILE A 1 500 ? 25.994 -7.574 -18.567 1.00 87.56 500 ILE A O 1
ATOM 4119 N N . PRO A 1 501 ? 25.384 -6.261 -16.843 1.00 86.19 501 PRO A N 1
ATOM 4120 C CA . PRO A 1 501 ? 26.320 -6.857 -15.903 1.00 86.19 501 PRO A CA 1
ATOM 4121 C C . PRO A 1 501 ? 26.052 -8.354 -15.748 1.00 86.19 501 PRO A C 1
ATOM 4123 O O . PRO A 1 501 ? 24.898 -8.792 -15.778 1.00 86.19 501 PRO A O 1
ATOM 4126 N N . LYS A 1 502 ? 27.119 -9.125 -15.529 1.00 82.19 502 LYS A N 1
ATOM 4127 C CA . LYS A 1 502 ? 27.001 -10.551 -15.223 1.00 82.19 502 LYS A CA 1
ATOM 4128 C C . LYS A 1 502 ? 26.113 -10.723 -13.995 1.00 82.19 502 LYS A C 1
ATOM 4130 O O . LYS A 1 502 ? 26.130 -9.891 -13.092 1.00 82.19 502 LYS A O 1
ATOM 4135 N N . HIS A 1 503 ? 25.353 -11.801 -13.924 1.00 82.06 503 HIS A N 1
ATOM 4136 C CA . HIS A 1 503 ? 24.506 -12.087 -12.771 1.00 82.06 503 HIS A CA 1
ATOM 4137 C C . HIS A 1 503 ? 24.682 -13.531 -12.318 1.00 82.06 503 HIS A C 1
ATOM 4139 O O . HIS A 1 503 ? 25.144 -14.379 -13.078 1.00 82.06 503 HIS A O 1
ATOM 4145 N N . GLY A 1 504 ? 24.345 -13.791 -11.054 1.00 71.50 504 GLY A N 1
ATOM 4146 C CA . GLY A 1 504 ? 24.225 -15.156 -10.549 1.00 71.50 504 GLY A CA 1
ATOM 4147 C C . GLY A 1 504 ? 23.053 -15.915 -11.193 1.00 71.50 504 GLY A C 1
ATOM 4148 O O . GLY A 1 504 ? 22.337 -15.368 -12.041 1.00 71.50 504 GLY A O 1
ATOM 4149 N N . PRO A 1 505 ? 22.831 -17.174 -10.787 1.00 75.50 505 PRO A N 1
ATOM 4150 C CA . PRO A 1 505 ? 21.757 -17.986 -11.335 1.00 75.50 505 PRO A CA 1
ATOM 4151 C C . PRO A 1 505 ? 20.393 -17.430 -10.883 1.00 75.50 505 PRO A C 1
ATOM 4153 O O . PRO A 1 505 ? 20.137 -17.234 -9.690 1.00 75.50 505 PRO A O 1
ATOM 4156 N N . LEU A 1 506 ? 19.529 -17.138 -11.856 1.00 86.81 506 LEU A N 1
ATOM 4157 C CA . LEU A 1 506 ? 18.235 -16.484 -11.648 1.00 86.81 506 LEU A CA 1
ATOM 4158 C C . LEU A 1 506 ? 17.168 -17.487 -11.210 1.00 86.81 506 LEU A C 1
ATOM 4160 O O . LEU A 1 506 ? 17.144 -18.612 -11.684 1.00 86.81 506 LEU A O 1
ATOM 4164 N N . HIS A 1 507 ? 16.223 -17.045 -10.384 1.00 88.69 507 HIS A N 1
ATOM 4165 C CA . HIS A 1 507 ? 15.005 -17.789 -10.057 1.00 88.69 507 HIS A CA 1
ATOM 4166 C C . HIS A 1 507 ? 13.869 -17.523 -11.056 1.00 88.69 507 HIS A C 1
ATOM 4168 O O . HIS A 1 507 ? 13.087 -18.430 -11.353 1.00 88.69 507 HIS A O 1
ATOM 4174 N N . SER A 1 508 ? 13.781 -16.294 -11.580 1.00 91.75 508 SER A N 1
ATOM 4175 C CA . SER A 1 508 ? 12.784 -15.881 -12.572 1.00 91.75 508 SER A CA 1
ATOM 4176 C C . SER A 1 508 ? 13.401 -14.994 -13.651 1.00 91.75 508 SER A C 1
ATOM 4178 O O . SER A 1 508 ? 14.108 -14.033 -13.342 1.00 91.75 508 SER A O 1
ATOM 4180 N N . LEU A 1 509 ? 13.049 -15.265 -14.907 1.00 93.12 509 LEU A N 1
ATOM 4181 C CA . LEU A 1 509 ? 13.477 -14.497 -16.072 1.00 93.12 509 LEU A CA 1
ATOM 4182 C C . LEU A 1 509 ? 12.274 -14.178 -16.969 1.00 93.12 509 LEU A C 1
ATOM 4184 O O . LEU A 1 509 ? 11.530 -15.079 -17.348 1.00 93.12 509 LEU A O 1
ATOM 4188 N N . ASP A 1 510 ? 12.073 -12.898 -17.278 1.00 94.25 510 ASP A N 1
ATOM 4189 C CA . ASP A 1 510 ? 11.009 -12.409 -18.166 1.00 94.25 510 ASP A CA 1
ATOM 4190 C C . ASP A 1 510 ? 11.623 -11.481 -19.224 1.00 94.25 510 ASP A C 1
ATOM 4192 O O . ASP A 1 510 ? 12.155 -10.420 -18.888 1.00 94.25 510 ASP A O 1
ATOM 4196 N N . ILE A 1 511 ? 11.612 -11.899 -20.490 1.00 93.06 511 ILE A N 1
ATOM 4197 C CA . ILE A 1 511 ? 12.238 -11.157 -21.586 1.00 93.06 511 ILE A CA 1
ATOM 4198 C C . ILE A 1 511 ? 11.254 -10.970 -22.740 1.00 93.06 511 ILE A C 1
ATOM 4200 O O . ILE A 1 511 ? 10.602 -11.920 -23.172 1.00 93.06 511 ILE A O 1
ATOM 4204 N N . SER A 1 512 ? 11.200 -9.758 -23.294 1.00 92.44 512 SER A N 1
ATOM 4205 C CA . SER A 1 512 ? 10.413 -9.451 -24.487 1.00 92.44 512 SER A CA 1
ATOM 4206 C C . SER A 1 512 ? 11.010 -8.342 -25.336 1.00 92.44 512 SER A C 1
ATOM 4208 O O . SER A 1 512 ? 11.508 -7.364 -24.780 1.00 92.44 512 SER A O 1
ATOM 4210 N N . ASP A 1 513 ? 10.853 -8.420 -26.660 1.00 89.88 513 ASP A N 1
ATOM 4211 C CA . ASP A 1 513 ? 11.219 -7.336 -27.587 1.00 89.88 513 ASP A CA 1
ATOM 4212 C C . ASP A 1 513 ? 12.665 -6.821 -27.357 1.00 89.88 513 ASP A C 1
ATOM 4214 O O . ASP A 1 513 ? 12.900 -5.631 -27.109 1.00 89.88 513 ASP A O 1
ATOM 4218 N N . ILE A 1 514 ? 13.644 -7.735 -27.375 1.00 89.62 514 ILE A N 1
ATOM 4219 C CA . ILE A 1 514 ? 15.083 -7.425 -27.250 1.00 89.62 514 ILE A CA 1
ATOM 4220 C C . ILE A 1 514 ? 15.877 -7.905 -28.471 1.00 89.62 514 ILE A C 1
ATOM 4222 O O . ILE A 1 514 ? 15.358 -8.639 -29.307 1.00 89.62 514 ILE A O 1
ATOM 4226 N N . SER A 1 515 ? 17.147 -7.503 -28.570 1.00 88.44 515 SER A N 1
ATOM 4227 C CA . SER A 1 515 ? 18.063 -7.997 -29.603 1.00 88.44 515 SER A CA 1
ATOM 4228 C C . SER A 1 515 ? 18.441 -9.470 -29.386 1.00 88.44 515 SER A C 1
ATOM 4230 O O . SER A 1 515 ? 18.492 -9.948 -28.250 1.00 88.44 515 SER A O 1
ATOM 4232 N N . LEU A 1 516 ? 18.760 -10.180 -30.476 1.00 84.12 516 LEU A N 1
ATOM 4233 C CA . LEU A 1 516 ? 19.220 -11.574 -30.426 1.00 84.12 516 LEU A CA 1
ATOM 4234 C C . LEU A 1 516 ? 20.503 -11.711 -29.597 1.00 84.12 516 LEU A C 1
ATOM 4236 O O . LEU A 1 516 ? 20.603 -12.581 -28.740 1.00 84.12 516 LEU A O 1
ATOM 4240 N N . GLN A 1 517 ? 21.442 -10.784 -29.794 1.00 84.88 517 GLN A N 1
ATOM 4241 C CA . GLN A 1 517 ? 22.706 -10.743 -29.062 1.00 84.88 517 GLN A CA 1
ATOM 4242 C C . GLN A 1 517 ? 22.493 -10.679 -27.543 1.00 84.88 517 GLN A C 1
ATOM 4244 O O . GLN A 1 517 ? 23.154 -11.392 -26.790 1.00 84.88 517 GLN A O 1
ATOM 4249 N N . LEU A 1 518 ? 21.568 -9.833 -27.075 1.00 87.25 518 LEU A N 1
ATOM 4250 C CA . LEU A 1 518 ? 21.266 -9.746 -25.649 1.00 87.25 518 LEU A CA 1
ATOM 4251 C C . LEU A 1 518 ? 20.544 -11.001 -25.155 1.00 87.25 518 LEU A C 1
ATOM 4253 O O . LEU A 1 518 ? 20.797 -11.439 -24.035 1.00 87.25 518 LEU A O 1
ATOM 42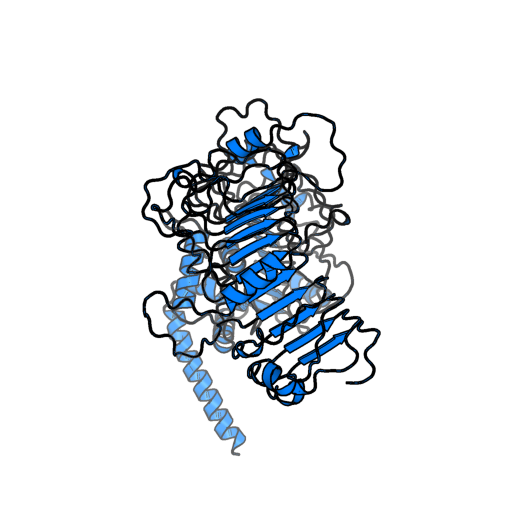57 N N . PHE A 1 519 ? 19.652 -11.568 -25.969 1.00 85.94 519 PHE A N 1
ATOM 4258 C CA . PHE A 1 519 ? 18.942 -12.796 -25.630 1.00 85.94 519 PHE A CA 1
ATOM 4259 C C . PHE A 1 519 ? 19.921 -13.947 -25.376 1.00 85.94 519 PHE A C 1
ATOM 4261 O O . PHE A 1 519 ? 19.893 -14.529 -24.294 1.00 85.94 519 PHE A O 1
ATOM 4268 N N . GLU A 1 520 ? 20.826 -14.217 -26.319 1.00 82.62 520 GLU A N 1
ATOM 4269 C CA . GLU A 1 520 ? 21.854 -15.259 -26.192 1.00 82.62 520 GLU A CA 1
ATOM 4270 C C . GLU A 1 520 ? 22.722 -15.035 -24.951 1.00 82.62 520 GLU A C 1
ATOM 4272 O O . GLU A 1 520 ? 22.875 -15.941 -24.135 1.00 82.62 520 GLU A O 1
ATOM 4277 N N . LEU A 1 521 ? 23.194 -13.801 -24.746 1.00 84.12 521 LEU A N 1
ATOM 4278 C CA . LEU A 1 521 ? 24.026 -13.432 -23.602 1.00 84.12 521 LEU A CA 1
ATOM 4279 C C . LEU A 1 521 ? 23.315 -13.671 -22.257 1.00 84.12 521 LEU A C 1
ATOM 4281 O O . LEU A 1 521 ? 23.885 -14.274 -21.349 1.00 84.12 521 LEU A O 1
ATOM 4285 N N . VAL A 1 522 ? 22.068 -13.211 -22.100 1.00 84.62 522 VAL A N 1
ATOM 4286 C CA . VAL A 1 522 ? 21.303 -13.382 -20.848 1.00 84.62 522 VAL A CA 1
ATOM 4287 C C . VAL A 1 522 ? 20.997 -14.854 -20.582 1.00 84.62 522 VAL A C 1
ATOM 4289 O O . VAL A 1 522 ? 21.079 -15.304 -19.437 1.00 84.62 522 VAL A O 1
ATOM 4292 N N . MET A 1 523 ? 20.685 -15.617 -21.629 1.00 79.94 523 MET A N 1
ATOM 4293 C CA . MET A 1 523 ? 20.411 -17.046 -21.512 1.00 79.94 523 MET A CA 1
ATOM 4294 C C . MET A 1 523 ? 21.675 -17.854 -21.187 1.00 79.94 523 MET A C 1
ATOM 4296 O O . MET A 1 523 ? 21.620 -18.748 -20.340 1.00 79.94 523 MET A O 1
ATOM 4300 N N . GLU A 1 524 ? 22.827 -17.512 -21.770 1.00 78.56 524 GLU A N 1
ATOM 4301 C CA . GLU A 1 524 ? 24.124 -18.112 -21.430 1.00 78.56 524 GLU A CA 1
ATOM 4302 C C . GLU A 1 524 ? 24.467 -17.870 -19.952 1.00 78.56 524 GLU A C 1
ATOM 4304 O O . GLU A 1 524 ? 24.793 -18.805 -19.217 1.00 78.56 524 GLU A O 1
ATOM 4309 N N . MET A 1 525 ? 24.314 -16.633 -19.470 1.00 79.00 525 MET A N 1
ATOM 4310 C CA . MET A 1 525 ? 24.563 -16.291 -18.063 1.00 79.00 525 MET A CA 1
ATOM 4311 C C . MET A 1 525 ? 23.586 -16.975 -17.098 1.00 79.00 525 MET A C 1
ATOM 4313 O O . MET A 1 525 ? 23.955 -17.296 -15.972 1.00 79.00 525 MET A O 1
ATOM 4317 N N . ALA A 1 526 ? 22.336 -17.203 -17.511 1.00 73.06 526 ALA A N 1
ATOM 4318 C CA . ALA A 1 526 ? 21.346 -17.904 -16.695 1.00 73.06 526 ALA A CA 1
ATOM 4319 C C . ALA A 1 526 ? 21.591 -19.424 -16.618 1.00 73.06 526 ALA A C 1
ATOM 4321 O O . ALA A 1 526 ? 21.146 -20.064 -15.661 1.00 73.06 526 ALA A O 1
ATOM 4322 N N . THR A 1 527 ? 22.279 -19.999 -17.610 1.00 66.75 527 THR A N 1
ATOM 4323 C CA . THR A 1 527 ? 22.525 -21.447 -17.728 1.00 66.75 527 THR A CA 1
ATOM 4324 C C . THR A 1 527 ? 23.904 -21.876 -17.228 1.00 66.75 527 THR A C 1
ATOM 4326 O O . THR A 1 527 ? 24.058 -22.991 -16.725 1.00 66.75 527 THR A O 1
ATOM 4329 N N . THR A 1 528 ? 24.903 -20.996 -17.293 1.00 62.47 528 THR A N 1
ATOM 4330 C CA . THR A 1 528 ? 26.241 -21.251 -16.754 1.00 62.47 528 THR A CA 1
ATOM 4331 C C . THR A 1 528 ? 26.295 -20.916 -15.261 1.00 62.47 528 THR A C 1
ATOM 4333 O O . THR A 1 528 ? 26.253 -19.758 -14.849 1.00 62.47 528 THR A O 1
ATOM 4336 N N . ASN A 1 529 ? 26.429 -21.938 -14.404 1.00 51.41 529 ASN A N 1
ATOM 4337 C CA . ASN A 1 529 ? 26.824 -21.710 -13.014 1.00 51.41 529 ASN A CA 1
ATOM 4338 C C . ASN A 1 529 ? 28.232 -21.112 -13.025 1.00 51.41 529 ASN A C 1
ATOM 4340 O O . ASN A 1 529 ? 29.216 -21.833 -13.194 1.00 51.41 529 ASN A O 1
ATOM 4344 N N . ILE A 1 530 ? 28.353 -19.803 -12.812 1.00 47.62 530 ILE A N 1
ATOM 4345 C CA . ILE A 1 530 ? 29.638 -19.215 -12.447 1.00 47.62 530 ILE A CA 1
ATOM 4346 C C . ILE A 1 530 ? 29.944 -19.696 -11.020 1.00 47.62 530 ILE A C 1
ATOM 4348 O O . ILE A 1 530 ? 29.645 -19.016 -10.038 1.00 47.62 530 ILE A O 1
ATOM 4352 N N . ILE A 1 531 ? 30.522 -20.894 -10.890 1.00 40.38 531 ILE A N 1
ATOM 4353 C CA . ILE A 1 531 ? 31.203 -21.311 -9.665 1.00 40.38 531 ILE A CA 1
ATOM 4354 C C . ILE A 1 531 ? 32.449 -20.432 -9.574 1.00 40.38 531 ILE A C 1
ATOM 4356 O O . ILE A 1 531 ? 33.486 -20.701 -10.177 1.00 40.38 531 ILE A O 1
ATOM 4360 N N . VAL A 1 532 ? 32.330 -19.316 -8.861 1.00 38.19 532 VAL A N 1
ATOM 4361 C CA . VAL A 1 532 ? 33.464 -18.442 -8.567 1.00 38.19 532 VAL A CA 1
ATOM 4362 C C . VAL A 1 532 ? 34.353 -19.170 -7.553 1.00 38.19 532 VAL A C 1
ATOM 4364 O O . VAL A 1 532 ? 34.111 -19.083 -6.352 1.00 38.19 532 VAL A O 1
ATOM 4367 N N . GLY A 1 533 ? 35.363 -19.910 -8.031 1.00 37.97 533 GLY A N 1
ATOM 4368 C CA . GLY A 1 533 ? 36.467 -20.381 -7.181 1.00 37.97 533 GLY A CA 1
ATOM 4369 C C . GLY A 1 533 ? 37.172 -21.699 -7.523 1.00 37.97 533 GLY A C 1
ATOM 4370 O O . GLY A 1 533 ? 38.209 -21.955 -6.921 1.00 37.97 533 GLY A O 1
ATOM 4371 N N . SER A 1 534 ? 36.697 -22.528 -8.456 1.00 33.47 534 SER A N 1
ATOM 4372 C CA . SER A 1 534 ? 37.327 -23.836 -8.729 1.00 33.47 534 SER A CA 1
ATOM 4373 C C . SER A 1 534 ? 37.551 -24.069 -10.220 1.00 33.47 534 SER A C 1
ATOM 4375 O O . SER A 1 534 ? 36.606 -24.021 -11.002 1.00 33.47 534 SER A O 1
ATOM 4377 N N . GLN A 1 535 ? 38.796 -24.365 -10.605 1.00 34.12 535 GLN A N 1
ATOM 4378 C CA . GLN A 1 535 ? 39.205 -24.750 -11.964 1.00 34.12 535 GLN A CA 1
ATOM 4379 C C . GLN A 1 535 ? 38.771 -26.176 -12.366 1.00 34.12 535 GLN A C 1
ATOM 4381 O O . GLN A 1 535 ? 39.438 -26.824 -13.167 1.00 34.12 535 GLN A O 1
ATOM 4386 N N . ASP A 1 536 ? 37.645 -26.666 -11.851 1.00 32.50 536 ASP A N 1
ATOM 4387 C CA . ASP A 1 536 ? 37.186 -28.028 -12.121 1.00 32.50 536 ASP A CA 1
ATOM 4388 C C . ASP A 1 536 ? 36.022 -28.013 -13.117 1.00 32.50 536 ASP A C 1
ATOM 4390 O O . ASP A 1 536 ? 34.858 -27.787 -12.786 1.00 32.50 536 ASP A O 1
ATOM 4394 N N . SER A 1 537 ? 36.362 -28.270 -14.377 1.00 35.41 537 SER A N 1
ATOM 4395 C CA . SER A 1 537 ? 35.496 -28.289 -15.560 1.00 35.41 537 SER A CA 1
ATOM 4396 C C . SER A 1 537 ? 34.622 -29.551 -15.693 1.00 35.41 537 SER A C 1
ATOM 4398 O O . SER A 1 537 ? 34.389 -30.025 -16.802 1.00 35.41 537 SER A O 1
ATOM 4400 N N . SER A 1 538 ? 34.120 -30.129 -14.594 1.00 36.62 538 SER A N 1
ATOM 4401 C CA . SER A 1 538 ? 33.392 -31.416 -14.655 1.00 36.62 538 SER A CA 1
ATOM 4402 C C . SER A 1 538 ? 32.160 -31.572 -13.752 1.00 36.62 538 SER A C 1
ATOM 4404 O O . SER A 1 538 ? 31.700 -32.693 -13.545 1.00 36.62 538 SER A O 1
ATOM 4406 N N . SER A 1 539 ? 31.550 -30.483 -13.270 1.00 39.84 539 SER A N 1
ATOM 4407 C CA . SER A 1 539 ? 30.231 -30.571 -12.618 1.00 39.84 539 SER A CA 1
ATOM 4408 C C . SER A 1 539 ? 29.120 -30.102 -13.561 1.00 39.84 539 SER A C 1
ATOM 4410 O O . SER A 1 539 ? 29.148 -28.989 -14.079 1.00 39.84 539 SER A O 1
ATOM 4412 N N . SER A 1 540 ? 28.145 -30.978 -13.818 1.00 44.84 540 SER A N 1
ATOM 4413 C CA . SER A 1 540 ? 26.934 -30.679 -14.587 1.00 44.84 540 SER A CA 1
ATOM 4414 C C . SER A 1 540 ? 26.212 -29.473 -13.977 1.00 44.84 540 SER A C 1
ATOM 4416 O O . SER A 1 540 ? 25.674 -29.568 -12.872 1.00 44.84 540 SER A O 1
ATOM 4418 N N . ALA A 1 541 ? 26.232 -28.337 -14.673 1.00 47.94 541 ALA A N 1
ATOM 4419 C CA . ALA A 1 541 ? 25.614 -27.098 -14.221 1.00 47.94 541 ALA A CA 1
ATOM 4420 C C . ALA A 1 541 ? 24.083 -27.239 -14.202 1.00 47.94 541 ALA A C 1
ATOM 4422 O O . ALA A 1 541 ? 23.449 -27.341 -15.247 1.00 47.94 541 ALA A O 1
ATOM 4423 N N . THR A 1 542 ? 23.480 -27.256 -13.014 1.00 52.94 542 THR A N 1
ATOM 4424 C CA . THR A 1 542 ? 22.022 -27.193 -12.844 1.00 52.94 542 THR A CA 1
ATOM 4425 C C . THR A 1 542 ? 21.603 -25.756 -12.545 1.00 52.94 542 THR A C 1
ATOM 4427 O O . THR A 1 542 ? 22.110 -25.155 -11.594 1.00 52.94 542 THR A O 1
ATOM 4430 N N . THR A 1 543 ? 20.679 -25.208 -13.337 1.00 65.94 543 THR A N 1
ATOM 4431 C CA . THR A 1 543 ? 20.167 -23.833 -13.189 1.00 65.94 543 THR A CA 1
ATOM 4432 C C . THR A 1 543 ? 19.208 -23.708 -12.001 1.00 65.94 543 THR A C 1
ATOM 4434 O O . THR A 1 543 ? 18.388 -24.600 -11.807 1.00 65.94 543 THR A O 1
ATOM 4437 N N . SER A 1 544 ? 19.192 -22.588 -11.271 1.00 77.38 544 SER A N 1
ATOM 4438 C CA . SER A 1 544 ? 18.169 -22.308 -10.235 1.00 77.38 544 SER A CA 1
ATOM 4439 C C . SER A 1 544 ? 16.849 -21.730 -10.786 1.00 77.38 544 SER A C 1
ATOM 4441 O O . SER A 1 544 ? 15.950 -21.378 -10.011 1.00 77.38 544 SER A O 1
ATOM 4443 N N . LEU A 1 545 ? 16.727 -21.630 -12.114 1.00 85.12 545 LEU A N 1
ATOM 4444 C CA . LEU A 1 545 ? 15.610 -20.991 -12.803 1.00 85.12 545 LEU A CA 1
ATOM 4445 C C . LEU A 1 545 ? 14.332 -21.818 -12.671 1.00 85.12 545 LEU A C 1
ATOM 4447 O O . LEU A 1 545 ? 14.256 -22.939 -13.159 1.00 85.12 545 LEU A O 1
ATOM 4451 N N . SER A 1 546 ? 13.320 -21.234 -12.028 1.00 90.31 546 SER A N 1
ATOM 4452 C CA . SER A 1 546 ? 12.007 -21.858 -11.812 1.00 90.31 546 SER A CA 1
ATOM 4453 C C . SER A 1 546 ? 10.930 -21.333 -12.760 1.00 90.31 546 SER A C 1
ATOM 4455 O O . SER A 1 546 ? 9.961 -22.034 -13.045 1.00 90.31 546 SER A O 1
ATOM 4457 N N . SER A 1 547 ? 11.092 -20.107 -13.264 1.00 92.31 547 SER A N 1
ATOM 4458 C CA . SER A 1 547 ? 10.114 -19.443 -14.121 1.00 92.31 547 SER A CA 1
ATOM 4459 C C . SER A 1 547 ? 10.805 -18.725 -15.273 1.00 92.31 547 SER A C 1
ATOM 4461 O O . SER A 1 547 ? 11.639 -17.847 -15.048 1.00 92.31 547 SER A O 1
ATOM 4463 N N . LEU A 1 548 ? 10.403 -19.054 -16.498 1.00 91.75 548 LEU A N 1
ATOM 4464 C CA . LEU A 1 548 ? 10.886 -18.433 -17.725 1.00 91.75 548 LEU A CA 1
ATOM 4465 C C . LEU A 1 548 ? 9.702 -17.935 -18.552 1.00 91.75 548 LEU A C 1
ATOM 4467 O O . LEU A 1 548 ? 8.809 -18.706 -18.913 1.00 91.75 548 LEU A O 1
ATOM 4471 N N . ARG A 1 549 ? 9.703 -16.641 -18.864 1.00 92.00 549 ARG A N 1
ATOM 4472 C CA . ARG A 1 549 ? 8.791 -16.032 -19.827 1.00 92.00 549 ARG A CA 1
ATOM 4473 C C . ARG A 1 549 ? 9.581 -15.400 -20.961 1.00 92.00 549 ARG A C 1
ATOM 4475 O O . ARG A 1 549 ? 10.467 -14.584 -20.726 1.00 92.00 549 ARG A O 1
ATOM 4482 N N . ILE A 1 550 ? 9.212 -15.767 -22.180 1.00 90.06 550 ILE A N 1
ATOM 4483 C CA . ILE A 1 550 ? 9.728 -15.180 -23.410 1.00 90.06 550 ILE A CA 1
ATOM 4484 C C . ILE A 1 550 ? 8.524 -14.681 -24.201 1.00 90.06 550 ILE A C 1
ATOM 4486 O O . ILE A 1 550 ? 7.577 -15.440 -24.434 1.00 90.06 550 ILE A O 1
ATOM 4490 N N . SER A 1 551 ? 8.536 -13.408 -24.590 1.00 89.50 551 SER A N 1
ATOM 4491 C CA . SER A 1 551 ? 7.461 -12.843 -25.398 1.00 89.50 551 SER A CA 1
ATOM 4492 C C . SER A 1 551 ? 7.921 -11.966 -26.556 1.00 89.50 551 SER A C 1
ATOM 4494 O O . SER A 1 551 ? 9.016 -11.423 -26.523 1.00 89.50 551 SER A O 1
ATOM 4496 N N . ASN A 1 552 ? 7.081 -11.835 -27.588 1.00 85.50 552 ASN A N 1
ATOM 4497 C CA . ASN A 1 552 ? 7.304 -10.963 -28.750 1.00 85.50 552 ASN A CA 1
ATOM 4498 C C . ASN A 1 552 ? 8.724 -11.078 -29.349 1.00 85.50 552 ASN A C 1
ATOM 4500 O O . ASN A 1 552 ? 9.382 -10.076 -29.622 1.00 85.50 552 ASN A O 1
ATOM 4504 N N . MET A 1 553 ? 9.222 -12.302 -29.518 1.00 81.19 553 MET A N 1
ATOM 4505 C CA . MET A 1 553 ? 10.521 -12.529 -30.156 1.00 81.19 553 MET A CA 1
ATOM 4506 C C . MET A 1 553 ? 10.327 -12.812 -31.643 1.00 81.19 553 MET A C 1
ATOM 4508 O O . MET A 1 553 ? 9.559 -13.704 -32.017 1.00 81.19 553 MET A O 1
ATOM 4512 N N . ASP A 1 554 ? 11.037 -12.060 -32.479 1.00 74.31 554 ASP A N 1
ATOM 4513 C CA . ASP A 1 554 ? 11.032 -12.180 -33.940 1.00 74.31 554 ASP A CA 1
ATOM 4514 C C . ASP A 1 554 ? 12.473 -12.396 -34.422 1.00 74.31 554 ASP A C 1
ATOM 4516 O O . ASP A 1 554 ? 13.083 -11.545 -35.064 1.00 74.31 554 ASP A O 1
ATOM 4520 N N . PHE A 1 555 ? 13.070 -13.510 -33.990 1.00 67.19 555 PHE A N 1
ATOM 4521 C CA . PHE A 1 555 ? 14.417 -13.890 -34.400 1.00 67.19 555 PHE A CA 1
ATOM 4522 C C . PHE A 1 555 ? 14.339 -14.886 -35.551 1.00 67.19 555 PHE A C 1
ATOM 4524 O O . PHE A 1 555 ? 13.655 -15.902 -35.446 1.00 67.19 555 PHE A O 1
ATOM 4531 N N . GLU A 1 556 ? 15.051 -14.628 -36.641 1.00 58.81 556 GLU A N 1
ATOM 4532 C CA . GLU A 1 556 ? 15.264 -15.641 -37.669 1.00 58.81 556 GLU A CA 1
ATOM 4533 C C . GLU A 1 556 ? 16.174 -16.742 -37.085 1.00 58.81 556 GLU A C 1
ATOM 4535 O O . GLU A 1 556 ? 17.307 -16.468 -36.704 1.00 58.81 556 GLU A O 1
ATOM 4540 N N . PHE A 1 557 ? 15.673 -17.981 -36.997 1.00 54.59 557 PHE A N 1
ATOM 4541 C CA . PHE A 1 557 ? 16.453 -19.188 -36.660 1.00 54.59 557 PHE A CA 1
ATOM 4542 C C . PHE A 1 557 ? 17.091 -19.249 -35.255 1.00 54.59 557 PHE A C 1
ATOM 4544 O O . PHE A 1 557 ? 18.246 -19.646 -35.123 1.00 54.59 557 PHE A O 1
ATOM 4551 N N . VAL A 1 558 ? 16.347 -18.948 -34.183 1.00 57.12 558 VAL A N 1
ATOM 4552 C CA . VAL A 1 558 ? 16.826 -19.280 -32.822 1.00 57.12 558 VAL A CA 1
ATOM 4553 C C . VAL A 1 558 ? 16.503 -20.723 -32.479 1.00 57.12 558 VAL A C 1
ATOM 4555 O O . VAL A 1 558 ? 15.354 -21.092 -32.232 1.00 57.12 558 VAL A O 1
ATOM 4558 N N . GLU A 1 559 ? 17.551 -21.531 -32.430 1.00 59.50 559 GLU A N 1
ATOM 4559 C CA . GLU A 1 559 ? 17.517 -22.896 -31.932 1.00 59.50 559 GLU A CA 1
ATOM 4560 C C . GLU A 1 559 ? 17.656 -22.882 -30.402 1.00 59.50 559 GLU A C 1
ATOM 4562 O O . GLU A 1 559 ? 18.751 -22.866 -29.852 1.00 59.50 559 GLU A O 1
ATOM 4567 N N . LEU A 1 560 ? 16.532 -22.884 -29.678 1.00 60.00 560 LEU A N 1
ATOM 4568 C CA . LEU A 1 560 ? 16.508 -22.894 -28.200 1.00 60.00 560 LEU A CA 1
ATOM 4569 C C . LEU A 1 560 ? 16.961 -24.234 -27.578 1.00 60.00 560 LEU A C 1
ATOM 4571 O O . LEU A 1 560 ? 16.842 -24.447 -26.370 1.00 60.00 560 LEU A O 1
ATOM 4575 N N . TYR A 1 561 ? 17.428 -25.165 -28.405 1.00 59.12 561 TYR A N 1
ATOM 4576 C CA . TYR A 1 561 ? 17.576 -26.579 -28.082 1.00 59.12 561 TYR A CA 1
ATOM 4577 C C . TYR A 1 561 ? 18.647 -26.842 -27.013 1.00 59.12 561 TYR A C 1
ATOM 4579 O O . TYR A 1 561 ? 18.396 -27.616 -26.088 1.00 59.12 561 TYR A O 1
ATOM 4587 N N . ASP A 1 562 ? 19.776 -26.131 -27.062 1.00 59.69 562 ASP A N 1
ATOM 4588 C CA . ASP A 1 562 ? 20.856 -26.272 -26.072 1.00 59.69 562 ASP A CA 1
ATOM 4589 C C . ASP A 1 562 ? 20.524 -25.612 -24.722 1.00 59.69 562 ASP A C 1
ATOM 4591 O O . ASP A 1 562 ? 21.105 -25.943 -23.689 1.00 59.69 562 ASP A O 1
ATOM 4595 N N . LEU A 1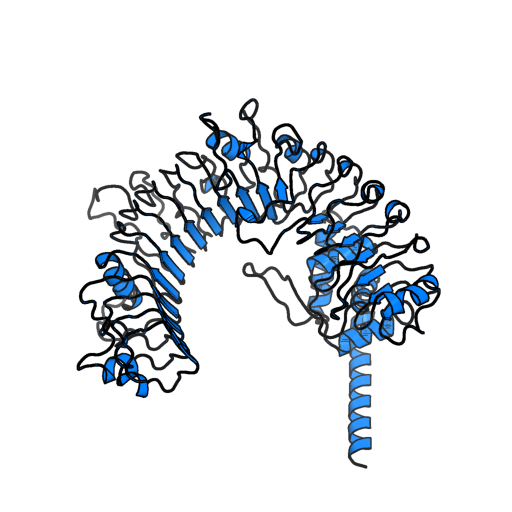 563 ? 19.565 -24.682 -24.703 1.00 63.06 563 LEU A N 1
ATOM 4596 C CA . LEU A 1 563 ? 19.242 -23.901 -23.508 1.00 63.06 563 LEU A CA 1
ATOM 4597 C C . LEU A 1 563 ? 18.348 -24.681 -22.538 1.00 63.06 563 LEU A C 1
ATOM 4599 O O . LEU A 1 563 ? 18.541 -24.609 -21.324 1.00 63.06 563 LEU A O 1
ATOM 4603 N N . PHE A 1 564 ? 17.376 -25.443 -23.049 1.00 67.19 564 PHE A N 1
ATOM 4604 C CA . PHE A 1 564 ? 16.404 -26.147 -22.204 1.00 67.19 564 PHE A CA 1
ATOM 4605 C C . PHE A 1 564 ? 16.932 -27.451 -21.596 1.00 67.19 564 PHE A C 1
ATOM 4607 O O . PHE A 1 564 ? 16.402 -27.893 -20.574 1.00 67.19 564 PHE A O 1
ATOM 4614 N N . SER A 1 565 ? 17.984 -28.057 -22.161 1.00 65.44 565 SER A N 1
ATOM 4615 C CA . SER A 1 565 ? 18.504 -29.348 -21.684 1.00 65.44 565 SER A CA 1
ATOM 4616 C C . SER A 1 565 ? 19.000 -29.304 -20.234 1.00 65.44 565 SER A C 1
ATOM 4618 O O . SER A 1 565 ? 18.955 -30.319 -19.541 1.00 65.44 565 SER A O 1
ATOM 4620 N N . ASN A 1 566 ? 19.430 -28.129 -19.760 1.00 68.12 566 ASN A N 1
ATOM 4621 C CA . ASN A 1 566 ? 20.032 -27.940 -18.435 1.00 68.12 566 ASN A CA 1
ATOM 4622 C C . ASN A 1 566 ? 19.064 -27.323 -17.401 1.00 68.12 566 ASN A C 1
ATOM 4624 O O . ASN A 1 566 ? 19.429 -27.144 -16.236 1.00 68.12 566 ASN A O 1
ATOM 4628 N N . MET A 1 567 ? 17.818 -27.026 -17.793 1.00 77.31 567 MET A N 1
ATOM 4629 C CA . MET A 1 567 ? 16.814 -26.344 -16.960 1.00 77.31 567 MET A CA 1
ATOM 4630 C C . MET A 1 567 ? 15.978 -27.310 -16.104 1.00 77.31 567 MET A C 1
ATOM 4632 O O . MET A 1 567 ? 14.747 -27.296 -16.118 1.00 77.31 567 MET A O 1
ATOM 4636 N N . THR A 1 568 ? 16.644 -28.151 -15.315 1.00 81.31 568 THR A N 1
ATOM 4637 C CA . THR A 1 568 ? 15.998 -29.224 -14.534 1.00 81.31 568 THR A CA 1
ATOM 4638 C C . THR A 1 568 ? 15.043 -28.737 -13.443 1.00 81.31 568 THR A C 1
ATOM 4640 O O . THR A 1 568 ? 14.144 -29.480 -13.043 1.00 81.31 568 THR A O 1
ATOM 4643 N N . HIS A 1 569 ? 15.200 -27.496 -12.977 1.00 86.56 569 HIS A N 1
ATOM 4644 C CA . HIS A 1 569 ? 14.378 -26.874 -11.934 1.00 86.56 569 HIS A CA 1
ATOM 4645 C C . HIS A 1 569 ? 13.228 -26.001 -12.467 1.00 86.56 569 HIS A C 1
ATOM 4647 O O . HIS A 1 569 ? 12.471 -25.451 -11.665 1.00 86.56 569 HIS A O 1
ATOM 4653 N N . LEU A 1 570 ? 13.074 -25.871 -13.790 1.00 88.81 570 LEU A N 1
ATOM 4654 C CA . LEU A 1 570 ? 12.050 -25.016 -14.387 1.00 88.81 570 LEU A CA 1
ATOM 4655 C C . LEU A 1 570 ? 10.652 -25.588 -14.124 1.00 88.81 570 LEU A C 1
ATOM 4657 O O . LEU A 1 570 ? 10.340 -26.690 -14.564 1.00 88.81 570 LEU A O 1
ATOM 4661 N N . GLU A 1 571 ? 9.803 -24.827 -13.435 1.00 93.25 571 GLU A N 1
ATOM 4662 C CA . GLU A 1 571 ? 8.420 -25.202 -13.117 1.00 93.25 571 GLU A CA 1
ATOM 4663 C C . GLU A 1 571 ? 7.402 -24.505 -14.031 1.00 93.25 571 GLU A C 1
ATOM 4665 O O . GLU A 1 571 ? 6.346 -25.074 -14.328 1.00 93.25 571 GLU A O 1
ATOM 4670 N N . PHE A 1 572 ? 7.716 -23.289 -14.490 1.00 94.25 572 PHE A N 1
ATOM 4671 C CA . PHE A 1 572 ? 6.828 -22.465 -15.306 1.00 94.25 572 PHE A CA 1
ATOM 4672 C C . PHE A 1 572 ? 7.525 -21.989 -16.585 1.00 94.25 572 PHE A C 1
ATOM 4674 O O . PHE A 1 572 ? 8.523 -21.270 -16.519 1.00 94.25 572 PHE A O 1
ATOM 4681 N N . LEU A 1 573 ? 6.953 -22.329 -17.741 1.00 91.81 573 LEU A N 1
ATOM 4682 C CA . LEU A 1 573 ? 7.413 -21.869 -19.052 1.00 91.81 573 LEU A CA 1
ATOM 4683 C C . LEU A 1 573 ? 6.277 -21.162 -19.799 1.00 91.81 573 LEU A C 1
ATOM 4685 O O . LEU A 1 573 ? 5.211 -21.736 -20.027 1.00 91.81 573 LEU A O 1
ATOM 4689 N N . TYR A 1 574 ? 6.516 -19.909 -20.184 1.00 92.00 574 TYR A N 1
ATOM 4690 C CA . TYR A 1 574 ? 5.583 -19.079 -20.944 1.00 92.00 574 TYR A CA 1
ATOM 4691 C C . TYR A 1 574 ? 6.248 -18.620 -22.242 1.00 92.00 574 TYR A C 1
ATOM 4693 O O . TYR A 1 574 ? 7.228 -17.876 -22.194 1.00 92.00 574 TYR A O 1
ATOM 4701 N N . LEU A 1 575 ? 5.691 -19.016 -23.384 1.00 89.25 575 LEU A N 1
ATOM 4702 C CA . LEU A 1 575 ? 6.139 -18.599 -24.713 1.00 89.25 575 LEU A CA 1
ATOM 4703 C C . LEU A 1 575 ? 4.976 -17.888 -25.409 1.00 89.25 575 LEU A C 1
ATOM 4705 O O . LEU A 1 575 ? 3.932 -18.493 -25.664 1.00 89.25 575 LEU A O 1
ATOM 4709 N N . LEU A 1 576 ? 5.121 -16.584 -25.646 1.00 89.75 576 LEU A N 1
ATOM 4710 C CA . LEU A 1 576 ? 4.018 -15.710 -26.055 1.00 89.75 576 LEU A CA 1
ATOM 4711 C C . LEU A 1 576 ? 4.407 -14.893 -27.296 1.00 89.75 576 LEU A C 1
ATOM 4713 O O . LEU A 1 576 ? 5.366 -14.135 -27.246 1.00 89.75 576 LEU A O 1
ATOM 4717 N N . LYS A 1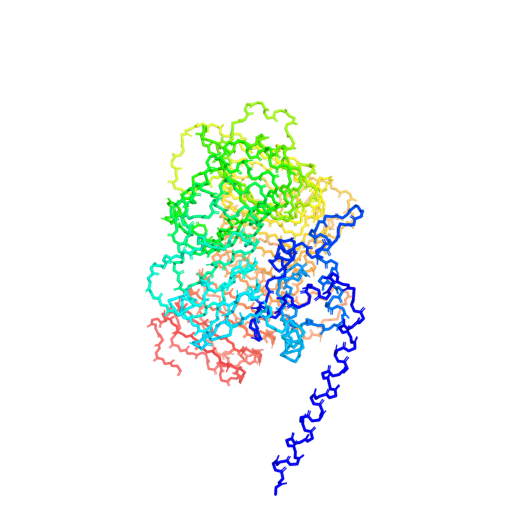 577 ? 3.643 -14.937 -28.391 1.00 86.88 577 LYS A N 1
ATOM 4718 C CA . LYS A 1 577 ? 3.884 -14.092 -29.581 1.00 86.88 577 LYS A CA 1
ATOM 4719 C C . LYS A 1 577 ? 5.287 -14.258 -30.191 1.00 86.88 577 LYS A C 1
ATOM 4721 O O . LYS A 1 577 ? 5.874 -13.295 -30.679 1.00 86.88 577 LYS A O 1
ATOM 4726 N N . CYS A 1 578 ? 5.842 -15.467 -30.148 1.00 82.31 578 CYS A N 1
ATOM 4727 C CA . CYS A 1 578 ? 7.138 -15.795 -30.748 1.00 82.31 578 CYS A CA 1
ATOM 4728 C C . CYS A 1 578 ? 6.911 -16.288 -32.182 1.00 82.31 578 CYS A C 1
ATOM 4730 O O . CYS A 1 578 ? 6.438 -17.407 -32.365 1.00 82.31 578 CYS A O 1
ATOM 4732 N N . LYS A 1 579 ? 7.186 -15.453 -33.191 1.00 76.06 579 LYS A N 1
ATOM 4733 C CA . LYS A 1 579 ? 6.714 -15.716 -34.564 1.00 76.06 579 LYS A CA 1
ATOM 4734 C C . LYS A 1 579 ? 7.458 -16.845 -35.271 1.00 76.06 579 LYS A C 1
ATOM 4736 O O . LYS A 1 579 ? 6.803 -17.745 -35.774 1.00 76.06 579 LYS A O 1
ATOM 4741 N N . ASN A 1 580 ? 8.791 -16.815 -35.227 1.00 71.81 580 ASN A N 1
ATOM 4742 C CA . ASN A 1 580 ? 9.661 -17.722 -35.994 1.00 71.81 580 ASN A CA 1
ATOM 4743 C C . ASN A 1 580 ? 10.326 -18.793 -35.109 1.00 71.81 580 ASN A C 1
ATOM 4745 O O . ASN A 1 580 ? 11.391 -19.328 -35.431 1.00 71.81 580 ASN A O 1
ATOM 4749 N N . MET A 1 581 ? 9.760 -19.052 -33.928 1.00 68.62 581 MET A N 1
ATOM 4750 C CA . MET A 1 581 ? 10.345 -19.972 -32.958 1.00 68.62 581 MET A CA 1
ATOM 4751 C C . MET A 1 581 ? 9.955 -21.408 -33.310 1.00 68.62 581 MET A C 1
ATOM 4753 O O . MET A 1 581 ? 8.810 -21.819 -33.115 1.00 68.62 581 MET A O 1
ATOM 4757 N N . LYS A 1 582 ? 10.922 -22.186 -33.802 1.00 68.19 582 LYS A N 1
ATOM 4758 C CA . LYS A 1 582 ? 10.726 -23.610 -34.088 1.00 68.19 582 LYS A CA 1
ATOM 4759 C C . LYS A 1 582 ? 10.835 -24.422 -32.803 1.00 68.19 582 LYS A C 1
ATOM 4761 O O . LYS A 1 582 ? 11.834 -24.350 -32.096 1.00 68.19 582 LYS A O 1
ATOM 4766 N N . MET A 1 583 ? 9.793 -25.199 -32.516 1.00 62.66 583 MET A N 1
ATOM 4767 C CA . MET A 1 583 ? 9.713 -26.040 -31.315 1.00 62.66 583 MET A CA 1
ATOM 4768 C C . MET A 1 583 ? 10.101 -27.500 -31.570 1.00 62.66 583 MET A C 1
ATOM 4770 O O . MET A 1 583 ? 10.290 -28.236 -30.605 1.00 62.66 583 MET A O 1
ATOM 4774 N N . SER A 1 584 ? 10.217 -27.907 -32.840 1.00 56.84 584 SER A N 1
ATOM 4775 C CA . SER A 1 584 ? 10.501 -29.284 -33.251 1.00 56.84 584 SER A CA 1
ATOM 4776 C C . SER A 1 584 ? 11.765 -29.398 -34.113 1.00 56.84 584 SER A C 1
ATOM 4778 O O . SER A 1 584 ? 11.856 -28.769 -35.170 1.00 56.84 584 SER A O 1
ATOM 4780 N N . SER A 1 585 ? 12.703 -30.251 -33.702 1.00 57.62 585 SER A N 1
ATOM 4781 C CA . SER A 1 585 ? 13.931 -30.646 -34.400 1.00 57.62 585 SER A CA 1
ATOM 4782 C C . SER A 1 585 ? 14.179 -32.159 -34.305 1.00 57.62 585 SER A C 1
ATOM 4784 O O . SER A 1 585 ? 13.501 -32.898 -33.589 1.00 57.62 585 SER A O 1
ATOM 4786 N N . SER A 1 586 ? 15.211 -32.646 -34.998 1.00 51.19 586 SER A N 1
ATOM 4787 C CA . SER A 1 586 ? 15.674 -34.040 -34.906 1.00 51.19 586 SER A CA 1
ATOM 4788 C C . SER A 1 586 ? 16.110 -34.470 -33.491 1.00 51.19 586 SER A C 1
ATOM 4790 O O . SER A 1 586 ? 16.244 -35.669 -33.247 1.00 51.19 586 SER A O 1
ATOM 4792 N N . LEU A 1 587 ? 16.292 -33.526 -32.554 1.00 54.03 587 LEU A N 1
ATOM 4793 C CA . LEU A 1 587 ? 16.752 -33.738 -31.173 1.00 54.03 587 LEU A CA 1
ATOM 4794 C C . LEU A 1 587 ? 15.650 -33.560 -30.106 1.00 54.03 587 LEU A C 1
ATOM 4796 O O . LEU A 1 587 ? 15.946 -33.619 -28.909 1.00 54.03 587 LEU A O 1
ATOM 4800 N N . ASP A 1 588 ? 14.380 -33.417 -30.507 1.00 61.22 588 ASP A N 1
ATOM 4801 C CA . ASP A 1 588 ? 13.234 -33.121 -29.624 1.00 61.22 588 ASP A CA 1
ATOM 4802 C C . ASP A 1 588 ? 13.161 -33.960 -28.345 1.00 61.22 588 ASP A C 1
ATOM 4804 O O . ASP A 1 588 ? 12.784 -33.461 -27.287 1.00 61.22 588 ASP A O 1
ATOM 4808 N N . GLY A 1 589 ? 13.527 -35.241 -28.406 1.00 61.78 589 GLY A N 1
ATOM 4809 C CA . GLY A 1 589 ? 13.421 -36.128 -27.250 1.00 61.78 589 GLY A CA 1
ATOM 4810 C C . GLY A 1 589 ? 14.359 -35.785 -26.087 1.00 61.78 589 GLY A C 1
ATOM 4811 O O . GLY A 1 589 ? 14.011 -36.051 -24.939 1.00 61.78 589 GLY A O 1
ATOM 4812 N N . VAL A 1 590 ? 15.533 -35.206 -26.354 1.00 65.38 590 VAL A N 1
ATOM 4813 C CA . VAL A 1 590 ? 16.563 -34.945 -25.328 1.00 65.38 590 VAL A CA 1
ATOM 4814 C C . VAL A 1 590 ? 16.302 -33.625 -24.602 1.00 65.38 590 VAL A C 1
ATOM 4816 O O . VAL A 1 590 ? 16.472 -33.540 -23.389 1.00 65.38 590 VAL A O 1
ATOM 4819 N N . ILE A 1 591 ? 15.822 -32.626 -25.337 1.00 68.81 591 ILE A N 1
ATOM 4820 C CA . ILE A 1 591 ? 15.645 -31.244 -24.876 1.00 68.81 591 ILE A CA 1
ATOM 4821 C C . ILE A 1 591 ? 14.564 -31.174 -23.792 1.00 68.81 591 ILE A C 1
ATOM 4823 O O . ILE A 1 591 ? 14.798 -30.709 -22.679 1.00 68.81 591 ILE A O 1
ATOM 4827 N N . TRP A 1 592 ? 13.388 -31.730 -24.087 1.00 76.94 592 TRP A N 1
ATOM 4828 C CA . TRP A 1 592 ? 12.241 -31.730 -23.177 1.00 76.94 592 TRP A CA 1
ATOM 4829 C C . TRP A 1 592 ? 12.415 -32.677 -21.990 1.00 76.94 592 TRP A C 1
ATOM 4831 O O . TRP A 1 592 ? 11.853 -32.435 -20.925 1.00 76.94 592 TRP A O 1
ATOM 4841 N N . LYS A 1 593 ? 13.249 -33.716 -22.128 1.00 76.75 593 LYS A N 1
ATOM 4842 C CA . LYS A 1 593 ? 13.627 -34.593 -21.012 1.00 76.75 593 LYS A CA 1
ATOM 4843 C C . LYS A 1 593 ? 14.400 -33.837 -19.921 1.00 76.75 593 LYS A C 1
ATOM 4845 O O . LYS A 1 593 ? 14.327 -34.230 -18.759 1.00 76.75 593 LYS A O 1
ATOM 4850 N N . GLY A 1 594 ? 15.098 -32.754 -20.275 1.00 76.31 594 GLY A N 1
ATOM 4851 C CA . GLY A 1 594 ? 15.753 -31.856 -19.320 1.00 76.31 594 GLY A CA 1
ATOM 4852 C C . GLY A 1 594 ? 14.772 -31.103 -18.415 1.00 76.31 594 GLY A C 1
ATOM 4853 O O . GLY A 1 594 ? 15.110 -30.791 -17.278 1.00 76.31 594 GLY A O 1
ATOM 4854 N N . LEU A 1 595 ? 13.525 -30.894 -18.852 1.00 81.19 595 LEU A N 1
ATOM 4855 C CA . LEU A 1 595 ? 12.488 -30.139 -18.135 1.00 81.19 595 LEU A CA 1
ATOM 4856 C C . LEU A 1 595 ? 11.702 -31.007 -17.135 1.00 81.19 595 LEU A C 1
ATOM 4858 O O . LEU A 1 595 ? 10.474 -30.975 -17.078 1.00 81.19 595 LEU A O 1
ATOM 4862 N N . GLY A 1 596 ? 12.410 -31.797 -16.325 1.00 82.31 596 GLY A N 1
ATOM 4863 C CA . GLY A 1 596 ? 11.807 -32.782 -15.420 1.00 82.31 596 GLY A CA 1
ATOM 4864 C C . GLY A 1 596 ? 10.887 -32.203 -14.333 1.00 82.31 596 GLY A C 1
ATOM 4865 O O . GLY A 1 596 ? 10.049 -32.932 -13.806 1.00 82.31 596 GLY A O 1
ATOM 4866 N N . SER A 1 597 ? 10.992 -30.909 -14.012 1.00 89.81 597 SER A N 1
ATOM 4867 C CA . SER A 1 597 ? 10.176 -30.239 -12.979 1.00 89.81 597 SER A CA 1
ATOM 4868 C C . SER A 1 597 ? 9.016 -29.402 -13.532 1.00 89.81 597 SER A C 1
ATOM 4870 O O . SER A 1 597 ? 8.299 -28.779 -12.748 1.00 89.81 597 SER A O 1
ATOM 4872 N N . LEU A 1 598 ? 8.813 -29.365 -14.854 1.00 91.62 598 LEU A N 1
ATOM 4873 C CA . LEU A 1 598 ? 7.867 -28.445 -15.483 1.00 91.62 598 LEU A CA 1
ATOM 4874 C C . LEU A 1 598 ? 6.417 -28.779 -15.110 1.00 91.62 598 LEU A C 1
ATOM 4876 O O . LEU A 1 598 ? 5.889 -29.826 -15.465 1.00 91.62 598 LEU A O 1
ATOM 4880 N N . ARG A 1 599 ? 5.741 -27.846 -14.431 1.00 94.69 599 ARG A N 1
ATOM 4881 C CA . ARG A 1 599 ? 4.344 -27.982 -13.983 1.00 94.69 599 ARG A CA 1
ATOM 4882 C C . ARG A 1 599 ? 3.371 -27.247 -14.887 1.00 94.69 599 ARG A C 1
ATOM 4884 O O . ARG A 1 599 ? 2.222 -27.668 -15.014 1.00 94.69 599 ARG A O 1
ATOM 4891 N N . ARG A 1 600 ? 3.800 -26.139 -15.492 1.00 96.12 600 ARG A N 1
ATOM 4892 C CA . ARG A 1 600 ? 2.936 -25.277 -16.300 1.00 96.12 600 ARG A CA 1
ATOM 4893 C C . ARG A 1 600 ? 3.622 -24.847 -17.588 1.00 96.12 600 ARG A C 1
ATOM 4895 O O . ARG A 1 600 ? 4.682 -24.228 -17.540 1.00 96.12 600 ARG A O 1
ATOM 4902 N N . LEU A 1 601 ? 2.950 -25.096 -18.708 1.00 92.94 601 LEU A N 1
ATOM 4903 C CA . LEU A 1 601 ? 3.357 -24.655 -20.037 1.00 92.94 601 LEU A CA 1
ATOM 4904 C C . LEU A 1 601 ? 2.245 -23.804 -20.658 1.00 92.94 601 LEU A C 1
ATOM 4906 O O . LEU A 1 601 ? 1.102 -24.251 -20.754 1.00 92.94 601 LEU A O 1
ATOM 4910 N N . ILE A 1 602 ? 2.576 -22.576 -21.062 1.00 92.75 602 ILE A N 1
ATOM 4911 C CA . ILE A 1 602 ? 1.678 -21.710 -21.834 1.00 92.75 602 ILE A CA 1
ATOM 4912 C C . ILE A 1 602 ? 2.325 -21.376 -23.172 1.00 92.75 602 ILE A C 1
ATOM 4914 O O . ILE A 1 602 ? 3.409 -20.791 -23.207 1.00 92.75 602 ILE A O 1
ATOM 4918 N N . LEU A 1 603 ? 1.617 -21.706 -24.247 1.00 90.25 603 LEU A N 1
ATOM 4919 C CA . LEU A 1 603 ? 1.947 -21.379 -25.627 1.00 90.25 603 LEU A CA 1
ATOM 4920 C C . LEU A 1 603 ? 0.847 -20.466 -26.173 1.00 90.25 603 LEU A C 1
ATOM 4922 O O . LEU A 1 603 ? -0.303 -20.882 -26.319 1.00 90.25 603 LEU A O 1
ATOM 4926 N N . TRP A 1 604 ? 1.170 -19.208 -26.452 1.00 91.12 604 TRP A N 1
ATOM 4927 C CA . TRP A 1 604 ? 0.178 -18.252 -26.942 1.00 91.12 604 TRP A CA 1
ATOM 4928 C C . TRP A 1 604 ? 0.672 -17.528 -28.181 1.00 91.12 604 TRP A C 1
ATOM 4930 O O . TRP A 1 604 ? 1.758 -16.958 -28.153 1.00 91.12 604 TRP A O 1
ATOM 4940 N N . SER A 1 605 ? -0.142 -17.474 -29.235 1.00 89.06 605 SER A N 1
ATOM 4941 C CA . SER A 1 605 ? 0.175 -16.711 -30.447 1.00 89.06 605 SER A CA 1
ATOM 4942 C C . SER A 1 605 ? 1.509 -17.137 -31.083 1.00 89.06 605 SER A C 1
ATOM 4944 O O . SER A 1 605 ? 2.392 -16.314 -31.311 1.00 89.06 605 SER A O 1
ATOM 4946 N N . ILE A 1 606 ? 1.691 -18.445 -31.308 1.00 85.69 606 ILE A N 1
ATOM 4947 C CA . ILE A 1 606 ? 2.881 -19.029 -31.954 1.00 85.69 606 ILE A CA 1
ATOM 4948 C C . ILE A 1 606 ? 2.470 -19.528 -33.351 1.00 85.69 606 ILE A C 1
ATOM 4950 O O . ILE A 1 606 ? 1.894 -20.612 -33.455 1.00 85.69 606 ILE A O 1
ATOM 4954 N N . PRO A 1 607 ? 2.698 -18.745 -34.423 1.00 82.69 607 PRO A N 1
ATOM 4955 C CA . PRO A 1 607 ? 2.277 -19.090 -35.778 1.00 82.69 607 PRO A CA 1
ATOM 4956 C C . PRO A 1 607 ? 2.916 -20.376 -36.292 1.00 82.69 607 PRO A C 1
ATOM 4958 O O . PRO A 1 607 ? 2.201 -21.218 -36.810 1.00 82.69 607 PRO A O 1
ATOM 4961 N N . ASP A 1 608 ? 4.217 -20.572 -36.091 1.00 79.94 608 ASP A N 1
ATOM 4962 C CA . ASP A 1 608 ? 4.957 -21.721 -36.639 1.00 79.94 608 ASP A CA 1
ATOM 4963 C C . ASP A 1 608 ? 4.793 -23.024 -35.828 1.00 79.94 608 ASP A C 1
ATOM 4965 O O . ASP A 1 608 ? 5.447 -24.032 -36.104 1.00 79.94 608 ASP A O 1
ATOM 4969 N N . LEU A 1 609 ? 3.924 -23.036 -34.811 1.00 81.12 609 LEU A N 1
ATOM 4970 C CA . LEU A 1 609 ? 3.643 -24.236 -34.026 1.00 81.12 609 LEU A CA 1
ATOM 4971 C C . LEU A 1 609 ? 2.655 -25.145 -34.772 1.00 81.12 609 LEU A C 1
ATOM 4973 O O . LEU A 1 609 ? 1.448 -25.049 -34.564 1.00 81.12 609 LEU A O 1
ATOM 4977 N N . GLU A 1 610 ? 3.168 -26.044 -35.614 1.00 82.94 610 GLU A N 1
ATOM 4978 C CA . GLU A 1 610 ? 2.339 -27.030 -36.329 1.00 82.94 610 GLU A CA 1
ATOM 4979 C C . GLU A 1 610 ? 1.939 -28.232 -35.461 1.00 82.94 610 GLU A C 1
ATOM 4981 O O . GLU A 1 610 ? 0.813 -28.724 -35.544 1.00 82.94 610 GLU A O 1
ATOM 4986 N N . TYR A 1 611 ? 2.850 -28.693 -34.603 1.00 80.75 611 TYR A N 1
ATOM 4987 C CA . TYR A 1 611 ? 2.664 -29.849 -33.724 1.00 80.75 611 TYR A CA 1
ATOM 4988 C C . TYR A 1 611 ? 3.305 -29.579 -32.368 1.00 80.75 611 TYR A C 1
ATOM 4990 O O . TYR A 1 611 ? 4.287 -28.836 -32.269 1.00 80.75 611 TYR A O 1
ATOM 4998 N N . LEU A 1 612 ? 2.802 -30.234 -31.320 1.00 80.06 612 LEU A N 1
ATOM 4999 C CA . LEU A 1 612 ? 3.531 -30.267 -30.060 1.00 80.06 612 LEU A CA 1
ATOM 5000 C C . LEU A 1 612 ? 4.838 -31.065 -30.204 1.00 80.06 612 LEU A C 1
ATOM 5002 O O . LEU A 1 612 ? 4.880 -32.086 -30.898 1.00 80.06 612 LEU A O 1
ATOM 5006 N N . PRO A 1 613 ? 5.917 -30.629 -29.534 1.00 77.25 613 PRO A N 1
ATOM 5007 C CA . PRO A 1 613 ? 7.190 -31.326 -29.594 1.00 77.25 613 PRO A CA 1
ATOM 5008 C C . PRO A 1 613 ? 7.052 -32.727 -29.002 1.00 77.25 613 PRO A C 1
ATOM 5010 O O . PRO A 1 613 ? 6.611 -32.891 -27.864 1.00 77.25 613 PRO A O 1
ATOM 5013 N N . LYS A 1 614 ? 7.494 -33.751 -29.746 1.00 78.12 614 LYS A N 1
ATOM 5014 C CA . LYS A 1 614 ? 7.392 -35.162 -29.319 1.00 78.12 614 LYS A CA 1
ATOM 5015 C C . LYS A 1 614 ? 8.075 -35.421 -27.978 1.00 78.12 614 LYS A C 1
ATOM 5017 O O . LYS A 1 614 ? 7.670 -36.313 -27.240 1.00 78.12 614 LYS A O 1
ATOM 5022 N N . GLY A 1 615 ? 9.100 -34.634 -27.652 1.00 78.06 615 GLY A N 1
ATOM 5023 C CA . GLY A 1 615 ? 9.795 -34.698 -26.372 1.00 78.06 615 GLY A CA 1
ATOM 5024 C C . GLY A 1 615 ? 8.931 -34.346 -25.158 1.00 78.06 615 GLY A C 1
ATOM 5025 O O . GLY A 1 615 ? 9.257 -34.778 -24.055 1.00 78.06 615 GLY A O 1
ATOM 5026 N N . LEU A 1 616 ? 7.810 -33.635 -25.335 1.00 81.56 616 LEU A N 1
ATOM 5027 C CA . LEU A 1 616 ? 6.898 -33.278 -24.245 1.00 81.56 616 LEU A CA 1
ATOM 5028 C C . LEU A 1 616 ? 6.346 -34.518 -23.518 1.00 81.56 616 LEU A C 1
ATOM 5030 O O . LEU A 1 616 ? 6.051 -34.444 -22.329 1.00 81.56 616 LEU A O 1
ATOM 5034 N N . GLN A 1 617 ? 6.310 -35.682 -24.183 1.00 82.88 617 GLN A N 1
ATOM 5035 C CA . GLN A 1 617 ? 5.952 -36.967 -23.567 1.00 82.88 617 GLN A CA 1
ATOM 5036 C C . GLN A 1 617 ? 6.849 -37.354 -22.376 1.00 82.88 617 GLN A C 1
ATOM 5038 O O . GLN A 1 617 ? 6.448 -38.155 -21.535 1.00 82.88 617 GLN A O 1
ATOM 5043 N N . TYR A 1 618 ? 8.069 -36.809 -22.306 1.00 83.19 618 TYR A N 1
ATOM 5044 C CA . TYR A 1 618 ? 9.013 -37.054 -21.214 1.00 83.19 618 TYR A CA 1
ATOM 5045 C C . TYR A 1 618 ? 8.800 -36.117 -20.015 1.00 83.19 618 TYR A C 1
ATOM 5047 O O . TYR A 1 618 ? 9.390 -36.342 -18.959 1.00 83.19 618 TYR A O 1
ATOM 5055 N N . VAL A 1 619 ? 7.941 -35.099 -20.139 1.00 86.19 619 VAL A N 1
ATOM 5056 C CA . VAL A 1 619 ? 7.601 -34.157 -19.064 1.00 86.19 619 VAL A CA 1
ATOM 5057 C C . VAL A 1 619 ? 6.430 -34.708 -18.248 1.00 86.19 619 VAL A C 1
ATOM 5059 O O . VAL A 1 619 ? 5.286 -34.271 -18.354 1.00 86.19 619 VAL A O 1
ATOM 5062 N N . THR A 1 620 ? 6.708 -35.699 -17.403 1.00 87.19 620 THR A N 1
ATOM 5063 C CA . THR A 1 620 ? 5.675 -36.385 -16.602 1.00 87.19 620 THR A CA 1
ATOM 5064 C C . THR A 1 620 ? 5.111 -35.543 -15.452 1.00 87.19 620 THR A C 1
ATOM 5066 O O . THR A 1 620 ? 4.187 -35.975 -14.767 1.00 87.19 620 THR A O 1
ATOM 5069 N N . THR A 1 621 ? 5.682 -34.367 -15.188 1.00 92.56 621 THR A N 1
ATOM 5070 C CA . THR A 1 621 ? 5.306 -33.467 -14.087 1.00 92.56 621 THR A CA 1
ATOM 5071 C C . THR A 1 621 ? 4.316 -32.375 -14.489 1.00 92.56 621 THR A C 1
ATOM 5073 O O . THR A 1 621 ? 3.843 -31.648 -13.610 1.00 92.56 621 THR A O 1
ATOM 5076 N N . LEU A 1 622 ? 3.962 -32.279 -15.776 1.00 92.12 622 LEU A N 1
ATOM 5077 C CA . LEU A 1 622 ? 3.091 -31.233 -16.306 1.00 92.12 622 LEU A CA 1
ATOM 5078 C C . LEU A 1 622 ? 1.670 -31.347 -15.731 1.00 92.12 622 LEU A C 1
ATOM 5080 O O . LEU A 1 622 ? 1.017 -32.381 -15.833 1.00 92.12 622 LEU A O 1
ATOM 5084 N N . GLN A 1 623 ? 1.185 -30.261 -15.131 1.00 95.44 623 GLN A N 1
ATOM 5085 C CA . GLN A 1 623 ? -0.134 -30.164 -14.492 1.00 95.44 623 GLN A CA 1
ATOM 5086 C C . GLN A 1 623 ? -1.092 -29.262 -15.272 1.00 95.44 623 GLN A C 1
ATOM 5088 O O . GLN A 1 623 ? -2.307 -29.422 -15.177 1.00 95.44 623 GLN A O 1
ATOM 5093 N N . TYR A 1 624 ? -0.558 -28.291 -16.015 1.00 95.00 624 TYR A N 1
ATOM 5094 C CA . TYR A 1 624 ? -1.340 -27.315 -16.765 1.00 95.00 624 TYR A CA 1
ATOM 5095 C C . TYR A 1 624 ? -0.690 -27.029 -18.118 1.00 95.00 624 TYR A C 1
ATOM 5097 O O . TYR A 1 624 ? 0.462 -26.593 -18.177 1.00 95.00 624 TYR A O 1
ATOM 5105 N N . LEU A 1 625 ? -1.460 -27.218 -19.187 1.00 92.94 625 LEU A N 1
ATOM 5106 C CA . LEU A 1 625 ? -1.097 -26.865 -20.554 1.00 92.94 625 LEU A CA 1
ATOM 5107 C C . LEU A 1 625 ? -2.163 -25.929 -21.120 1.00 92.94 625 LEU A C 1
ATOM 5109 O O . LEU A 1 625 ? -3.341 -26.277 -21.149 1.00 92.94 625 LEU A O 1
ATOM 5113 N N . GLU A 1 626 ? -1.746 -24.755 -21.578 1.00 93.56 626 GLU A N 1
ATOM 5114 C CA . GLU A 1 626 ? -2.610 -23.814 -22.286 1.00 93.56 626 GLU A CA 1
ATOM 5115 C C . GLU A 1 626 ? -1.989 -23.484 -23.633 1.00 93.56 626 GLU A C 1
ATOM 5117 O O . GLU A 1 626 ? -0.854 -23.014 -23.707 1.00 93.56 626 GLU A O 1
ATOM 5122 N N . ILE A 1 627 ? -2.751 -23.748 -24.690 1.00 91.31 627 ILE A N 1
ATOM 5123 C CA . ILE A 1 627 ? -2.403 -23.391 -26.059 1.00 91.31 627 ILE A CA 1
ATOM 5124 C C . ILE A 1 627 ? -3.519 -22.499 -26.574 1.00 91.31 627 ILE A C 1
ATOM 5126 O O . ILE A 1 627 ? -4.699 -22.830 -26.453 1.00 91.31 627 ILE A O 1
ATOM 5130 N N . SER A 1 628 ? -3.175 -21.330 -27.093 1.00 91.50 628 SER A N 1
ATOM 5131 C CA . SER A 1 628 ? -4.164 -20.368 -27.573 1.00 91.50 628 SER A CA 1
ATOM 5132 C C . SER A 1 628 ? -3.601 -19.557 -28.731 1.00 91.50 628 SER A C 1
ATOM 5134 O O . SER A 1 628 ? -2.412 -19.251 -28.757 1.00 91.50 628 SER A O 1
ATOM 5136 N N . ASP A 1 629 ? -4.454 -19.196 -29.689 1.00 89.12 629 ASP A N 1
ATOM 5137 C CA . ASP A 1 629 ? -4.084 -18.343 -30.830 1.00 89.12 629 ASP A CA 1
ATOM 5138 C C . ASP A 1 629 ? -2.906 -18.885 -31.677 1.00 89.12 629 ASP A C 1
ATOM 5140 O O . ASP A 1 629 ? -2.117 -18.120 -32.207 1.00 89.12 629 ASP A O 1
ATOM 5144 N N . CYS A 1 630 ? -2.739 -20.209 -31.791 1.00 87.94 630 CYS A N 1
ATOM 5145 C CA . CYS A 1 630 ? -1.689 -20.834 -32.615 1.00 87.94 630 CYS A CA 1
ATOM 5146 C C . CYS A 1 630 ? -2.296 -21.308 -33.953 1.00 87.94 630 CYS A C 1
ATOM 5148 O O . CYS A 1 630 ? -2.853 -22.406 -33.997 1.00 87.94 630 CYS A O 1
ATOM 5150 N N . PRO A 1 631 ? -2.273 -20.486 -35.024 1.00 85.81 631 PRO A N 1
ATOM 5151 C CA . PRO A 1 631 ? -3.098 -20.697 -36.218 1.00 85.81 631 PRO A CA 1
ATOM 5152 C C . PRO A 1 631 ? -2.731 -21.927 -37.056 1.00 85.81 631 PRO A C 1
ATOM 5154 O O . PRO A 1 631 ? -3.618 -22.474 -37.705 1.00 85.81 631 PRO A O 1
ATOM 5157 N N . ASN A 1 632 ? -1.468 -22.370 -37.045 1.00 86.56 632 ASN A N 1
ATOM 5158 C CA . ASN A 1 632 ? -1.025 -23.515 -37.848 1.00 86.56 632 ASN A CA 1
ATOM 5159 C C . ASN A 1 632 ? -1.032 -24.845 -37.075 1.00 86.56 632 ASN A C 1
ATOM 5161 O O . ASN A 1 632 ? -0.597 -25.852 -37.626 1.00 86.56 632 ASN A O 1
ATOM 5165 N N . LEU A 1 633 ? -1.518 -24.877 -35.827 1.00 86.12 633 LEU A N 1
ATOM 5166 C CA . LEU A 1 633 ? -1.532 -26.095 -35.015 1.00 86.12 633 LEU A CA 1
ATOM 5167 C C . LEU A 1 633 ? -2.478 -27.137 -35.625 1.00 86.12 633 LEU A C 1
ATOM 5169 O O . LEU A 1 633 ? -3.699 -26.976 -35.602 1.00 86.12 633 LEU A O 1
ATOM 5173 N N . VAL A 1 634 ? -1.904 -28.218 -36.150 1.00 83.94 634 VAL A N 1
ATOM 5174 C CA . VAL A 1 634 ? -2.627 -29.287 -36.850 1.00 83.94 634 VAL A CA 1
ATOM 5175 C C . VAL A 1 634 ? -3.159 -30.328 -35.866 1.00 83.94 634 VAL A C 1
ATOM 5177 O O . VAL A 1 634 ? -4.298 -30.779 -35.996 1.00 83.94 634 VAL A O 1
ATOM 5180 N N . SER A 1 635 ? -2.357 -30.715 -34.870 1.00 75.69 635 SER A N 1
ATOM 5181 C CA . SER A 1 635 ? -2.754 -31.683 -33.842 1.00 75.69 635 SER A CA 1
ATOM 5182 C C . SER A 1 635 ? -1.963 -31.515 -32.541 1.00 75.69 635 SER A C 1
ATOM 5184 O O . SER A 1 635 ? -0.816 -31.063 -32.561 1.00 75.69 635 SER A O 1
ATOM 5186 N N . ILE A 1 636 ? -2.583 -31.919 -31.427 1.00 74.69 636 ILE A N 1
ATOM 5187 C CA . ILE A 1 636 ? -2.013 -31.936 -30.067 1.00 74.69 636 ILE A CA 1
ATOM 5188 C C . ILE A 1 636 ? -1.439 -33.314 -29.761 1.00 74.69 636 ILE A C 1
ATOM 5190 O O . ILE A 1 636 ? -2.159 -34.307 -30.020 1.00 74.69 636 ILE A O 1
#

Organism: Cucumis melo (NCBI:txid3656)